Protein AF-0000000084986573 (afdb_homodimer)

Secondary structure (DSSP, 8-state):
-----HHHHHHHHHHHHHHHH-STT--HHHHHHHHTS-HHHHTTT-SSHHHHHHHHHHHHHHHHHHHHHHTT---S-HHHHHHHHHHH-HHHHHHHHHHHHHHHHH-HHHHHHHHHHHHHTTT-HHHHHHHHIIIIIHHHHHHHHHHHHHHHTTSB-S--HHHHHHHHHHHHHHHHHHHTT-GGGHHHHHHHHHHHHHHHHHHHBPPGGGTPPP-/-----HHHHHHHHHHHHHHHH-STT--HHHHHHHHTS-HHHHTTT-SSHHHHHHHHHHHHHHHHHHHHHHTT---S-HHHHHHHHHHH-HHHHHHHHHHHHHHHHH-HHHHHHHHHHHHHTTT-HHHHHHHHIIIIIHHHHHHHHHHHHHHHTTSB-S--HHHHHHHHHHHHHHHHHHHTT-GGGHHHHHHHHHHHHHHHHHHHBPPGGGTPPP-

Solvent-accessible surface area (backbone atoms only — not comparable to full-atom values): 22511 Å² total; per-residue (Å²): 127,83,79,69,59,58,64,56,46,46,50,54,48,35,44,55,44,22,40,63,52,21,61,87,66,45,50,69,62,57,38,20,54,73,66,70,51,53,55,74,62,48,47,75,75,34,92,42,68,66,51,47,50,52,49,51,51,53,49,49,54,51,49,49,52,49,48,41,55,73,68,63,54,75,72,78,55,46,68,58,31,28,50,54,46,34,70,58,13,55,60,50,56,50,50,48,54,51,51,52,49,47,44,49,62,61,35,66,65,50,32,34,50,50,43,23,26,58,41,26,31,85,71,32,69,65,39,26,50,47,42,43,38,66,74,41,51,52,49,40,51,50,39,17,52,32,46,41,39,24,29,74,72,30,26,25,49,86,71,60,32,56,60,50,23,42,65,61,44,16,42,56,53,47,48,51,62,69,33,61,90,40,65,89,46,46,66,61,50,49,52,53,50,50,52,49,51,53,51,50,44,69,72,36,43,22,60,56,94,70,60,16,35,54,119,126,84,78,70,59,57,64,55,46,46,51,55,48,38,44,54,43,22,40,62,52,20,62,87,66,45,50,68,60,55,40,20,54,73,66,70,52,54,54,74,61,47,47,74,75,35,92,42,69,67,53,48,49,51,49,51,53,54,50,49,55,50,51,50,51,50,48,39,55,72,67,62,54,75,72,77,54,46,66,59,32,27,50,53,46,34,71,57,11,55,60,50,55,49,50,49,53,50,50,51,50,46,42,50,61,62,35,67,66,50,32,33,50,51,42,23,27,58,40,26,31,84,71,32,69,66,39,26,48,48,41,43,37,65,74,41,52,52,50,41,52,51,39,18,52,31,48,40,39,22,28,74,70,31,27,26,48,86,72,62,31,56,61,52,24,42,66,60,45,16,42,55,53,47,48,51,64,70,35,61,89,39,63,88,46,47,66,61,51,47,52,53,50,49,52,48,52,52,52,49,44,69,73,37,43,23,59,54,93,70,60,15,35,52,119

InterPro domains:
  IPR001647 DNA-binding HTH domain, TetR-type [PF00440] (10-56)
  IPR001647 DNA-binding HTH domain, TetR-type [PR00455] (10-23)
  IPR001647 DNA-binding HTH domain, TetR-type [PR00455] (31-54)
  IPR001647 DNA-binding HTH domain, TetR-type [PS50977] (4-64)
  IPR009057 Homedomain-like superfamily [SSF46689] (3-68)
  IPR050109 HTH-type, TetR-like transcriptional regulator [PTHR30055] (3-200)

Foldseek 3Di:
DPPPCLLVLLLVLLLVCLLPQNLVRDALCNSCVSSVHDSVVVCVNPVGSVRSLVVLLVVLVVVVVVQCVVLPQDDDALLVNLVVDLAVFLVSVLSVLLSVLCCCQPPPSNLSLLSSLVVCLVPDVVSVVCNCCVLPVVQLVVQLSNVVSNCVQQQWPDDRSSVLSCQLCVLSVVLSVVCSVPSVCSVVSSVVNSVSSVVSCVHIGGDVVRVYRDD/DPPPCLLVLLLVQLLVCLLPQNLVRDALCNSCVSSVHDSVVVCVNPVGSVRSLVVLLVVLVVVVVVQCVVLPQDDDALLVNLVVDLAVFLVSVLSVLLSVLCCCQPPPSNLSLLSSLVVCLVPDVVSVVCNCCVLPVVQLVVQLSNVVSNCVQQQWPDDRSSVLSCQLCVLSVVLSVVCSVPSVCSVVSSVVNSVSSVVSCVHIGGDVVRVYGDD

Nearest PDB structures (foldseek):
  3ppb-assembly1_B  TM=6.765E-01  e=7.862E-07  Shewanella loihica PV-4
  4me9-assembly1_B  TM=6.758E-01  e=1.214E-05  Bacillus cereus ATCC 10987
  8sv6-assembly1_B  TM=5.767E-01  e=2.323E-05  Mycolicibacterium smegmatis
  2ibd-assembly1_B  TM=6.520E-01  e=1.178E-04  Rhodococcus jostii RHA1
  5e57-assembly1_C-3  TM=6.015E-01  e=3.756E-04  Mycolicibacterium smegmatis MC2 155

Structure (mmCIF, N/CA/C/O backbone):
data_AF-0000000084986573-model_v1
#
loop_
_entity.id
_entity.type
_entity.pdbx_description
1 polymer 'Transcriptional regulator, TetR family'
#
loop_
_atom_site.group_PDB
_atom_site.id
_atom_site.type_symbol
_atom_site.label_atom_id
_atom_site.label_alt_id
_atom_site.label_comp_id
_atom_site.label_asym_id
_atom_site.label_entity_id
_atom_site.label_seq_id
_atom_site.pdbx_PDB_ins_code
_atom_site.Cartn_x
_atom_site.Cartn_y
_atom_site.Cartn_z
_atom_site.occupancy
_atom_site.B_iso_or_equiv
_atom_site.auth_seq_id
_atom_site.auth_comp_id
_atom_site.auth_asym_id
_atom_site.auth_atom_id
_atom_site.pdbx_PDB_model_num
ATOM 1 N N . MET A 1 1 ? -37.812 24.797 -0.661 1 32.44 1 MET A N 1
ATOM 2 C CA . MET A 1 1 ? -36.344 24.859 -0.744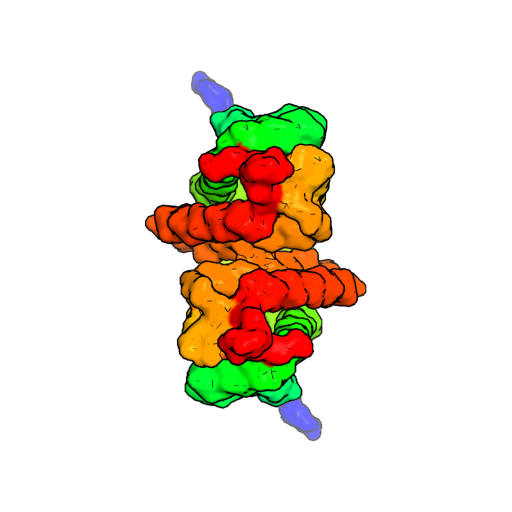 1 32.44 1 MET A CA 1
ATOM 3 C C . MET A 1 1 ? -35.719 23.547 -0.292 1 32.44 1 MET A C 1
ATOM 5 O O . MET A 1 1 ? -35.938 23.094 0.831 1 32.44 1 MET A O 1
ATOM 9 N N . GLU A 1 2 ? -35.562 22.547 -0.972 1 41.28 2 GLU A N 1
ATOM 10 C CA . GLU A 1 2 ? -35.312 21.156 -0.594 1 41.28 2 GLU A CA 1
ATOM 11 C C . GLU A 1 2 ? -34.219 21.062 0.474 1 41.28 2 GLU A C 1
ATOM 13 O O . GLU A 1 2 ? -33.156 21.641 0.325 1 41.28 2 GLU A O 1
ATOM 18 N N . ARG A 1 3 ? -34.438 21.094 1.77 1 47.75 3 ARG A N 1
ATOM 19 C CA . ARG A 1 3 ? -33.688 21.156 3.021 1 47.75 3 ARG A CA 1
ATOM 20 C C . ARG A 1 3 ? -32.375 20.438 2.904 1 47.75 3 ARG A C 1
ATOM 22 O O . ARG A 1 3 ? -32.344 19.234 2.66 1 47.75 3 ARG A O 1
ATOM 29 N N . ARG A 1 4 ? -31.344 21.078 2.334 1 55.53 4 ARG A N 1
ATOM 30 C CA . ARG A 1 4 ? -30 20.594 2.01 1 55.53 4 ARG A CA 1
ATOM 31 C C . ARG A 1 4 ? -29.406 19.812 3.174 1 55.53 4 ARG A C 1
ATOM 33 O O . ARG A 1 4 ? -29.391 20.297 4.309 1 55.53 4 ARG A O 1
ATOM 40 N N . ASN A 1 5 ? -29.359 18.359 3.139 1 84.06 5 ASN A N 1
ATOM 41 C CA . ASN A 1 5 ? -28.875 17.484 4.195 1 84.06 5 ASN A CA 1
ATOM 42 C C . ASN A 1 5 ? -27.5 17.938 4.703 1 84.06 5 ASN A C 1
ATOM 44 O O . ASN A 1 5 ? -26.469 17.625 4.105 1 84.06 5 ASN A O 1
ATOM 48 N N . THR A 1 6 ? -27.672 19.141 5.543 1 93.19 6 THR A N 1
ATOM 49 C CA . THR A 1 6 ? -26.5 19.766 6.117 1 93.19 6 THR A CA 1
ATOM 50 C C . THR A 1 6 ? -25.531 18.719 6.664 1 93.19 6 THR A C 1
ATOM 52 O O . THR A 1 6 ? -24.312 18.844 6.516 1 93.19 6 THR A O 1
ATOM 55 N N . LYS A 1 7 ? -26.125 17.781 7.148 1 95.31 7 LYS A N 1
ATOM 56 C CA . LYS A 1 7 ? -25.312 16.703 7.691 1 95.31 7 LYS A CA 1
ATOM 57 C C . LYS A 1 7 ? -24.484 16.047 6.598 1 95.31 7 LYS A C 1
ATOM 59 O O . LYS A 1 7 ? -23.281 15.812 6.773 1 95.31 7 LYS A O 1
ATOM 64 N N . GLU A 1 8 ? -25.109 15.805 5.5 1 95.19 8 GLU A N 1
ATOM 65 C CA . GLU A 1 8 ? -24.422 15.188 4.367 1 95.19 8 GLU A CA 1
ATOM 66 C C . GLU A 1 8 ? -23.375 16.125 3.779 1 95.19 8 GLU A C 1
ATOM 68 O O . GLU A 1 8 ? -22.281 15.68 3.402 1 95.19 8 GLU A O 1
ATOM 73 N N . ALA A 1 9 ? -23.703 17.312 3.719 1 96.44 9 ALA A N 1
ATOM 74 C CA . ALA A 1 9 ? -22.75 18.297 3.209 1 96.44 9 ALA A CA 1
ATOM 75 C C . ALA A 1 9 ? -21.5 18.359 4.086 1 96.44 9 ALA A C 1
ATOM 77 O O . ALA A 1 9 ? -20.375 18.438 3.58 1 96.44 9 ALA A O 1
ATOM 78 N N . ILE A 1 10 ? -21.719 18.297 5.367 1 97.25 10 ILE A N 1
ATOM 79 C CA . ILE A 1 10 ? -20.609 18.312 6.316 1 97.25 10 ILE A CA 1
ATOM 80 C C . ILE A 1 10 ? -19.719 17.094 6.074 1 97.25 10 ILE A C 1
ATOM 82 O O . ILE A 1 10 ? -18.5 17.219 6 1 97.25 10 ILE A O 1
ATOM 86 N N . LEU A 1 11 ? -20.328 15.992 5.902 1 96.81 11 LEU A N 1
ATOM 87 C CA . LEU A 1 11 ? -19.578 14.758 5.719 1 96.81 11 LEU A CA 1
ATOM 88 C C . LEU A 1 11 ? -18.766 14.797 4.43 1 96.81 11 LEU A C 1
ATOM 90 O O . LEU A 1 11 ? -17.578 14.469 4.434 1 96.81 11 LEU A O 1
ATOM 94 N N . LEU A 1 12 ? -19.359 15.227 3.367 1 96.5 12 LEU A N 1
ATOM 95 C CA . LEU A 1 12 ? -18.703 15.219 2.066 1 96.5 12 LEU A CA 1
ATOM 96 C C . LEU A 1 12 ? -17.578 16.234 2.021 1 96.5 12 LEU A C 1
ATOM 98 O O . LEU A 1 12 ? -16.5 15.961 1.502 1 96.5 12 LEU A O 1
ATOM 102 N N . GLU A 1 13 ? -17.797 17.375 2.611 1 97.06 13 GLU A N 1
ATOM 103 C CA . GLU A 1 13 ? -16.75 18.391 2.668 1 97.06 13 GLU A CA 1
ATOM 104 C C . GLU A 1 13 ? -15.609 17.953 3.592 1 97.06 13 GLU A C 1
ATOM 106 O O . GLU A 1 13 ? -14.438 18.219 3.309 1 97.06 13 GLU A O 1
ATOM 111 N N . ALA A 1 14 ? -16 17.391 4.668 1 96.75 14 ALA A N 1
ATOM 112 C CA . ALA A 1 14 ? -14.984 16.859 5.574 1 96.75 14 ALA A CA 1
ATOM 113 C C . ALA A 1 14 ? -14.125 15.812 4.883 1 96.75 14 ALA A C 1
ATOM 115 O O . ALA A 1 14 ? -12.898 15.836 5 1 96.75 14 ALA A O 1
ATOM 116 N N . LEU A 1 15 ? -14.773 14.906 4.199 1 96.31 15 LEU A N 1
ATOM 117 C CA . LEU A 1 15 ? -14.047 13.867 3.482 1 96.31 15 LEU A CA 1
ATOM 118 C C . LEU A 1 15 ? -13.07 14.469 2.479 1 96.31 15 LEU A C 1
ATOM 120 O O . LEU A 1 15 ? -11.922 14.031 2.375 1 96.31 15 LEU A O 1
ATOM 124 N N . ASP A 1 16 ? -13.523 15.453 1.782 1 95.38 16 ASP A N 1
ATOM 125 C CA . ASP A 1 16 ? -12.664 16.156 0.825 1 95.38 16 ASP A CA 1
ATOM 126 C C . ASP A 1 16 ? -11.438 16.734 1.514 1 95.38 16 ASP A C 1
ATOM 128 O O . ASP A 1 16 ? -10.305 16.531 1.071 1 95.38 16 ASP A O 1
ATOM 132 N N . LEU A 1 17 ? -11.672 17.391 2.598 1 93.19 17 LEU A N 1
ATOM 133 C CA . LEU A 1 17 ? -10.594 18.062 3.316 1 93.19 17 LEU A CA 1
ATOM 134 C C . LEU A 1 17 ? -9.664 17.031 3.963 1 93.19 17 LEU A C 1
ATOM 136 O O . LEU A 1 17 ? -8.438 17.172 3.9 1 93.19 17 LEU A O 1
ATOM 140 N N . PHE A 1 18 ? -10.273 16.016 4.551 1 91.31 18 PHE A N 1
ATOM 141 C CA . PHE A 1 18 ? -9.484 14.969 5.191 1 91.31 18 PHE A CA 1
ATOM 142 C C . PHE A 1 18 ? -8.609 14.25 4.172 1 91.31 18 PHE A C 1
ATOM 144 O O . PHE A 1 18 ? -7.473 13.883 4.473 1 91.31 18 PHE A O 1
ATOM 151 N N . SER A 1 19 ? -9.102 14.047 3.012 1 91 19 SER A N 1
ATOM 152 C CA . SER A 1 19 ? -8.375 13.289 1.993 1 91 19 SER A CA 1
ATOM 153 C C . SER A 1 19 ? -7.246 14.117 1.394 1 91 19 SER A C 1
ATOM 155 O O . SER A 1 19 ? -6.324 13.57 0.782 1 91 19 SER A O 1
ATOM 157 N N . GLU A 1 20 ? -7.266 15.422 1.627 1 84.94 20 GLU A N 1
ATOM 158 C CA . GLU A 1 20 ? -6.254 16.312 1.06 1 84.94 20 GLU A CA 1
ATOM 159 C C . GLU A 1 20 ? -5.242 16.734 2.115 1 84.94 20 GLU A C 1
ATOM 161 O O . GLU A 1 20 ? -4.035 16.703 1.872 1 84.94 20 GLU A O 1
ATOM 166 N N . ARG A 1 21 ? -5.828 17.031 3.311 1 82.19 21 ARG A N 1
ATOM 167 C CA . ARG A 1 21 ? -4.98 17.688 4.309 1 82.19 21 ARG A CA 1
ATOM 168 C C . ARG A 1 21 ? -4.734 16.766 5.496 1 82.19 21 ARG A C 1
ATOM 170 O O . ARG A 1 21 ? -3.93 17.078 6.375 1 82.19 21 ARG A O 1
ATOM 177 N N . GLY A 1 22 ? -5.477 15.711 5.445 1 81.69 22 GLY A N 1
ATOM 178 C CA . GLY A 1 22 ? -5.422 14.844 6.613 1 81.69 22 GLY A CA 1
ATOM 179 C C . GLY A 1 22 ? -6.398 15.25 7.699 1 81.69 22 GLY A C 1
ATOM 180 O O . GLY A 1 22 ? -6.902 16.375 7.707 1 81.69 22 GLY A O 1
ATOM 181 N N . PHE A 1 23 ? -6.656 14.344 8.586 1 83.06 23 PHE A N 1
ATOM 182 C CA . PHE A 1 23 ? -7.574 14.523 9.703 1 83.06 23 PHE A CA 1
ATOM 183 C C . PHE A 1 23 ? -7.066 15.609 10.648 1 83.06 23 PHE A C 1
ATOM 185 O O . PHE A 1 23 ? -7.805 16.531 11 1 83.06 23 PHE A O 1
ATOM 192 N N . ASP A 1 24 ? -5.809 15.555 10.984 1 75.56 24 ASP A N 1
ATOM 193 C CA . ASP A 1 24 ? -5.23 16.516 11.922 1 75.56 24 ASP A CA 1
ATOM 194 C C . ASP A 1 24 ? -5.012 17.859 11.258 1 75.56 24 ASP A C 1
ATOM 196 O O . ASP A 1 24 ? -5.047 18.906 11.93 1 75.56 24 ASP A O 1
ATOM 200 N N . GLY A 1 25 ? -4.828 17.812 9.992 1 79.5 25 GLY A N 1
ATOM 201 C CA . GLY A 1 25 ? -4.605 19.047 9.258 1 79.5 25 GLY A CA 1
ATOM 202 C C . GLY A 1 25 ? -5.887 19.797 8.961 1 79.5 25 GLY A C 1
ATOM 203 O O . GLY A 1 25 ? -5.855 20.859 8.336 1 79.5 25 GLY A O 1
ATOM 204 N N . THR A 1 26 ? -6.965 19.203 9.398 1 90.25 26 THR A N 1
ATOM 205 C CA . THR A 1 26 ? -8.273 19.797 9.156 1 90.25 26 THR A CA 1
ATOM 206 C C . THR A 1 26 ? -8.969 20.125 10.477 1 90.25 26 THR A C 1
ATOM 208 O O . THR A 1 26 ? -9 19.297 11.391 1 90.25 26 THR A O 1
ATOM 211 N N . SER A 1 27 ? -9.547 21.375 10.578 1 93.69 27 SER A N 1
ATOM 212 C CA . SER A 1 27 ? -10.258 21.766 11.789 1 93.69 27 SER A CA 1
ATOM 213 C C . SER A 1 27 ? -11.766 21.812 11.555 1 93.69 27 SER A C 1
ATOM 215 O O . SER A 1 27 ? -12.219 21.781 10.414 1 93.69 27 SER A O 1
ATOM 217 N N . ILE A 1 28 ? -12.422 21.844 12.672 1 96.44 28 ILE A N 1
ATOM 218 C CA . ILE A 1 28 ? -13.867 22.031 12.609 1 96.44 28 ILE A CA 1
ATOM 219 C C . ILE A 1 28 ? -14.172 23.344 11.891 1 96.44 28 ILE A C 1
ATOM 221 O O . ILE A 1 28 ? -15.117 23.422 11.102 1 96.44 28 ILE A O 1
ATOM 225 N N . ARG A 1 29 ? -13.375 24.312 12.117 1 97.12 29 ARG A N 1
ATOM 226 C CA . ARG A 1 29 ? -13.531 25.609 11.453 1 97.12 29 ARG A CA 1
ATOM 227 C C . ARG A 1 29 ? -13.383 25.469 9.945 1 97.12 29 ARG A C 1
ATOM 229 O O . ARG A 1 29 ? -14.164 26.047 9.188 1 97.12 29 ARG A O 1
ATOM 236 N N . ASP A 1 30 ? -12.43 24.719 9.508 1 96.62 30 ASP A N 1
ATOM 237 C CA . ASP A 1 30 ? -12.203 24.484 8.086 1 96.62 30 ASP A CA 1
ATOM 238 C C . ASP A 1 30 ? -13.43 23.844 7.438 1 96.62 30 ASP A C 1
ATOM 240 O O . ASP A 1 30 ? -13.852 24.25 6.355 1 96.62 30 ASP A O 1
ATOM 244 N N . ILE A 1 31 ? -14 22.859 8.109 1 97.69 31 ILE A N 1
ATOM 245 C CA . ILE A 1 31 ? -15.148 22.125 7.574 1 97.69 31 ILE A CA 1
ATOM 246 C C . ILE A 1 31 ? -16.359 23.031 7.52 1 97.69 31 ILE A C 1
ATOM 248 O O . ILE A 1 31 ? -17.062 23.094 6.504 1 97.69 31 ILE A O 1
ATOM 252 N N . ALA A 1 32 ? -16.578 23.75 8.594 1 98 32 ALA A N 1
ATOM 253 C CA . ALA A 1 32 ? -17.719 24.688 8.641 1 98 32 ALA A CA 1
ATOM 254 C C . ALA A 1 32 ? -17.625 25.719 7.523 1 98 32 ALA A C 1
ATOM 256 O O . ALA A 1 32 ? -18.625 25.984 6.84 1 98 32 ALA A O 1
ATOM 257 N N . ARG A 1 33 ? -16.469 26.219 7.305 1 98 33 ARG A N 1
ATOM 258 C CA . ARG A 1 33 ? -16.25 27.203 6.254 1 98 33 ARG A CA 1
ATOM 259 C C . ARG A 1 33 ? -16.516 26.609 4.879 1 98 33 ARG A C 1
ATOM 261 O O . ARG A 1 33 ? -17.141 27.266 4.027 1 98 33 ARG A O 1
ATOM 268 N N . ALA A 1 34 ? -16.141 25.469 4.641 1 96.88 34 ALA A N 1
ATOM 269 C CA . ALA A 1 34 ? -16.312 24.812 3.348 1 96.88 34 ALA A CA 1
ATOM 270 C C . ALA A 1 34 ? -17.797 24.578 3.053 1 96.88 34 ALA A C 1
ATOM 272 O O . ALA A 1 34 ? -18.234 24.672 1.899 1 96.88 34 ALA A O 1
ATOM 273 N N . VAL A 1 35 ? -18.516 24.266 4.082 1 96.81 35 VAL A N 1
ATOM 274 C CA . VAL A 1 35 ? -19.953 24 3.938 1 96.81 35 VAL A CA 1
ATOM 275 C C . VAL A 1 35 ? -20.703 25.328 3.842 1 96.81 35 VAL A C 1
ATOM 277 O O . VAL A 1 35 ? -21.781 25.391 3.262 1 96.81 35 VAL A O 1
ATOM 280 N N . GLY A 1 36 ? -20.141 26.391 4.445 1 97.31 36 GLY A N 1
ATOM 281 C CA . GLY A 1 36 ? -20.781 27.703 4.449 1 97.31 36 GLY A CA 1
ATOM 282 C C . GLY A 1 36 ? -21.672 27.922 5.656 1 97.31 36 GLY A C 1
ATOM 283 O O . GLY A 1 36 ? -22.734 28.531 5.543 1 97.31 36 GLY A O 1
ATOM 284 N N . ILE A 1 37 ? -21.281 27.375 6.812 1 97.12 37 ILE A N 1
ATOM 285 C CA . ILE A 1 37 ? -22.047 27.547 8.039 1 97.12 37 ILE A CA 1
ATOM 286 C C . ILE A 1 37 ? -21.125 27.969 9.18 1 97.12 37 ILE A C 1
ATOM 288 O O . ILE A 1 37 ? -19.906 27.969 9.023 1 97.12 37 ILE A O 1
ATOM 292 N N . ARG A 1 38 ? -21.766 28.328 10.336 1 96.5 38 ARG A N 1
ATOM 293 C CA . ARG A 1 38 ? -21 28.656 11.531 1 96.5 38 ARG A CA 1
ATOM 294 C C . ARG A 1 38 ? -20.562 27.391 12.258 1 96.5 38 ARG A C 1
ATOM 296 O O . ARG A 1 38 ? -21.219 26.344 12.18 1 96.5 38 ARG A O 1
ATOM 303 N N . GLU A 1 39 ? -19.484 27.453 12.914 1 96.69 39 GLU A N 1
ATOM 304 C CA . GLU A 1 39 ? -19 26.328 13.703 1 96.69 39 GLU A CA 1
ATOM 305 C C . GLU A 1 39 ? -20.062 25.828 14.656 1 96.69 39 GLU A C 1
ATOM 307 O O . GLU A 1 39 ? -20.234 24.609 14.82 1 96.69 39 GLU A O 1
ATOM 312 N N . SER A 1 40 ? -20.797 26.75 15.281 1 96.38 40 SER A N 1
ATOM 313 C CA . SER A 1 40 ? -21.828 26.375 16.25 1 96.38 40 SER A CA 1
ATOM 314 C C . SER A 1 40 ? -22.922 25.547 15.602 1 96.38 40 SER A C 1
ATOM 316 O O . SER A 1 40 ? -23.453 24.625 16.219 1 96.38 40 SER A O 1
ATOM 318 N N . ALA A 1 41 ? -23.219 25.844 14.422 1 96.19 41 ALA A N 1
ATOM 319 C CA . ALA A 1 41 ? -24.234 25.094 13.672 1 96.19 41 ALA A CA 1
ATOM 320 C C . ALA A 1 41 ? -23.75 23.672 13.375 1 96.19 41 ALA A C 1
ATOM 322 O O . ALA A 1 41 ? -24.531 22.719 13.383 1 96.19 41 ALA A O 1
ATOM 323 N N . LEU A 1 42 ? -22.453 23.531 13.047 1 97.31 42 LEU A N 1
ATOM 324 C CA . LEU A 1 42 ? -21.875 22.219 12.766 1 97.31 42 LEU A CA 1
ATOM 325 C C . LEU A 1 42 ? -22 21.312 13.977 1 97.31 42 LEU A C 1
ATOM 327 O O . LEU A 1 42 ? -22.281 20.109 13.828 1 97.31 42 LEU A O 1
ATOM 331 N N . TYR A 1 43 ? -21.922 21.859 15.148 1 96.75 43 TYR A N 1
ATOM 332 C CA . TYR A 1 43 ? -21.938 21.094 16.375 1 96.75 43 TYR A CA 1
ATOM 333 C C . TYR A 1 43 ? -23.344 20.578 16.688 1 96.75 43 TYR A C 1
ATOM 335 O O . TYR A 1 43 ? -23.516 19.703 17.531 1 96.75 43 TYR A O 1
ATOM 343 N N . LYS A 1 44 ? -24.297 21.156 16.062 1 96.25 44 LYS A N 1
ATOM 344 C CA . LYS A 1 44 ? -25.656 20.625 16.172 1 96.25 44 LYS A CA 1
ATOM 345 C C . LYS A 1 44 ? -25.766 19.25 15.508 1 96.25 44 LYS A C 1
ATOM 347 O O . LYS A 1 44 ? -26.641 18.453 15.852 1 96.25 44 LYS A O 1
ATOM 352 N N . HIS A 1 45 ? -24.859 18.984 14.625 1 96.69 45 HIS A N 1
ATOM 353 C CA . HIS A 1 45 ? -24.906 17.75 13.867 1 96.69 45 HIS A CA 1
ATOM 354 C C . HIS A 1 45 ? -23.844 16.766 14.344 1 96.69 45 HIS A C 1
ATOM 356 O O . HIS A 1 45 ? -24.062 15.555 14.336 1 96.69 45 HIS A O 1
ATOM 362 N N . PHE A 1 46 ? -22.641 17.328 14.68 1 97.31 46 PHE A N 1
ATOM 363 C CA . PHE A 1 46 ? -21.531 16.484 15.109 1 97.31 46 PHE A CA 1
ATOM 364 C C . PHE A 1 46 ? -20.812 17.109 16.297 1 97.31 46 PHE A C 1
ATOM 366 O O . PHE A 1 46 ? -20.5 18.312 16.297 1 97.31 46 PHE A O 1
ATOM 373 N N . VAL A 1 47 ? -20.453 16.297 17.25 1 95.44 47 VAL A N 1
ATOM 374 C CA . VAL A 1 47 ? -19.875 16.781 18.5 1 95.44 47 VAL A CA 1
ATOM 375 C C . VAL A 1 47 ? -18.391 17.078 18.297 1 95.44 47 VAL A C 1
ATOM 377 O O . VAL A 1 47 ? -17.734 17.625 19.188 1 95.44 47 VAL A O 1
ATOM 380 N N . GLY A 1 48 ? -17.844 16.656 17.062 1 93.81 48 GLY A N 1
ATOM 381 C CA . GLY A 1 48 ? -16.438 16.875 16.781 1 93.81 48 GLY A CA 1
ATOM 382 C C . GLY A 1 48 ? -15.945 16.109 15.555 1 93.81 48 GLY A C 1
ATOM 383 O O . GLY A 1 48 ? -16.719 15.414 14.898 1 93.81 48 GLY A O 1
ATOM 384 N N . LYS A 1 49 ? -14.719 16.219 15.367 1 92.81 49 LYS A N 1
ATOM 385 C CA . LYS A 1 49 ? -14.102 15.617 14.18 1 92.81 49 LYS A CA 1
ATOM 386 C C . LYS A 1 49 ? -14.188 14.094 14.227 1 92.81 49 LYS A C 1
ATOM 388 O O . LYS A 1 49 ? -14.391 13.445 13.203 1 92.81 49 LYS A O 1
ATOM 393 N N . GLN A 1 50 ? -14.062 13.617 15.43 1 91.38 50 GLN A N 1
ATOM 394 C CA . GLN A 1 50 ? -14.102 12.164 15.57 1 91.38 50 GLN A CA 1
ATOM 395 C C . GLN A 1 50 ? -15.469 11.609 15.18 1 91.38 50 GLN A C 1
ATOM 397 O O . GLN A 1 50 ? -15.562 10.555 14.555 1 91.38 50 GLN A O 1
ATOM 402 N N . ALA A 1 51 ? -16.438 12.305 15.555 1 95.12 51 ALA A N 1
ATOM 403 C CA . ALA A 1 51 ? -17.781 11.891 15.188 1 95.12 51 ALA A CA 1
ATOM 404 C C . ALA A 1 51 ? -17.984 11.93 13.672 1 95.12 51 ALA A C 1
ATOM 406 O O . ALA A 1 51 ? -18.672 11.078 13.109 1 95.12 51 ALA A O 1
ATOM 407 N N . ILE A 1 52 ? -17.406 12.891 13.078 1 96.19 52 ILE A N 1
ATOM 408 C CA . ILE A 1 52 ? -17.469 13 11.625 1 96.19 52 ILE A CA 1
ATOM 409 C C . ILE A 1 52 ? -16.734 11.812 10.992 1 96.19 52 ILE A C 1
ATOM 411 O O . ILE A 1 52 ? -17.266 11.18 10.07 1 96.19 52 ILE A O 1
ATOM 415 N N . PHE A 1 53 ? -15.633 11.508 11.484 1 92.88 53 PHE A N 1
ATOM 416 C CA . PHE A 1 53 ? -14.852 10.375 11 1 92.88 53 PHE A CA 1
ATOM 417 C C . PHE A 1 53 ? -15.656 9.086 11.102 1 92.88 53 PHE A C 1
ATOM 419 O O . PHE A 1 53 ? -15.719 8.312 10.141 1 92.88 53 PHE A O 1
ATOM 426 N N . ASP A 1 54 ? -16.234 8.93 12.227 1 93.19 54 ASP A N 1
ATOM 427 C CA . ASP A 1 54 ? -17.016 7.719 12.453 1 93.19 54 ASP A CA 1
ATOM 428 C C . ASP A 1 54 ? -18.188 7.625 11.461 1 93.19 54 ASP A C 1
ATOM 430 O O . ASP A 1 54 ? -18.484 6.543 10.953 1 93.19 54 ASP A O 1
ATOM 434 N N . ALA A 1 55 ? -18.734 8.711 11.258 1 95.88 55 ALA A N 1
ATOM 435 C CA . ALA A 1 55 ? -19.844 8.742 10.312 1 95.88 55 ALA A CA 1
ATOM 436 C C . ALA A 1 55 ? -19.359 8.445 8.898 1 95.88 55 ALA A C 1
ATOM 438 O O . ALA A 1 55 ? -20.047 7.773 8.125 1 95.88 55 ALA A O 1
ATOM 439 N N . LEU A 1 56 ? -18.219 8.953 8.516 1 96 56 LEU A N 1
ATOM 440 C CA . LEU A 1 56 ? -17.641 8.656 7.215 1 96 56 LEU A CA 1
ATOM 441 C C . LEU A 1 56 ? -17.359 7.16 7.066 1 96 56 LEU A C 1
ATOM 443 O O . LEU A 1 56 ? -17.609 6.582 6.004 1 96 56 LEU A O 1
ATOM 447 N N . PHE A 1 57 ? -16.906 6.555 8.102 1 93.94 57 PHE A N 1
ATOM 448 C CA . PHE A 1 57 ? -16.625 5.125 8.102 1 93.94 57 PHE A CA 1
ATOM 449 C C . PHE A 1 57 ? -17.906 4.324 7.891 1 93.94 57 PHE A C 1
ATOM 451 O O . PHE A 1 57 ? -17.938 3.385 7.094 1 93.94 57 PHE A O 1
ATOM 458 N N . GLU A 1 58 ? -18.922 4.73 8.594 1 94.62 58 GLU A N 1
ATOM 459 C CA . GLU A 1 58 ? -20.203 4.062 8.422 1 94.62 58 GLU A CA 1
ATOM 460 C C . GLU A 1 58 ? -20.734 4.25 7 1 94.62 58 GLU A C 1
ATOM 462 O O . GLU A 1 58 ? -21.344 3.338 6.434 1 94.62 58 GLU A O 1
ATOM 467 N N . GLY A 1 59 ? -20.531 5.418 6.484 1 95 59 GLY A N 1
ATOM 468 C CA . GLY A 1 59 ? -20.891 5.668 5.098 1 95 59 GLY A CA 1
ATOM 469 C C . GLY A 1 59 ? -20.156 4.77 4.121 1 95 59 GLY A C 1
ATOM 470 O O . GLY A 1 59 ? -20.75 4.277 3.158 1 95 59 GLY A O 1
ATOM 471 N N . MET A 1 60 ? -18.891 4.535 4.363 1 94.75 60 MET A N 1
ATOM 472 C CA . MET A 1 60 ? -18.094 3.656 3.506 1 94.75 60 MET A CA 1
ATOM 473 C C . MET A 1 60 ? -18.609 2.223 3.57 1 94.75 60 MET A C 1
ATOM 475 O O . MET A 1 60 ? -18.703 1.545 2.545 1 94.75 60 MET A O 1
ATOM 479 N N . LYS A 1 61 ? -18.922 1.777 4.738 1 93.06 61 LYS A N 1
ATOM 480 C CA . LYS A 1 61 ? -19.469 0.436 4.898 1 93.06 61 LYS A CA 1
ATOM 481 C C . LYS A 1 61 ? -20.75 0.267 4.078 1 93.06 61 LYS A C 1
ATOM 483 O O . LYS A 1 61 ? -20.922 -0.746 3.4 1 93.06 61 LYS A O 1
ATOM 488 N N . ARG A 1 62 ? -21.594 1.245 4.168 1 93.88 62 ARG A N 1
ATOM 489 C CA . ARG A 1 62 ? -22.844 1.204 3.424 1 93.88 62 ARG A CA 1
ATOM 490 C C . ARG A 1 62 ? -22.594 1.192 1.921 1 93.88 62 ARG A C 1
ATOM 492 O O . ARG A 1 62 ? -23.203 0.409 1.189 1 93.88 62 ARG A O 1
ATOM 499 N N . ARG A 1 63 ? -21.75 2.01 1.527 1 93 63 ARG A N 1
ATOM 500 C CA . ARG A 1 63 ? -21.438 2.102 0.106 1 93 63 ARG A CA 1
ATOM 501 C C . ARG A 1 63 ? -20.797 0.806 -0.399 1 93 63 ARG A C 1
ATOM 503 O O . ARG A 1 63 ? -21.062 0.38 -1.525 1 93 63 ARG A O 1
ATOM 510 N N . TYR A 1 64 ? -19.969 0.245 0.378 1 91 64 TYR A N 1
ATOM 511 C CA . TYR A 1 64 ? -19.359 -1.035 0.033 1 91 64 TYR A CA 1
ATOM 512 C C . TYR A 1 64 ? -20.422 -2.117 -0.127 1 91 64 TYR A C 1
ATOM 514 O O . TYR A 1 64 ? -20.391 -2.885 -1.092 1 91 64 TYR A O 1
ATOM 522 N N . GLU A 1 65 ? -21.344 -2.143 0.783 1 90.25 65 GLU A N 1
ATOM 523 C CA . GLU A 1 65 ? -22.438 -3.104 0.716 1 90.25 65 GLU A CA 1
ATOM 524 C C . GLU A 1 65 ? -23.297 -2.875 -0.524 1 90.25 65 GLU A C 1
ATOM 526 O O . GLU A 1 65 ? -23.703 -3.83 -1.192 1 90.25 65 GLU A O 1
ATOM 531 N N . GLU A 1 66 ? -23.531 -1.68 -0.794 1 92.12 66 GLU A N 1
ATOM 532 C CA . GLU A 1 66 ? -24.312 -1.34 -1.976 1 92.12 66 GLU A CA 1
ATOM 533 C C . GLU A 1 66 ? -23.609 -1.767 -3.256 1 92.12 66 GLU A C 1
ATOM 535 O O . GLU A 1 66 ? -24.25 -2.256 -4.191 1 92.12 66 GLU A O 1
ATOM 540 N N . ALA A 1 67 ? -22.344 -1.573 -3.252 1 89.12 67 ALA A N 1
ATOM 541 C CA . ALA A 1 67 ? -21.547 -1.963 -4.418 1 89.12 67 ALA A CA 1
ATOM 542 C C . ALA A 1 67 ? -21.562 -3.477 -4.609 1 89.12 67 ALA A C 1
ATOM 544 O O . ALA A 1 67 ? -21.766 -3.965 -5.727 1 89.12 67 ALA A O 1
ATOM 545 N N . THR A 1 68 ? -21.406 -4.164 -3.537 1 85.94 68 THR A N 1
ATOM 546 C CA . THR A 1 68 ? -21.406 -5.621 -3.613 1 85.94 68 THR A CA 1
ATOM 547 C C . THR A 1 68 ? -22.766 -6.129 -4.082 1 85.94 68 THR A C 1
ATOM 549 O O . THR A 1 68 ? -22.859 -7.113 -4.82 1 85.94 68 THR A O 1
ATOM 552 N N . ASP A 1 69 ? -23.781 -5.441 -3.664 1 87.25 69 ASP A N 1
ATOM 553 C CA . ASP A 1 69 ? -25.125 -5.773 -4.125 1 87.25 69 ASP A CA 1
ATOM 554 C C . ASP A 1 69 ? -25.297 -5.48 -5.613 1 87.25 69 ASP A C 1
ATOM 556 O O . ASP A 1 69 ? -25.844 -6.297 -6.355 1 87.25 69 ASP A O 1
ATOM 560 N N . HIS A 1 70 ? -24.812 -4.41 -5.938 1 85.25 70 HIS A N 1
ATOM 561 C CA . HIS A 1 70 ? -24.938 -3.971 -7.324 1 85.25 70 HIS A CA 1
ATOM 562 C C . HIS A 1 70 ? -24.203 -4.93 -8.266 1 85.25 70 HIS A C 1
ATOM 564 O O . HIS A 1 70 ? -24.688 -5.207 -9.367 1 85.25 70 HIS A O 1
ATOM 570 N N . PHE A 1 71 ? -23.125 -5.469 -7.777 1 80.06 71 PHE A N 1
ATOM 571 C CA . PHE A 1 71 ? -22.328 -6.363 -8.609 1 80.06 71 PHE A CA 1
ATOM 572 C C . PHE A 1 71 ? -22.781 -7.809 -8.445 1 80.06 71 PHE A C 1
ATOM 574 O O . PHE A 1 71 ? -22.188 -8.719 -9.023 1 80.06 71 PHE A O 1
ATOM 581 N N . HIS A 1 72 ? -23.766 -8.008 -7.625 1 77.88 72 HIS A N 1
ATOM 582 C CA . HIS A 1 72 ? -24.391 -9.312 -7.395 1 77.88 72 HIS A CA 1
ATOM 583 C C . HIS A 1 72 ? -23.375 -10.312 -6.84 1 77.88 72 HIS A C 1
ATOM 585 O O . HIS A 1 72 ? -23.344 -11.469 -7.262 1 77.88 72 HIS A O 1
ATOM 591 N N . LEU A 1 73 ? -22.578 -9.805 -5.906 1 77.06 73 LEU A N 1
ATOM 592 C CA . LEU A 1 73 ? -21.656 -10.711 -5.227 1 77.06 73 LEU A CA 1
ATOM 593 C C . LEU A 1 73 ? -22.422 -11.648 -4.293 1 77.06 73 LEU A C 1
ATOM 595 O O . LEU A 1 73 ? -23.312 -11.219 -3.562 1 77.06 73 LEU A O 1
ATOM 599 N N . PRO A 1 74 ? -22.062 -12.891 -4.461 1 75.94 74 PRO A N 1
ATOM 600 C CA . PRO A 1 74 ? -22.75 -13.836 -3.57 1 75.94 74 PRO A CA 1
ATOM 601 C C . PRO A 1 74 ? -22.594 -13.477 -2.096 1 75.94 74 PRO A C 1
ATOM 603 O O . PRO A 1 74 ? -21.547 -12.961 -1.691 1 75.94 74 PRO A O 1
ATOM 606 N N . LYS A 1 75 ? -23.719 -13.703 -1.433 1 79.19 75 LYS A N 1
ATOM 607 C CA . LYS A 1 75 ? -23.75 -13.469 0.009 1 79.19 75 LYS A CA 1
ATOM 608 C C . LYS A 1 75 ? -24.234 -14.711 0.755 1 79.19 75 LYS A C 1
ATOM 610 O O . LYS A 1 75 ? -24.906 -15.57 0.176 1 79.19 75 LYS A O 1
ATOM 615 N N . GLY A 1 76 ? -23.797 -14.742 1.964 1 82.31 76 GLY A N 1
ATOM 616 C CA . GLY A 1 76 ? -24.234 -15.859 2.783 1 82.31 76 GLY A CA 1
ATOM 617 C C . GLY A 1 76 ? -23.078 -16.656 3.375 1 82.31 76 GLY A C 1
ATOM 618 O O . GLY A 1 76 ? -22 -16.109 3.621 1 82.31 76 GLY A O 1
ATOM 619 N N . LYS A 1 77 ? -23.422 -17.969 3.617 1 87.94 77 LYS A N 1
ATOM 620 C CA . LYS A 1 77 ? -22.406 -18.859 4.18 1 87.94 77 LYS A CA 1
ATOM 621 C C . LYS A 1 77 ? -21.344 -19.219 3.135 1 87.94 77 LYS A C 1
ATOM 623 O O . LYS A 1 77 ? -21.656 -19.312 1.942 1 87.94 77 LYS A O 1
ATOM 628 N N . PHE A 1 78 ? -20.156 -19.391 3.58 1 86.81 78 PHE A N 1
ATOM 629 C CA . PHE A 1 78 ? -19.031 -19.656 2.691 1 86.81 78 PHE A CA 1
ATOM 630 C C . PHE A 1 78 ? -19.359 -20.828 1.763 1 86.81 78 PHE A C 1
ATOM 632 O O . PHE A 1 78 ? -18.969 -20.812 0.589 1 86.81 78 PHE A O 1
ATOM 639 N N . ARG A 1 79 ? -20 -21.766 2.334 1 89.31 79 ARG A N 1
ATOM 640 C CA . ARG A 1 79 ? -20.312 -22.953 1.542 1 89.31 79 ARG A CA 1
ATOM 641 C C . ARG A 1 79 ? -21.156 -22.578 0.321 1 89.31 79 ARG A C 1
ATOM 643 O O . ARG A 1 79 ? -20.859 -23.031 -0.792 1 89.31 79 ARG A O 1
ATOM 650 N N . GLU A 1 80 ? -22.109 -21.797 0.462 1 89.88 80 GLU A N 1
ATOM 651 C CA . GLU A 1 80 ? -23 -21.375 -0.621 1 89.88 80 GLU A CA 1
ATOM 652 C C . GLU A 1 80 ? -22.281 -20.438 -1.594 1 89.88 80 GLU A C 1
ATOM 654 O O . GLU A 1 80 ? -22.453 -20.562 -2.811 1 89.88 80 GLU A O 1
ATOM 659 N N . VAL A 1 81 ? -21.562 -19.547 -1.093 1 86.62 81 VAL A N 1
ATOM 660 C CA . VAL A 1 81 ? -20.844 -18.594 -1.911 1 86.62 81 VAL A CA 1
ATOM 661 C C . VAL A 1 81 ? -19.812 -19.312 -2.781 1 86.62 81 VAL A C 1
ATOM 663 O O . VAL A 1 81 ? -19.719 -19.047 -3.982 1 86.62 81 VAL A O 1
ATOM 666 N N . ALA A 1 82 ? -19.141 -20.203 -2.182 1 88.06 82 ALA A N 1
ATOM 667 C CA . ALA A 1 82 ? -18.156 -21 -2.906 1 88.06 82 ALA A CA 1
ATOM 668 C C . ALA A 1 82 ? -18.797 -21.781 -4.043 1 88.06 82 ALA A C 1
ATOM 670 O O . ALA A 1 82 ? -18.234 -21.875 -5.137 1 88.06 82 ALA A O 1
ATOM 671 N N . LEU A 1 83 ? -19.938 -22.312 -3.758 1 86.44 83 LEU A N 1
ATOM 672 C CA . LEU A 1 83 ? -20.656 -23.078 -4.773 1 86.44 83 LEU A CA 1
ATOM 673 C C . LEU A 1 83 ? -21.047 -22.172 -5.941 1 86.44 83 LEU A C 1
ATOM 675 O O . LEU A 1 83 ? -20.922 -22.578 -7.105 1 86.44 83 LEU A O 1
ATOM 679 N N . GLN A 1 84 ? -21.438 -21.031 -5.621 1 84.62 84 GLN A N 1
ATOM 680 C CA . GLN A 1 84 ? -21.844 -20.078 -6.66 1 84.62 84 GLN A CA 1
ATOM 681 C C . GLN A 1 84 ? -20.656 -19.672 -7.516 1 84.62 84 GLN A C 1
ATOM 683 O O . GLN A 1 84 ? -20.734 -19.656 -8.75 1 84.62 84 GLN A O 1
ATOM 688 N N . TYR A 1 85 ? -19.594 -19.375 -6.914 1 82.94 85 TYR A N 1
ATOM 689 C CA . TYR A 1 85 ? -18.391 -19.016 -7.652 1 82.94 85 TYR A CA 1
ATOM 690 C C . TYR A 1 85 ? -17.859 -20.203 -8.438 1 82.94 85 TYR A C 1
ATOM 692 O O . TYR A 1 85 ? -17.469 -20.062 -9.602 1 82.94 85 TYR A O 1
ATOM 700 N N . GLY A 1 86 ? -17.844 -21.281 -7.793 1 82.19 86 GLY A N 1
ATOM 701 C CA . GLY A 1 86 ? -17.344 -22.5 -8.422 1 82.19 86 GLY A CA 1
ATOM 702 C C . GLY A 1 86 ? -18.125 -22.875 -9.672 1 82.19 86 GLY A C 1
ATOM 703 O O . GLY A 1 86 ? -17.531 -23.297 -10.672 1 82.19 86 GLY A O 1
ATOM 704 N N . GLU A 1 87 ? -19.375 -22.688 -9.625 1 82.25 87 GLU A N 1
ATOM 705 C CA . GLU A 1 87 ? -20.234 -23.062 -10.734 1 82.25 87 GLU A CA 1
ATOM 706 C C . GLU A 1 87 ? -20.141 -22.047 -11.875 1 82.25 87 GLU A C 1
ATOM 708 O O . GLU A 1 87 ? -20.281 -22.406 -13.047 1 82.25 87 GLU A O 1
ATOM 713 N N . GLN A 1 88 ? -19.938 -20.891 -11.477 1 80.69 88 GLN A N 1
ATOM 714 C CA . GLN A 1 88 ? -19.922 -19.828 -12.477 1 80.69 88 GLN A CA 1
ATOM 715 C C . GLN A 1 88 ? -18.531 -19.688 -13.109 1 80.69 88 GLN A C 1
ATOM 717 O O . GLN A 1 88 ? -18.391 -19.141 -14.203 1 80.69 88 GLN A O 1
ATOM 722 N N . GLY A 1 89 ? -17.547 -20.219 -12.422 1 77.62 89 GLY A N 1
ATOM 723 C CA . GLY A 1 89 ? -16.219 -20.312 -13.016 1 77.62 89 GLY A CA 1
ATOM 724 C C . GLY A 1 89 ? -15.406 -19.047 -12.859 1 77.62 89 GLY A C 1
ATOM 725 O O . GLY A 1 89 ? -15.812 -18.125 -12.148 1 77.62 89 GLY A O 1
ATOM 726 N N . VAL A 1 90 ? -14.32 -18.969 -13.57 1 80.12 90 VAL A N 1
ATOM 727 C CA . VAL A 1 90 ? -13.305 -17.922 -13.453 1 80.12 90 VAL A CA 1
ATOM 728 C C . VAL A 1 90 ? -13.867 -16.594 -13.961 1 80.12 90 VAL A C 1
ATOM 730 O O . VAL A 1 90 ? -13.469 -15.523 -13.5 1 80.12 90 VAL A O 1
ATOM 733 N N . GLY A 1 91 ? -14.836 -16.688 -14.812 1 82.56 91 GLY A N 1
ATOM 734 C CA . GLY A 1 91 ? -15.461 -15.5 -15.359 1 82.56 91 GLY A CA 1
ATOM 735 C C . GLY A 1 91 ? -16.109 -14.625 -14.305 1 82.56 91 GLY A C 1
ATOM 736 O O . GLY A 1 91 ? -16 -13.398 -14.344 1 82.56 91 GLY A O 1
ATOM 737 N N . MET A 1 92 ? -16.75 -15.18 -13.43 1 80.19 92 MET A N 1
ATOM 738 C CA . MET A 1 92 ? -17.406 -14.438 -12.359 1 80.19 92 MET A CA 1
ATOM 739 C C . MET A 1 92 ? -16.375 -13.789 -11.438 1 80.19 92 MET A C 1
ATOM 741 O O . MET A 1 92 ? -16.547 -12.641 -11.023 1 80.19 92 MET A O 1
ATOM 745 N N . VAL A 1 93 ? -15.359 -14.508 -11.117 1 80.81 93 VAL A N 1
ATOM 746 C CA . VAL A 1 93 ? -14.305 -13.984 -10.258 1 80.81 93 VAL A CA 1
ATOM 747 C C . VAL A 1 93 ? -13.641 -12.781 -10.922 1 80.81 93 VAL A C 1
ATOM 749 O O . VAL A 1 93 ? -13.375 -11.773 -10.273 1 80.81 93 VAL A O 1
ATOM 752 N N . LYS A 1 94 ? -13.43 -12.906 -12.188 1 86.88 94 LYS A N 1
ATOM 753 C CA . LYS A 1 94 ? -12.844 -11.805 -12.953 1 86.88 94 LYS A CA 1
ATOM 754 C C . LYS A 1 94 ? -13.75 -10.578 -12.93 1 86.88 94 LYS A C 1
ATOM 756 O O . LYS A 1 94 ? -13.289 -9.461 -12.688 1 86.88 94 LYS A O 1
ATOM 761 N N . HIS A 1 95 ? -14.984 -10.828 -13.133 1 85.88 95 HIS A N 1
ATOM 762 C CA . HIS A 1 95 ? -15.945 -9.734 -13.164 1 85.88 95 HIS A CA 1
ATOM 763 C C . HIS A 1 95 ? -16.031 -9.031 -11.812 1 85.88 95 HIS A C 1
ATOM 765 O O . HIS A 1 95 ? -16 -7.801 -11.742 1 85.88 95 HIS A O 1
ATOM 771 N N . MET A 1 96 ? -16.078 -9.766 -10.875 1 84.31 96 MET A N 1
ATOM 772 C CA . MET A 1 96 ? -16.172 -9.211 -9.523 1 84.31 96 MET A CA 1
ATOM 773 C C . MET A 1 96 ? -14.898 -8.453 -9.156 1 84.31 96 MET A C 1
ATOM 775 O O . MET A 1 96 ? -14.961 -7.348 -8.625 1 84.31 96 MET A O 1
ATOM 779 N N . GLY A 1 97 ? -13.766 -9.148 -9.367 1 88.88 97 GLY A N 1
ATOM 780 C CA . GLY A 1 97 ? -12.5 -8.5 -9.078 1 88.88 97 GLY A CA 1
ATOM 781 C C . GLY A 1 97 ? -12.336 -7.168 -9.789 1 88.88 97 GLY A C 1
ATOM 782 O O . GLY A 1 97 ? -11.938 -6.176 -9.172 1 88.88 97 GLY A O 1
ATOM 783 N N . LYS A 1 98 ? -12.711 -7.168 -10.984 1 91.75 98 LYS A N 1
ATOM 784 C CA . LYS A 1 98 ? -12.578 -5.953 -11.781 1 91.75 98 LYS A CA 1
ATOM 785 C C . LYS A 1 98 ? -13.562 -4.883 -11.312 1 91.75 98 LYS A C 1
ATOM 787 O O . LYS A 1 98 ? -13.211 -3.701 -11.242 1 91.75 98 LYS A O 1
ATOM 792 N N . SER A 1 99 ? -14.773 -5.285 -11.023 1 90.88 99 SER A N 1
ATOM 793 C CA . SER A 1 99 ? -15.789 -4.336 -10.586 1 90.88 99 SER A CA 1
ATOM 794 C C . SER A 1 99 ? -15.414 -3.699 -9.25 1 90.88 99 SER A C 1
ATOM 796 O O . SER A 1 99 ? -15.539 -2.484 -9.078 1 90.88 99 SER A O 1
ATOM 798 N N . MET A 1 100 ? -14.977 -4.516 -8.398 1 91.62 100 MET A N 1
ATOM 799 C CA . MET A 1 100 ? -14.57 -4.012 -7.09 1 91.62 100 MET A CA 1
ATOM 800 C C . MET A 1 100 ? -13.352 -3.105 -7.215 1 91.62 100 MET A C 1
ATOM 802 O O . MET A 1 100 ? -13.266 -2.076 -6.543 1 91.62 100 MET A O 1
ATOM 806 N N . PHE A 1 101 ? -12.453 -3.475 -8.047 1 94.94 101 PHE A N 1
ATOM 807 C CA . PHE A 1 101 ? 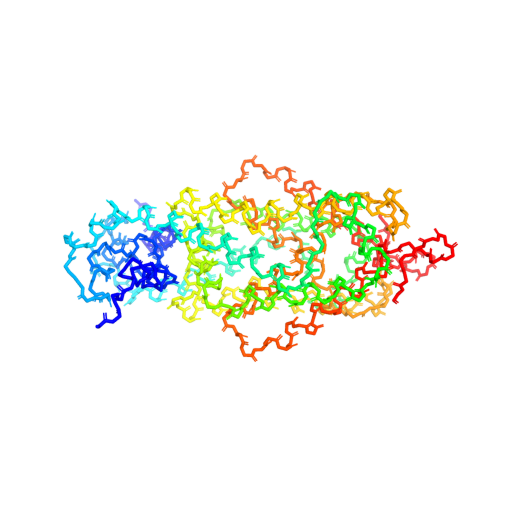-11.266 -2.67 -8.305 1 94.94 101 PHE A CA 1
ATOM 808 C C . PHE A 1 101 ? -11.648 -1.282 -8.805 1 94.94 101 PHE A C 1
ATOM 810 O O . PHE A 1 101 ? -11.164 -0.273 -8.289 1 94.94 101 PHE A O 1
ATOM 817 N N . LEU A 1 102 ? -12.562 -1.277 -9.742 1 91.94 102 LEU A N 1
ATOM 818 C CA . LEU A 1 102 ? -13 -0.015 -10.328 1 91.94 102 LEU A CA 1
ATOM 819 C C . LEU A 1 102 ? -13.75 0.829 -9.297 1 91.94 102 LEU A C 1
ATOM 821 O O . LEU A 1 102 ? -13.594 2.051 -9.266 1 91.94 102 LEU A O 1
ATOM 825 N N . PHE A 1 103 ? -14.547 0.195 -8.516 1 92.81 103 PHE A N 1
ATOM 826 C CA . PHE A 1 103 ? -15.281 0.897 -7.465 1 92.81 103 PHE A CA 1
ATOM 827 C C . PHE A 1 103 ? -14.312 1.582 -6.5 1 92.81 103 PHE A C 1
ATOM 829 O O . PHE A 1 103 ? -14.453 2.773 -6.223 1 92.81 103 PHE A O 1
ATOM 836 N N . LEU A 1 104 ? -13.281 0.852 -6.055 1 92.69 104 LEU A N 1
ATOM 837 C CA . LEU A 1 104 ? -12.328 1.395 -5.09 1 92.69 104 LEU A CA 1
ATOM 838 C C . LEU A 1 104 ? -11.461 2.473 -5.73 1 92.69 104 LEU A C 1
ATOM 840 O O . LEU A 1 104 ? -11.062 3.428 -5.062 1 92.69 104 LEU A O 1
ATOM 844 N N . LEU A 1 105 ? -11.234 2.363 -7.035 1 93.12 105 LEU A N 1
ATOM 845 C CA . LEU A 1 105 ? -10.328 3.273 -7.734 1 93.12 105 LEU A CA 1
ATOM 846 C C . LEU A 1 105 ? -11.062 4.539 -8.164 1 93.12 105 LEU A C 1
ATOM 848 O O . LEU A 1 105 ? -10.516 5.641 -8.07 1 93.12 105 LEU A O 1
ATOM 852 N N . GLN A 1 106 ? -12.367 4.422 -8.5 1 91.75 106 GLN A N 1
ATOM 853 C CA . GLN A 1 106 ? -13.008 5.516 -9.227 1 91.75 106 GLN A CA 1
ATOM 854 C C . GLN A 1 106 ? -14.117 6.152 -8.398 1 91.75 106 GLN A C 1
ATOM 856 O O . GLN A 1 106 ? -14.492 7.305 -8.633 1 91.75 106 GLN A O 1
ATOM 861 N N . ASP A 1 107 ? -14.742 5.383 -7.574 1 93.5 107 ASP A N 1
ATOM 862 C CA . ASP A 1 107 ? -15.781 5.992 -6.758 1 93.5 107 ASP A CA 1
ATOM 863 C C . ASP A 1 107 ? -15.219 7.125 -5.902 1 93.5 107 ASP A C 1
ATOM 865 O O . ASP A 1 107 ? -14.25 6.934 -5.172 1 93.5 107 ASP A O 1
ATOM 869 N N . ASP A 1 108 ? -15.836 8.211 -5.953 1 93.56 108 ASP A N 1
ATOM 870 C CA . ASP A 1 108 ? -15.32 9.422 -5.324 1 93.56 108 ASP A CA 1
ATOM 871 C C . ASP A 1 108 ? -15.203 9.25 -3.812 1 93.56 108 ASP A C 1
ATOM 873 O O . ASP A 1 108 ? -14.188 9.609 -3.219 1 93.56 108 ASP A O 1
ATOM 877 N N . TYR A 1 109 ? -16.188 8.742 -3.217 1 95.12 109 TYR A N 1
ATOM 878 C CA . TYR A 1 109 ? -16.203 8.547 -1.771 1 95.12 109 TYR A CA 1
ATOM 879 C C . TYR A 1 109 ? -15.18 7.492 -1.356 1 95.12 109 TYR A C 1
ATOM 881 O O . TYR A 1 109 ? -14.375 7.723 -0.447 1 95.12 109 TYR A O 1
ATOM 889 N N . ALA A 1 110 ? -15.172 6.367 -2.084 1 94.5 110 ALA A N 1
ATOM 890 C CA . ALA A 1 110 ? -14.305 5.254 -1.719 1 94.5 110 ALA A CA 1
ATOM 891 C C . ALA A 1 110 ? -12.836 5.633 -1.867 1 94.5 110 ALA A C 1
ATOM 893 O O . ALA A 1 110 ? -12.016 5.328 -0.997 1 94.5 110 ALA A O 1
ATOM 894 N N . SER A 1 111 ? -12.547 6.285 -2.934 1 94.38 111 SER A N 1
ATOM 895 C CA . SER A 1 111 ? -11.164 6.676 -3.182 1 94.38 111 SER A CA 1
ATOM 896 C C . SER A 1 111 ? -10.688 7.703 -2.16 1 94.38 111 SER A C 1
ATOM 898 O O . SER A 1 111 ? -9.586 7.59 -1.627 1 94.38 111 SER A O 1
ATOM 900 N N . LYS A 1 112 ? -11.516 8.688 -1.794 1 94.12 112 LYS A N 1
ATOM 901 C CA . LYS A 1 112 ? -11.148 9.711 -0.816 1 94.12 112 LYS A CA 1
ATOM 902 C C . LYS A 1 112 ? -11.039 9.117 0.585 1 94.12 112 LYS A C 1
ATOM 904 O O . LYS A 1 112 ? -10.172 9.508 1.366 1 94.12 112 LYS A O 1
ATOM 909 N N . PHE A 1 113 ? -11.938 8.242 0.807 1 94.88 113 PHE A N 1
ATOM 910 C CA . PHE A 1 113 ? -11.898 7.57 2.102 1 94.88 113 PHE A CA 1
ATOM 911 C C . PHE A 1 113 ? -10.602 6.781 2.264 1 94.88 113 PHE A C 1
ATOM 913 O O . PHE A 1 113 ? -9.938 6.879 3.297 1 94.88 113 PHE A O 1
ATOM 920 N N . ARG A 1 114 ? -10.242 6 1.257 1 93.69 114 ARG A N 1
ATOM 921 C CA . ARG A 1 114 ? -9 5.242 1.278 1 93.69 114 ARG A CA 1
ATOM 922 C C . ARG A 1 114 ? -7.793 6.168 1.43 1 93.69 114 ARG A C 1
ATOM 924 O O . ARG A 1 114 ? -6.891 5.891 2.223 1 93.69 114 ARG A O 1
ATOM 931 N N . ARG A 1 115 ? -7.781 7.219 0.699 1 91.81 115 ARG A N 1
ATOM 932 C CA . ARG A 1 115 ? -6.691 8.188 0.777 1 91.81 115 ARG A CA 1
ATOM 933 C C . ARG A 1 115 ? -6.586 8.781 2.178 1 91.81 115 ARG A C 1
ATOM 935 O O . ARG A 1 115 ? -5.488 8.891 2.73 1 91.81 115 ARG A O 1
ATOM 942 N N . MET A 1 116 ? -7.703 9.156 2.699 1 91.62 116 MET A N 1
ATOM 943 C CA . MET A 1 116 ? -7.73 9.711 4.051 1 91.62 116 MET A CA 1
ATOM 944 C C . MET A 1 116 ? -7.117 8.734 5.051 1 91.62 116 MET A C 1
ATOM 946 O O . MET A 1 116 ? -6.281 9.125 5.867 1 91.62 116 MET A O 1
ATOM 950 N N . LEU A 1 117 ? -7.504 7.504 4.91 1 93.38 117 LEU A N 1
ATOM 951 C CA . LEU A 1 117 ? -7 6.508 5.848 1 93.38 117 LEU A CA 1
ATOM 952 C C . LEU A 1 117 ? -5.508 6.266 5.637 1 93.38 117 LEU A C 1
ATOM 954 O O . LEU A 1 117 ? -4.766 6.062 6.598 1 93.38 117 LEU A O 1
ATOM 958 N N . THR A 1 118 ? -5.066 6.258 4.371 1 92 118 THR A N 1
ATOM 959 C CA . THR A 1 118 ? -3.652 6.082 4.055 1 92 118 THR A CA 1
ATOM 960 C C . THR A 1 118 ? -2.812 7.176 4.703 1 92 118 THR A C 1
ATOM 962 O O . THR A 1 118 ? -1.763 6.898 5.289 1 92 118 THR A O 1
ATOM 965 N N . ILE A 1 119 ? -3.299 8.328 4.672 1 87.19 119 ILE A N 1
ATOM 966 C CA . ILE A 1 119 ? -2.588 9.484 5.215 1 87.19 119 ILE A CA 1
ATOM 967 C C . ILE A 1 119 ? -2.59 9.422 6.742 1 87.19 119 ILE A C 1
ATOM 969 O O . ILE A 1 119 ? -1.564 9.664 7.379 1 87.19 119 ILE A O 1
ATOM 973 N N . GLU A 1 120 ? -3.643 9.023 7.324 1 87.19 120 GLU A N 1
ATOM 974 C CA . GLU A 1 120 ? -3.846 9.203 8.758 1 87.19 120 GLU A CA 1
ATOM 975 C C . GLU A 1 120 ? -3.371 7.98 9.539 1 87.19 120 GLU A C 1
ATOM 977 O O . GLU A 1 120 ? -3.242 8.039 10.766 1 87.19 120 GLU A O 1
ATOM 982 N N . GLN A 1 121 ? -3.113 6.941 8.836 1 88.25 121 GLN A N 1
ATOM 983 C CA . GLN A 1 121 ? -2.932 5.652 9.5 1 88.25 121 GLN A CA 1
ATOM 984 C C . GLN A 1 121 ? -1.772 5.703 10.492 1 88.25 121 GLN A C 1
ATOM 986 O O . GLN A 1 121 ? -1.74 4.934 11.453 1 88.25 121 GLN A O 1
ATOM 991 N N . PHE A 1 122 ? -0.866 6.637 10.406 1 83.62 122 PHE A N 1
ATOM 992 C CA . PHE A 1 122 ? 0.319 6.648 11.258 1 83.62 122 PHE A CA 1
ATOM 993 C C . PHE A 1 122 ? 0.167 7.66 12.391 1 83.62 122 PHE A C 1
ATOM 995 O O . PHE A 1 122 ? 0.99 7.703 13.305 1 83.62 122 PHE A O 1
ATOM 1002 N N . LYS A 1 123 ? -0.838 8.453 12.352 1 80.19 123 LYS A N 1
ATOM 1003 C CA . LYS A 1 123 ? -1.014 9.516 13.336 1 80.19 123 LYS A CA 1
ATOM 1004 C C . LYS A 1 123 ? -2.213 9.242 14.234 1 80.19 123 LYS A C 1
ATOM 1006 O O . LYS A 1 123 ? -2.301 9.773 15.344 1 80.19 123 LYS A O 1
ATOM 1011 N N . ASN A 1 124 ? -3.119 8.516 13.672 1 83.38 124 ASN A N 1
ATOM 1012 C CA . ASN A 1 124 ? -4.367 8.195 14.359 1 83.38 124 ASN A CA 1
ATOM 1013 C C . ASN A 1 124 ? -4.562 6.688 14.484 1 83.38 124 ASN A C 1
ATOM 1015 O O . ASN A 1 124 ? -4.73 5.988 13.484 1 83.38 124 ASN A O 1
ATOM 1019 N N . THR A 1 125 ? -4.539 6.289 15.711 1 86.06 125 THR A N 1
ATOM 1020 C CA . THR A 1 125 ? -4.613 4.855 15.969 1 86.06 125 THR A CA 1
ATOM 1021 C C . THR A 1 125 ? -5.895 4.266 15.383 1 86.06 125 THR A C 1
ATOM 1023 O O . THR A 1 125 ? -5.867 3.195 14.773 1 86.06 125 THR A O 1
ATOM 1026 N N . ARG A 1 126 ? -6.93 4.961 15.555 1 87.19 126 ARG A N 1
ATOM 1027 C CA . ARG A 1 126 ? -8.203 4.465 15.047 1 87.19 126 ARG A CA 1
ATOM 1028 C C . ARG A 1 126 ? -8.188 4.383 13.523 1 87.19 126 ARG A C 1
ATOM 1030 O O . ARG A 1 126 ? -8.609 3.379 12.945 1 87.19 126 ARG A O 1
ATOM 1037 N N . ALA A 1 127 ? -7.73 5.43 12.844 1 88 127 ALA A N 1
ATOM 1038 C CA . ALA A 1 127 ? -7.617 5.422 11.391 1 88 127 ALA A CA 1
ATOM 1039 C C . ALA A 1 127 ? -6.727 4.281 10.914 1 88 127 ALA A C 1
ATOM 1041 O O . ALA A 1 127 ? -7.035 3.617 9.922 1 88 127 ALA A O 1
ATOM 1042 N N . GLY A 1 128 ? -5.664 4.09 11.656 1 90.69 128 GLY A N 1
ATOM 1043 C CA . GLY A 1 128 ? -4.77 2.988 11.336 1 90.69 128 GLY A CA 1
ATOM 1044 C C . GLY A 1 128 ? -5.43 1.628 11.461 1 90.69 128 GLY A C 1
ATOM 1045 O O . GLY A 1 128 ? -5.246 0.763 10.602 1 90.69 128 GLY A O 1
ATOM 1046 N N . ASP A 1 129 ? -6.188 1.485 12.508 1 92.38 129 ASP A N 1
ATOM 1047 C CA . ASP A 1 129 ? -6.898 0.228 12.727 1 92.38 129 ASP A CA 1
ATOM 1048 C C . ASP A 1 129 ? -7.934 -0.017 11.633 1 92.38 129 ASP A C 1
ATOM 1050 O O . ASP A 1 129 ? -8.078 -1.142 11.148 1 92.38 129 ASP A O 1
ATOM 1054 N N . VAL A 1 130 ? -8.609 1.032 11.289 1 91.75 130 VAL A N 1
ATOM 1055 C CA . VAL A 1 130 ? -9.617 0.916 10.242 1 91.75 130 VAL A CA 1
ATOM 1056 C C . VAL A 1 130 ? -8.953 0.612 8.906 1 91.75 130 VAL A C 1
ATOM 1058 O O . VAL A 1 130 ? -9.414 -0.247 8.156 1 91.75 130 VAL A O 1
ATOM 1061 N N . TYR A 1 131 ? -7.891 1.274 8.602 1 94.06 131 TYR A N 1
ATOM 1062 C CA . TYR A 1 131 ? -7.152 1.005 7.375 1 94.06 131 TYR A CA 1
ATOM 1063 C C . TYR A 1 131 ? -6.746 -0.462 7.293 1 94.06 131 TYR A C 1
ATOM 1065 O O . TYR A 1 131 ? -7.035 -1.14 6.305 1 94.06 131 TYR A O 1
ATOM 1073 N N . HIS A 1 132 ? -6.18 -0.974 8.328 1 94.88 132 HIS A N 1
ATOM 1074 C CA . HIS A 1 132 ? -5.684 -2.344 8.383 1 94.88 132 HIS A CA 1
ATOM 1075 C C . HIS A 1 132 ? -6.824 -3.35 8.305 1 94.88 132 HIS A C 1
ATOM 1077 O O . HIS A 1 132 ? -6.742 -4.336 7.566 1 94.88 132 HIS A O 1
ATOM 1083 N N . SER A 1 133 ? -7.801 -3.084 9.078 1 93 133 SER A N 1
ATOM 1084 C CA . SER A 1 133 ? -8.898 -4.043 9.109 1 93 133 SER A CA 1
ATOM 1085 C C . SER A 1 133 ? -9.68 -4.039 7.801 1 93 133 SER A C 1
ATOM 1087 O O . SER A 1 133 ? -9.875 -5.09 7.184 1 93 133 SER A O 1
ATOM 1089 N N . PHE A 1 134 ? -9.977 -2.879 7.355 1 92.44 134 PHE A N 1
ATOM 1090 C CA . PHE A 1 134 ? -10.883 -2.766 6.223 1 92.44 134 PHE A CA 1
ATOM 1091 C C . PHE A 1 134 ? -10.172 -3.137 4.922 1 92.44 134 PHE A C 1
ATOM 1093 O O . PHE A 1 134 ? -10.734 -3.85 4.086 1 92.44 134 PHE A O 1
ATOM 1100 N N . PHE A 1 135 ? -9 -2.758 4.723 1 94.81 135 PHE A N 1
ATOM 1101 C CA . PHE A 1 135 ? -8.383 -2.906 3.412 1 94.81 135 PHE A CA 1
ATOM 1102 C C . PHE A 1 135 ? -7.438 -4.105 3.395 1 94.81 135 PHE A C 1
ATOM 1104 O O . PHE A 1 135 ? -6.988 -4.531 2.328 1 94.81 135 PHE A O 1
ATOM 1111 N N . ILE A 1 136 ? -7.195 -4.699 4.578 1 96.5 136 ILE A N 1
ATOM 1112 C CA . ILE A 1 136 ? -6.227 -5.789 4.543 1 96.5 136 ILE A CA 1
ATOM 1113 C C . ILE A 1 136 ? -6.785 -7.004 5.277 1 96.5 136 ILE A C 1
ATOM 1115 O O . ILE A 1 136 ? -7.23 -7.969 4.648 1 96.5 136 ILE A O 1
ATOM 1119 N N . ASP A 1 137 ? -6.973 -6.906 6.574 1 96.06 137 ASP A N 1
ATOM 1120 C CA . ASP A 1 137 ? -7.262 -8.078 7.391 1 96.06 137 ASP A CA 1
ATOM 1121 C C . ASP A 1 137 ? -8.633 -8.664 7.047 1 96.06 137 ASP A C 1
ATOM 1123 O O . ASP A 1 137 ? -8.781 -9.883 6.938 1 96.06 137 ASP A O 1
ATOM 1127 N N . ASN A 1 138 ? -9.641 -7.844 6.969 1 93.62 138 ASN A N 1
ATOM 1128 C CA . ASN A 1 138 ? -10.977 -8.344 6.68 1 93.62 138 ASN A CA 1
ATOM 1129 C C . ASN A 1 138 ? -11.055 -8.977 5.293 1 93.62 138 ASN A C 1
ATOM 1131 O O . ASN A 1 138 ? -11.75 -9.969 5.094 1 93.62 138 ASN A O 1
ATOM 1135 N N . VAL A 1 139 ? -10.375 -8.438 4.344 1 93.44 139 VAL A N 1
ATOM 1136 C CA . VAL A 1 139 ? -10.359 -8.984 2.992 1 93.44 139 VAL A CA 1
ATOM 1137 C C . VAL A 1 139 ? -9.672 -10.344 2.998 1 93.44 139 VAL A C 1
ATOM 1139 O O . VAL A 1 139 ? -10.219 -11.328 2.488 1 93.44 139 VAL A O 1
ATOM 1142 N N . LEU A 1 140 ? -8.508 -10.469 3.623 1 96.62 140 LEU A N 1
ATOM 1143 C CA . LEU A 1 140 ? -7.75 -11.719 3.66 1 96.62 140 LEU A CA 1
ATOM 1144 C C . LEU A 1 140 ? -8.508 -12.789 4.43 1 96.62 140 LEU A C 1
ATOM 1146 O O . LEU A 1 140 ? -8.531 -13.953 4.023 1 96.62 140 LEU A O 1
ATOM 1150 N N . THR A 1 141 ? -9.148 -12.359 5.52 1 95.19 141 THR A N 1
ATOM 1151 C CA . THR A 1 141 ? -9.922 -13.305 6.312 1 95.19 141 THR A CA 1
ATOM 1152 C C . THR A 1 141 ? -11.094 -13.852 5.508 1 95.19 141 THR A C 1
ATOM 1154 O O . THR A 1 141 ? -11.336 -15.062 5.492 1 95.19 141 THR A O 1
ATOM 1157 N N . PHE A 1 142 ? -11.797 -13.016 4.867 1 91.31 142 PHE A N 1
ATOM 1158 C CA . PHE A 1 142 ? -12.922 -13.43 4.039 1 91.31 142 PHE A CA 1
ATOM 1159 C C . PHE A 1 142 ? -12.469 -14.375 2.934 1 91.31 142 PHE A C 1
ATOM 1161 O O . PHE A 1 142 ? -13.055 -15.445 2.748 1 91.31 142 PHE A O 1
ATOM 1168 N N . GLU A 1 143 ? -11.453 -14.008 2.199 1 93.25 143 GLU A N 1
ATOM 1169 C CA . GLU A 1 143 ? -10.984 -14.812 1.079 1 93.25 143 GLU A CA 1
ATOM 1170 C C . GLU A 1 143 ? -10.391 -16.125 1.562 1 93.25 143 GLU A C 1
ATOM 1172 O O . GLU A 1 143 ? -10.5 -17.156 0.878 1 93.25 143 GLU A O 1
ATOM 1177 N N . THR A 1 144 ? -9.734 -16.078 2.73 1 96.44 144 THR A N 1
ATOM 1178 C CA . THR A 1 144 ? -9.242 -17.328 3.318 1 96.44 144 THR A CA 1
ATOM 1179 C C . THR A 1 144 ? -10.383 -18.312 3.533 1 96.44 144 THR A C 1
ATOM 1181 O O . THR A 1 144 ? -10.273 -19.484 3.172 1 96.44 144 THR A O 1
ATOM 1184 N N . GLY A 1 145 ? -11.461 -17.859 4.172 1 94.31 145 GLY A N 1
ATOM 1185 C CA . GLY A 1 145 ? -12.633 -18.703 4.367 1 94.31 145 GLY A CA 1
ATOM 1186 C C . GLY A 1 145 ? -13.234 -19.188 3.066 1 94.31 145 GLY A C 1
ATOM 1187 O O . GLY A 1 145 ? -13.562 -20.375 2.938 1 94.31 145 GLY A O 1
ATOM 1188 N N . LEU A 1 146 ? -13.336 -18.297 2.111 1 91.62 146 LEU A N 1
ATOM 1189 C CA . LEU A 1 146 ? -13.914 -18.641 0.816 1 91.62 146 LEU A CA 1
ATOM 1190 C C . LEU A 1 146 ? -13.055 -19.672 0.089 1 91.62 146 LEU A C 1
ATOM 1192 O O . LEU A 1 146 ? -13.562 -20.688 -0.377 1 91.62 146 LEU A O 1
ATOM 1196 N N . PHE A 1 147 ? -11.773 -19.469 -0.02 1 94 147 PHE A N 1
ATOM 1197 C CA . PHE A 1 147 ? -10.883 -20.359 -0.754 1 94 147 PHE A CA 1
ATOM 1198 C C . PHE A 1 147 ? -10.75 -21.703 -0.047 1 94 147 PHE A C 1
ATOM 1200 O O . PHE A 1 147 ? -10.617 -22.734 -0.698 1 94 147 PHE A O 1
ATOM 1207 N N . GLY A 1 148 ? -10.758 -21.609 1.327 1 95.25 148 GLY A N 1
ATOM 1208 C CA . GLY A 1 148 ? -10.82 -22.859 2.059 1 95.25 148 GLY A CA 1
ATOM 1209 C C . GLY A 1 148 ? -12.016 -23.719 1.67 1 95.25 148 GLY A C 1
ATOM 1210 O O . GLY A 1 148 ? -11.875 -24.922 1.464 1 95.25 148 GLY A O 1
ATOM 1211 N N . GLU A 1 149 ? -13.148 -23.125 1.615 1 94.19 149 GLU A N 1
ATOM 1212 C CA . GLU A 1 149 ? -14.359 -23.844 1.218 1 94.19 149 GLU A CA 1
ATOM 1213 C C . GLU A 1 149 ? -14.266 -24.312 -0.23 1 94.19 149 GLU A C 1
ATOM 1215 O O . GLU A 1 149 ? -14.734 -25.406 -0.561 1 94.19 149 GLU A O 1
ATOM 1220 N N . MET A 1 150 ? -13.727 -23.531 -1.107 1 92 150 MET A N 1
ATOM 1221 C CA . MET A 1 150 ? -13.555 -23.906 -2.508 1 92 150 MET A CA 1
ATOM 1222 C C . MET A 1 150 ? -12.641 -25.109 -2.641 1 92 150 MET A C 1
ATOM 1224 O O . MET A 1 150 ? -12.844 -25.953 -3.516 1 92 150 MET A O 1
ATOM 1228 N N . MET A 1 151 ? -11.617 -25.203 -1.789 1 94.25 151 MET A N 1
ATOM 1229 C CA . MET A 1 151 ? -10.734 -26.375 -1.748 1 94.25 151 MET A CA 1
ATOM 1230 C C . MET A 1 151 ? -11.484 -27.594 -1.242 1 94.25 151 MET A C 1
ATOM 1232 O O . MET A 1 151 ? -11.383 -28.688 -1.825 1 94.25 151 MET A O 1
ATOM 1236 N N . ARG A 1 152 ? -12.242 -27.406 -0.23 1 94.44 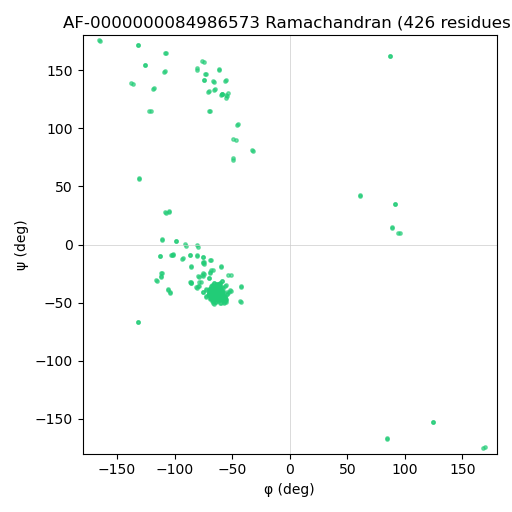152 ARG A N 1
ATOM 1237 C CA . ARG A 1 152 ? -13.016 -28.5 0.352 1 94.44 152 ARG A CA 1
ATOM 1238 C C . ARG A 1 152 ? -14 -29.062 -0.662 1 94.44 152 ARG A C 1
ATOM 1240 O O . ARG A 1 152 ? -14.227 -30.281 -0.7 1 94.44 152 ARG A O 1
ATOM 1247 N N . GLN A 1 153 ? -14.562 -28.203 -1.499 1 93.19 153 GLN A N 1
ATOM 1248 C CA . GLN A 1 153 ? -15.57 -28.609 -2.467 1 93.19 153 GLN A CA 1
ATOM 1249 C C . GLN A 1 153 ? -14.93 -29.094 -3.762 1 93.19 153 GLN A C 1
ATOM 1251 O O . GLN A 1 153 ? -15.625 -29.516 -4.691 1 93.19 153 GLN A O 1
ATOM 1256 N N . GLY A 1 154 ? -13.656 -28.922 -3.908 1 92.5 154 GLY A N 1
ATOM 1257 C CA . GLY A 1 154 ? -12.93 -29.484 -5.027 1 92.5 154 GLY A CA 1
ATOM 1258 C C . GLY A 1 154 ? -12.781 -28.531 -6.199 1 92.5 154 GLY A C 1
ATOM 1259 O O . GLY A 1 154 ? -12.312 -28.922 -7.27 1 92.5 154 GLY A O 1
ATOM 1260 N N . PHE A 1 155 ? -13.133 -27.266 -6.02 1 90.25 155 PHE A N 1
ATOM 1261 C CA . PHE A 1 155 ? -13 -26.281 -7.086 1 90.25 155 PHE A CA 1
ATOM 1262 C C . PHE A 1 155 ? -11.555 -25.812 -7.207 1 90.25 155 PHE A C 1
ATOM 1264 O O . PHE A 1 155 ? -11.086 -25.484 -8.305 1 90.25 155 PHE A O 1
ATOM 1271 N N . PHE A 1 156 ? -10.867 -25.703 -6.066 1 92.69 156 PHE A N 1
ATOM 1272 C CA . PHE A 1 156 ? -9.453 -25.328 -6.012 1 92.69 156 PHE A CA 1
ATOM 1273 C C . PHE A 1 156 ? -8.602 -26.531 -5.617 1 92.69 156 PHE A C 1
ATOM 1275 O O . PHE A 1 156 ? -9.039 -27.391 -4.852 1 92.69 156 PHE A O 1
ATOM 1282 N N . LYS A 1 157 ? -7.395 -26.562 -6.129 1 94.38 157 LYS A N 1
ATOM 1283 C CA . LYS A 1 157 ? -6.402 -27.5 -5.609 1 94.38 157 LYS A CA 1
ATOM 1284 C C . LYS A 1 157 ? -6.117 -27.234 -4.133 1 94.38 157 LYS A C 1
ATOM 1286 O O . LYS A 1 157 ? -6.156 -26.078 -3.684 1 94.38 157 LYS A O 1
ATOM 1291 N N . GLN A 1 158 ? -5.77 -28.281 -3.418 1 95.5 158 GLN A N 1
ATOM 1292 C CA . GLN A 1 158 ? -5.438 -28.125 -2.006 1 95.5 158 GLN A CA 1
ATOM 1293 C C . GLN A 1 158 ? -4.184 -27.281 -1.822 1 95.5 158 GLN A C 1
ATOM 1295 O O . GLN A 1 158 ? -3.197 -27.453 -2.539 1 95.5 158 GLN A O 1
ATOM 1300 N N . ALA A 1 159 ? -4.246 -26.375 -0.938 1 96.25 159 ALA A N 1
ATOM 1301 C CA . ALA A 1 159 ? -3.17 -25.453 -0.599 1 96.25 159 ALA A CA 1
ATOM 1302 C C . ALA A 1 159 ? -3.451 -24.75 0.727 1 96.25 159 ALA A C 1
ATOM 1304 O O . ALA A 1 159 ? -4.441 -25.047 1.398 1 96.25 159 ALA A O 1
ATOM 1305 N N . ASP A 1 160 ? -2.523 -23.953 1.179 1 97.06 160 ASP A N 1
ATOM 1306 C CA . ASP A 1 160 ? -2.775 -23.078 2.328 1 97.06 160 ASP A CA 1
ATOM 1307 C C . ASP A 1 160 ? -3.754 -21.969 1.97 1 97.06 160 ASP A C 1
ATOM 1309 O O . ASP A 1 160 ? -3.428 -21.078 1.176 1 97.06 160 ASP A O 1
ATOM 1313 N N . PRO A 1 161 ? -4.934 -21.953 2.57 1 97.44 161 PRO A N 1
ATOM 1314 C CA . PRO A 1 161 ? -5.957 -20.984 2.158 1 97.44 161 PRO A CA 1
ATOM 1315 C C . PRO A 1 161 ? -5.531 -19.547 2.404 1 97.44 161 PRO A C 1
ATOM 1317 O O . PRO A 1 161 ? -5.871 -18.656 1.617 1 97.44 161 PRO A O 1
ATOM 1320 N N . TYR A 1 162 ? -4.84 -19.266 3.467 1 98.12 162 TYR A N 1
ATOM 1321 C CA . TYR A 1 162 ? -4.406 -17.906 3.746 1 98.12 162 TYR A CA 1
ATOM 1322 C C . TYR A 1 162 ? -3.375 -17.438 2.729 1 98.12 162 TYR A C 1
ATOM 1324 O O . TYR A 1 162 ? -3.432 -16.297 2.25 1 98.12 162 TYR A O 1
ATOM 1332 N N . LEU A 1 163 ? -2.438 -18.266 2.467 1 98.06 163 LEU A N 1
ATOM 1333 C CA . LEU A 1 163 ? -1.433 -17.922 1.469 1 98.06 163 LEU A CA 1
ATOM 1334 C C . LEU A 1 163 ? -2.076 -17.688 0.107 1 98.06 163 LEU A C 1
ATOM 1336 O O . LEU A 1 163 ? -1.683 -16.781 -0.624 1 98.06 163 LEU A O 1
ATOM 1340 N N . THR A 1 164 ? -3.045 -18.547 -0.213 1 97.31 164 THR A N 1
ATOM 1341 C CA . THR A 1 164 ? -3.783 -18.391 -1.461 1 97.31 164 THR A CA 1
ATOM 1342 C C . THR A 1 164 ? -4.488 -17.031 -1.502 1 97.31 164 THR A C 1
ATOM 1344 O O . THR A 1 164 ? -4.43 -16.328 -2.512 1 97.31 164 THR A O 1
ATOM 1347 N N . ALA A 1 165 ? -5.113 -16.656 -0.414 1 97.12 165 ALA A N 1
ATOM 1348 C CA . ALA A 1 165 ? -5.773 -15.359 -0.316 1 97.12 165 ALA A CA 1
ATOM 1349 C C . ALA A 1 165 ? -4.77 -14.219 -0.474 1 97.12 165 ALA A C 1
ATOM 1351 O O . ALA A 1 165 ? -5.023 -13.25 -1.198 1 97.12 165 ALA A O 1
ATOM 1352 N N . LEU A 1 166 ? -3.639 -14.344 0.164 1 98.5 166 LEU A N 1
ATOM 1353 C CA . LEU A 1 166 ? -2.58 -13.336 0.115 1 98.5 166 LEU A CA 1
ATOM 1354 C C . LEU A 1 166 ? -2.098 -13.125 -1.315 1 98.5 166 LEU A C 1
ATOM 1356 O O . LEU A 1 166 ? -1.99 -11.984 -1.776 1 98.5 166 LEU A O 1
ATOM 1360 N N . GLU A 1 167 ? -1.857 -14.172 -2.006 1 97.94 167 GLU A N 1
ATOM 1361 C CA . GLU A 1 167 ? -1.303 -14.109 -3.355 1 97.94 167 GLU A CA 1
ATOM 1362 C C . GLU A 1 167 ? -2.359 -13.672 -4.367 1 97.94 167 GLU A C 1
ATOM 1364 O O . GLU A 1 167 ? -2.025 -13.188 -5.449 1 97.94 167 GLU A O 1
ATOM 1369 N N . PHE A 1 168 ? -3.645 -13.93 -4.004 1 96.62 168 PHE A N 1
ATOM 1370 C CA . PHE A 1 168 ? -4.738 -13.445 -4.836 1 96.62 168 PHE A CA 1
ATOM 1371 C C . PHE A 1 168 ? -4.898 -11.938 -4.691 1 96.62 168 PHE A C 1
ATOM 1373 O O . PHE A 1 168 ? -4.973 -11.219 -5.691 1 96.62 168 PHE A O 1
ATOM 1380 N N . TYR A 1 169 ? -4.859 -11.438 -3.521 1 97.38 169 TYR A N 1
ATOM 1381 C CA . TYR A 1 169 ? -5.254 -10.07 -3.193 1 97.38 169 TYR A CA 1
ATOM 1382 C C . TYR A 1 169 ? -4.094 -9.102 -3.395 1 97.38 169 TYR A C 1
ATOM 1384 O O . TYR A 1 169 ? -4.297 -7.949 -3.77 1 97.38 169 TYR A O 1
ATOM 1392 N N . ALA A 1 170 ? -2.863 -9.562 -3.168 1 98.69 170 ALA A N 1
ATOM 1393 C CA . ALA A 1 170 ? -1.708 -8.672 -3.104 1 98.69 170 ALA A CA 1
ATOM 1394 C C . ALA A 1 170 ? -1.531 -7.906 -4.41 1 98.69 170 ALA A C 1
ATOM 1396 O O . ALA A 1 170 ? -1.34 -6.688 -4.406 1 98.69 170 ALA A O 1
ATOM 1397 N N . PRO A 1 171 ? -1.642 -8.562 -5.535 1 98.38 171 PRO A N 1
ATOM 1398 C CA . PRO A 1 171 ? -1.535 -7.797 -6.781 1 98.38 171 PRO A CA 1
ATOM 1399 C C . PRO A 1 171 ? -2.672 -6.789 -6.953 1 98.38 171 PRO A C 1
ATOM 1401 O O . PRO A 1 171 ? -2.465 -5.711 -7.516 1 98.38 171 PRO A O 1
ATOM 1404 N N . PHE A 1 172 ? -3.885 -7.18 -6.504 1 97.5 172 PHE A N 1
ATOM 1405 C CA . PHE A 1 172 ? -5.004 -6.246 -6.504 1 97.5 172 PHE A CA 1
ATOM 1406 C C . PHE A 1 172 ? -4.664 -4.988 -5.719 1 97.5 172 PHE A C 1
ATOM 1408 O O . PHE A 1 172 ? -4.812 -3.873 -6.223 1 97.5 172 PHE A O 1
ATOM 1415 N N . PHE A 1 173 ? -4.145 -5.156 -4.59 1 97.88 173 PHE A N 1
ATOM 1416 C CA . PHE A 1 173 ? -3.787 -4.066 -3.689 1 97.88 173 PHE A CA 1
ATOM 1417 C C . PHE A 1 173 ? -2.674 -3.215 -4.281 1 97.88 173 PHE A C 1
ATOM 1419 O O . PHE A 1 173 ? -2.75 -1.983 -4.262 1 97.88 173 PHE A O 1
ATOM 1426 N N . LEU A 1 174 ? -1.618 -3.842 -4.781 1 98.31 174 LEU A N 1
ATOM 1427 C CA . LEU A 1 174 ? -0.481 -3.127 -5.348 1 98.31 174 LEU A CA 1
ATOM 1428 C C . LEU A 1 174 ? -0.911 -2.291 -6.551 1 98.31 174 LEU A C 1
ATOM 1430 O O . LEU A 1 174 ? -0.48 -1.146 -6.699 1 98.31 174 LEU A O 1
ATOM 1434 N N . LEU A 1 175 ? -1.77 -2.844 -7.387 1 97.69 175 LEU A N 1
ATOM 1435 C CA . LEU A 1 175 ? -2.236 -2.117 -8.562 1 97.69 175 LEU A CA 1
ATOM 1436 C C . LEU A 1 175 ? -3.107 -0.932 -8.156 1 97.69 175 LEU A C 1
ATOM 1438 O O . LEU A 1 175 ? -3.045 0.13 -8.781 1 97.69 175 LEU A O 1
ATOM 1442 N N . LEU A 1 176 ? -3.926 -1.159 -7.129 1 96.25 176 LEU A N 1
ATOM 1443 C CA . LEU A 1 176 ? -4.723 -0.049 -6.625 1 96.25 176 LEU A CA 1
ATOM 1444 C C . LEU A 1 176 ? -3.83 1.086 -6.137 1 96.25 176 LEU A C 1
ATOM 1446 O O . LEU A 1 176 ? -4.082 2.254 -6.438 1 96.25 176 LEU A O 1
ATOM 1450 N N . THR A 1 177 ? -2.77 0.767 -5.441 1 96 177 THR A N 1
ATOM 1451 C CA . THR A 1 177 ? -1.815 1.75 -4.938 1 96 177 THR A CA 1
ATOM 1452 C C . THR A 1 177 ? -1.081 2.428 -6.09 1 96 177 THR A C 1
ATOM 1454 O O . THR A 1 177 ? -0.944 3.654 -6.113 1 96 177 THR A O 1
ATOM 1457 N N . ARG A 1 178 ? -0.691 1.666 -7.074 1 95.69 178 ARG A N 1
ATOM 1458 C CA . ARG A 1 178 ? 0.091 2.164 -8.203 1 95.69 178 ARG A CA 1
ATOM 1459 C C . ARG A 1 178 ? -0.716 3.154 -9.031 1 95.69 178 ARG A C 1
ATOM 1461 O O . ARG A 1 178 ? -0.177 4.152 -9.516 1 95.69 178 ARG A O 1
ATOM 1468 N N . TYR A 1 179 ? -1.988 2.93 -9.094 1 94.75 179 TYR A N 1
ATOM 1469 C CA . TYR A 1 179 ? -2.764 3.689 -10.07 1 94.75 179 TYR A CA 1
ATOM 1470 C C . TYR A 1 179 ? -3.693 4.676 -9.375 1 94.75 179 TYR A C 1
ATOM 1472 O O . TYR A 1 179 ? -4.504 5.34 -10.031 1 94.75 179 TYR A O 1
ATOM 1480 N N . ASP A 1 180 ? -3.594 4.758 -8.094 1 92.38 180 ASP A N 1
ATOM 1481 C CA . ASP A 1 180 ? -4.457 5.629 -7.297 1 92.38 180 ASP A CA 1
ATOM 1482 C C . ASP A 1 180 ? -4.359 7.078 -7.777 1 92.38 180 ASP A C 1
ATOM 1484 O O . ASP A 1 180 ? -5.363 7.789 -7.816 1 92.38 180 ASP A O 1
ATOM 1488 N N . ARG A 1 181 ? -3.191 7.539 -8.211 1 90 181 ARG A N 1
ATOM 1489 C CA . ARG A 1 181 ? -2.977 8.914 -8.656 1 90 181 ARG A CA 1
ATOM 1490 C C . ARG A 1 181 ? -3.037 9.008 -10.18 1 90 181 ARG A C 1
ATOM 1492 O O . ARG A 1 181 ? -2.705 10.047 -10.75 1 90 181 ARG A O 1
ATOM 1499 N N . GLN A 1 182 ? -3.316 7.891 -10.812 1 90.75 182 GLN A N 1
ATOM 1500 C CA . GLN A 1 182 ? -3.34 7.824 -12.273 1 90.75 182 GLN A CA 1
ATOM 1501 C C . GLN A 1 182 ? -4.613 7.145 -12.773 1 90.75 182 GLN A C 1
ATOM 1503 O O . GLN A 1 182 ? -4.551 6.207 -13.57 1 90.75 182 GLN A O 1
ATOM 1508 N N . THR A 1 183 ? -5.723 7.703 -12.383 1 87.31 183 THR A N 1
ATOM 1509 C CA . THR A 1 183 ? -7.008 7.055 -12.633 1 87.31 183 THR A CA 1
ATOM 1510 C C . THR A 1 183 ? -7.336 7.059 -14.125 1 87.31 183 THR A C 1
ATOM 1512 O O . THR A 1 183 ? -8.188 6.293 -14.578 1 87.31 183 THR A O 1
ATOM 1515 N N . ASP A 1 184 ? -6.602 7.844 -14.867 1 90.69 184 ASP A N 1
ATOM 1516 C CA . ASP A 1 184 ? -6.785 7.895 -16.312 1 90.69 184 ASP A CA 1
ATOM 1517 C C . ASP A 1 184 ? -6.191 6.664 -16.984 1 90.69 184 ASP A C 1
ATOM 1519 O O . ASP A 1 184 ? -6.469 6.391 -18.156 1 90.69 184 ASP A O 1
ATOM 1523 N N . ARG A 1 185 ? -5.461 5.914 -16.25 1 93.44 185 ARG A N 1
ATOM 1524 C CA . ARG A 1 185 ? -4.844 4.711 -16.797 1 93.44 185 ARG A CA 1
ATOM 1525 C C . ARG A 1 185 ? -5.516 3.455 -16.25 1 93.44 185 ARG A C 1
ATOM 1527 O O . ARG A 1 185 ? -4.875 2.41 -16.125 1 93.44 185 ARG A O 1
ATOM 1534 N N . GLU A 1 186 ? -6.766 3.607 -15.922 1 93.5 186 GLU A N 1
ATOM 1535 C CA . GLU A 1 186 ? -7.512 2.51 -15.312 1 93.5 186 GLU A CA 1
ATOM 1536 C C . GLU A 1 186 ? -7.535 1.285 -16.219 1 93.5 186 GLU A C 1
ATOM 1538 O O . GLU A 1 186 ? -7.539 0.149 -15.742 1 93.5 186 GLU A O 1
ATOM 1543 N N . GLN A 1 187 ? -7.516 1.462 -17.531 1 94.88 187 GLN A N 1
ATOM 1544 C CA . GLN A 1 187 ? -7.574 0.333 -18.453 1 94.88 187 GLN A CA 1
ATOM 1545 C C . GLN A 1 187 ? -6.301 -0.508 -18.375 1 94.88 187 GLN A C 1
ATOM 1547 O O . GLN A 1 187 ? -6.355 -1.735 -18.484 1 94.88 187 GLN A O 1
ATOM 1552 N N . GLU A 1 188 ? -5.195 0.167 -18.234 1 96.25 188 GLU A N 1
ATOM 1553 C CA . GLU A 1 188 ? -3.939 -0.553 -18.031 1 96.25 188 GLU A CA 1
ATOM 1554 C C . GLU A 1 188 ? -3.984 -1.384 -16.75 1 96.25 188 GLU A C 1
ATOM 1556 O O . GLU A 1 188 ? -3.586 -2.551 -16.75 1 96.25 188 GLU A O 1
ATOM 1561 N N . ALA A 1 189 ? -4.484 -0.796 -15.711 1 96.44 189 ALA A N 1
ATOM 1562 C CA . ALA A 1 189 ? -4.609 -1.483 -14.43 1 96.44 189 ALA A CA 1
ATOM 1563 C C . ALA A 1 189 ? -5.52 -2.701 -14.547 1 96.44 189 ALA A C 1
ATOM 1565 O O . ALA A 1 189 ? -5.188 -3.783 -14.055 1 96.44 189 ALA A O 1
ATOM 1566 N N . LEU A 1 190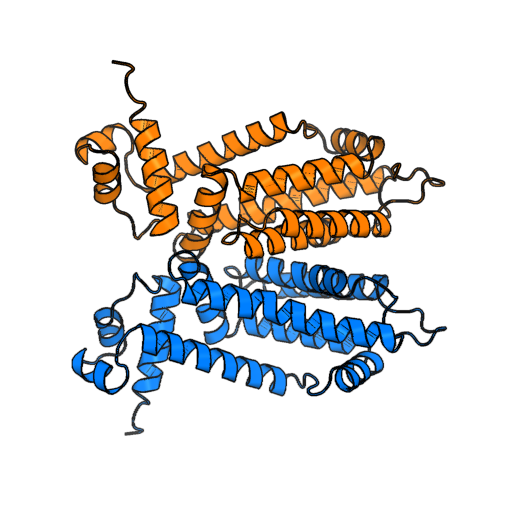 ? -6.594 -2.508 -15.258 1 96.06 190 LEU A N 1
ATOM 1567 C CA . LEU A 1 190 ? -7.559 -3.588 -15.414 1 96.06 190 LEU A CA 1
ATOM 1568 C C . LEU A 1 190 ? -6.98 -4.719 -16.25 1 96.06 190 LEU A C 1
ATOM 1570 O O . LEU A 1 190 ? -7.258 -5.895 -16 1 96.06 190 LEU A O 1
ATOM 1574 N N . GLY A 1 191 ? -6.234 -4.34 -17.25 1 96.19 191 GLY A N 1
ATOM 1575 C CA . GLY A 1 191 ? -5.574 -5.359 -18.047 1 96.19 191 GLY A CA 1
ATOM 1576 C C . GLY A 1 191 ? -4.613 -6.215 -17.25 1 96.19 191 GLY A C 1
ATOM 1577 O O . GLY A 1 191 ? -4.602 -7.441 -17.391 1 96.19 191 GLY A O 1
ATOM 1578 N N . LEU A 1 192 ? -3.84 -5.594 -16.406 1 97.31 192 LEU A N 1
ATOM 1579 C CA . LEU A 1 192 ? -2.906 -6.316 -15.547 1 97.31 192 LEU A CA 1
ATOM 1580 C C . LEU A 1 192 ? -3.652 -7.184 -14.539 1 97.31 192 LEU A C 1
ATOM 1582 O O . LEU A 1 192 ? -3.266 -8.328 -14.289 1 97.31 192 LEU A O 1
ATOM 1586 N N . LEU A 1 193 ? -4.703 -6.641 -13.961 1 97.19 193 LEU A N 1
ATOM 1587 C CA . LEU A 1 193 ? -5.516 -7.395 -13.016 1 97.19 193 LEU A CA 1
ATOM 1588 C C . LEU A 1 193 ? -6.117 -8.633 -13.672 1 97.19 193 LEU A C 1
ATOM 1590 O O . LEU A 1 193 ? -6.102 -9.719 -13.094 1 97.19 193 LEU A O 1
ATOM 1594 N N . GLU A 1 194 ? -6.602 -8.438 -14.844 1 95.75 194 GLU A N 1
ATOM 1595 C CA . GLU A 1 194 ? -7.199 -9.547 -15.578 1 95.75 194 GLU A CA 1
ATOM 1596 C C . GLU A 1 194 ? -6.172 -10.648 -15.844 1 95.75 194 GLU A C 1
ATOM 1598 O O . GLU A 1 194 ? -6.469 -11.836 -15.672 1 95.75 194 GLU A O 1
ATOM 1603 N N . ARG A 1 195 ? -5.043 -10.273 -16.281 1 96 195 ARG A N 1
ATOM 1604 C CA . ARG A 1 195 ? -3.99 -11.258 -16.531 1 96 195 ARG A CA 1
ATOM 1605 C C . ARG A 1 195 ? -3.596 -11.977 -15.234 1 96 195 ARG A C 1
ATOM 1607 O O . ARG A 1 195 ? -3.322 -13.172 -15.25 1 96 195 ARG A O 1
ATOM 1614 N N . HIS A 1 196 ? -3.564 -11.273 -14.141 1 97.06 196 HIS A N 1
ATOM 1615 C CA . HIS A 1 196 ? -3.293 -11.891 -12.852 1 97.06 196 HIS A CA 1
ATOM 1616 C C . HIS A 1 196 ? -4.367 -12.906 -12.484 1 97.06 196 HIS A C 1
ATOM 1618 O O . HIS A 1 196 ? -4.055 -14.023 -12.07 1 97.06 196 HIS A O 1
ATOM 1624 N N . LEU A 1 197 ? -5.598 -12.523 -12.648 1 94.81 197 LEU A N 1
ATOM 1625 C CA . LEU A 1 197 ? -6.699 -13.406 -12.289 1 94.81 197 LEU A CA 1
ATOM 1626 C C . LEU A 1 197 ? -6.688 -14.672 -13.141 1 94.81 197 LEU A C 1
ATOM 1628 O O . LEU A 1 197 ? -6.98 -15.766 -12.648 1 94.81 197 LEU A O 1
ATOM 1632 N N . GLU A 1 198 ? -6.336 -14.539 -14.391 1 93.12 198 GLU A N 1
ATOM 1633 C CA . GLU A 1 198 ? -6.227 -15.695 -15.281 1 93.12 198 GLU A CA 1
ATOM 1634 C C . GLU A 1 198 ? -5.082 -16.609 -14.859 1 93.12 198 GLU A C 1
ATOM 1636 O O . GLU A 1 198 ? -5.242 -17.828 -14.812 1 93.12 198 GLU A O 1
ATOM 1641 N N . HIS A 1 199 ? -4 -16.016 -14.57 1 94.88 199 HIS A N 1
ATOM 1642 C CA . HIS A 1 199 ? -2.85 -16.797 -14.125 1 94.88 199 HIS A CA 1
ATOM 1643 C C . HIS A 1 199 ? -3.141 -17.484 -12.805 1 94.88 199 HIS A C 1
ATOM 1645 O O . HIS A 1 199 ? -2.785 -18.656 -12.625 1 94.88 199 HIS A O 1
ATOM 1651 N N . PHE A 1 200 ? -3.744 -16.766 -11.875 1 94.81 200 PHE A N 1
ATOM 1652 C CA . PHE A 1 200 ? -4.141 -17.328 -10.586 1 94.81 200 PHE A CA 1
ATOM 1653 C C . PHE A 1 200 ? -5.047 -18.531 -10.781 1 94.81 200 PHE A C 1
ATOM 1655 O O . PHE A 1 200 ? -4.859 -19.562 -10.125 1 94.81 200 PHE A O 1
ATOM 1662 N N . ALA A 1 201 ? -5.988 -18.375 -11.641 1 91.69 201 ALA A N 1
ATOM 1663 C CA . ALA A 1 201 ? -6.91 -19.469 -11.938 1 91.69 201 ALA A CA 1
ATOM 1664 C C . ALA A 1 201 ? -6.164 -20.688 -12.484 1 91.69 201 ALA A C 1
ATOM 1666 O O . ALA A 1 201 ? -6.445 -21.812 -12.094 1 91.69 201 ALA A O 1
ATOM 1667 N N . GLN A 1 202 ? -5.234 -20.516 -13.336 1 91.06 202 GLN A N 1
ATOM 1668 C CA . GLN A 1 202 ? -4.453 -21.594 -13.922 1 91.06 202 GLN A CA 1
ATOM 1669 C C . GLN A 1 202 ? -3.686 -22.359 -12.844 1 91.06 202 GLN A C 1
ATOM 1671 O O . GLN A 1 202 ? -3.529 -23.578 -12.938 1 91.06 202 GLN A O 1
ATOM 1676 N N . ILE A 1 203 ? -3.27 -21.672 -11.859 1 92.5 203 ILE A N 1
ATOM 1677 C CA . ILE A 1 203 ? -2.439 -22.266 -10.812 1 92.5 203 ILE A CA 1
ATOM 1678 C C . ILE A 1 203 ? -3.322 -23 -9.812 1 92.5 203 ILE A C 1
ATOM 1680 O O . ILE A 1 203 ? -2.963 -24.094 -9.344 1 92.5 203 ILE A O 1
ATOM 1684 N N . HIS A 1 204 ? -4.484 -22.469 -9.523 1 92.19 204 HIS A N 1
ATOM 1685 C CA . HIS A 1 204 ? -5.16 -22.906 -8.305 1 92.19 204 HIS A CA 1
ATOM 1686 C C . HIS A 1 204 ? -6.41 -23.719 -8.625 1 92.19 204 HIS A C 1
ATOM 1688 O O . HIS A 1 204 ? -6.918 -24.453 -7.773 1 92.19 204 HIS A O 1
ATOM 1694 N N . LEU A 1 205 ? -6.965 -23.516 -9.766 1 89.06 205 LEU A N 1
ATOM 1695 C CA . LEU A 1 205 ? -8.18 -24.234 -10.109 1 89.06 205 LEU A CA 1
ATOM 1696 C C . LEU A 1 205 ? -7.902 -25.734 -10.242 1 89.06 205 LEU A C 1
ATOM 1698 O O . LEU A 1 205 ? -6.871 -26.125 -10.789 1 89.06 205 LEU A O 1
ATOM 1702 N N . ALA A 1 206 ? -8.758 -26.516 -9.781 1 86.25 206 ALA A N 1
ATOM 1703 C CA . ALA A 1 206 ? -8.664 -27.953 -9.93 1 86.25 206 ALA A CA 1
ATOM 1704 C C . ALA A 1 206 ? -9 -28.391 -11.352 1 86.25 206 ALA A C 1
ATOM 1706 O O . ALA A 1 206 ? -9.742 -27.703 -12.055 1 86.25 206 ALA A O 1
ATOM 1707 N N . ASP A 1 207 ? -8.234 -29.469 -11.961 1 72.31 207 ASP A N 1
ATOM 1708 C CA . ASP A 1 207 ? -8.492 -30.031 -13.281 1 72.31 207 ASP A CA 1
ATOM 1709 C C . ASP A 1 207 ? -9.938 -30.5 -13.398 1 72.31 207 ASP A C 1
ATOM 1711 O O . ASP A 1 207 ? -10.508 -31.016 -12.438 1 72.31 207 ASP A O 1
ATOM 1715 N N . ARG A 1 208 ? -10.734 -30.047 -14.492 1 63.97 208 ARG A N 1
ATOM 1716 C CA . ARG A 1 208 ? -12.125 -30.406 -14.75 1 63.97 208 ARG A CA 1
ATOM 1717 C C . ARG A 1 208 ? -12.344 -31.906 -14.531 1 63.97 208 ARG A C 1
ATOM 1719 O O . ARG A 1 208 ? -13.406 -32.312 -14.055 1 63.97 208 ARG A O 1
ATOM 1726 N N . GLU A 1 209 ? -11.492 -32.625 -15.094 1 51.69 209 GLU A N 1
ATOM 1727 C CA . GLU A 1 209 ? -11.742 -34.062 -14.969 1 51.69 209 GLU A CA 1
ATOM 1728 C C . GLU A 1 209 ? -11.922 -34.469 -13.508 1 51.69 209 GLU A C 1
ATOM 1730 O O . GLU A 1 209 ? -12.625 -35.438 -13.203 1 51.69 209 GLU A O 1
ATOM 1735 N N . ASN A 1 210 ? -11.352 -33.719 -12.664 1 47.34 210 ASN A N 1
ATOM 1736 C CA . ASN A 1 210 ? -11.484 -34.062 -11.258 1 47.34 210 ASN A CA 1
ATOM 1737 C C . ASN A 1 210 ? -12.461 -33.156 -10.531 1 47.34 210 ASN A C 1
ATOM 1739 O O . ASN A 1 210 ? -12.359 -32.938 -9.32 1 47.34 210 ASN A O 1
ATOM 1743 N N . GLY A 1 211 ? -13.523 -32.562 -11.312 1 46.75 211 GLY A N 1
ATOM 1744 C CA . GLY A 1 211 ? -14.57 -31.781 -10.688 1 46.75 211 GLY A CA 1
ATOM 1745 C C . GLY A 1 211 ? -14.219 -30.297 -10.562 1 46.75 211 GLY A C 1
ATOM 1746 O O . GLY A 1 211 ? -14.797 -29.594 -9.742 1 46.75 211 GLY A O 1
ATOM 1747 N N . GLY A 1 212 ? -13.211 -29.828 -11.258 1 49.28 212 GLY A N 1
ATOM 1748 C CA . GLY A 1 212 ? -12.68 -28.469 -11.172 1 49.28 212 GLY A CA 1
ATOM 1749 C C . GLY A 1 212 ? -13.562 -27.438 -11.836 1 49.28 212 GLY A C 1
ATOM 1750 O O . GLY A 1 212 ? -14.562 -27.781 -12.477 1 49.28 212 GLY A O 1
ATOM 1751 N N . MET A 1 213 ? -13.461 -26.109 -11.445 1 52.03 213 MET A N 1
ATOM 1752 C CA . MET A 1 213 ? -14.273 -25 -11.922 1 52.03 213 MET A CA 1
ATOM 1753 C C . MET A 1 213 ? -14.133 -24.828 -13.43 1 52.03 213 MET A C 1
ATOM 1755 O O . MET A 1 213 ? -13.055 -25.047 -13.992 1 52.03 213 MET A O 1
ATOM 1759 N N . PRO A 1 214 ? -15.383 -24.766 -14.18 1 46.81 214 PRO A N 1
ATOM 1760 C CA . PRO A 1 214 ? -15.273 -24.484 -15.617 1 46.81 214 PRO A CA 1
ATOM 1761 C C . PRO A 1 214 ? -14.477 -23.219 -15.906 1 46.81 214 PRO A C 1
ATOM 1763 O O . PRO A 1 214 ? -14.477 -22.281 -15.102 1 46.81 214 PRO A O 1
ATOM 1766 N N . LEU A 1 215 ? -13.461 -23.297 -16.844 1 45.53 215 LEU A N 1
ATOM 1767 C CA . LEU A 1 215 ? -12.703 -22.141 -17.281 1 45.53 215 LEU A CA 1
ATOM 1768 C C . LEU A 1 215 ? -13.617 -21.094 -17.906 1 45.53 215 LEU A C 1
ATOM 1770 O O . LEU A 1 215 ? -14.633 -21.438 -18.531 1 45.53 215 LEU A O 1
ATOM 1774 N N . MET B 1 1 ? 35.438 19.734 20.5 1 32.53 1 MET B N 1
ATOM 1775 C CA . MET B 1 1 ? 33.969 19.547 20.547 1 32.53 1 MET B CA 1
ATOM 1776 C C . MET B 1 1 ? 33.469 18.953 19.234 1 32.53 1 MET B C 1
ATOM 1778 O O . MET B 1 1 ? 33.656 19.547 18.172 1 32.53 1 MET B O 1
ATOM 1782 N N . GLU B 1 2 ? 33.438 17.781 18.922 1 41.44 2 GLU B N 1
ATOM 1783 C CA . GLU B 1 2 ? 33.344 17.125 17.625 1 41.44 2 GLU B CA 1
ATOM 1784 C C . GLU B 1 2 ? 32.188 17.734 16.797 1 41.44 2 GLU B C 1
ATOM 1786 O O . GLU B 1 2 ? 31.078 17.875 17.297 1 41.44 2 GLU B O 1
ATOM 1791 N N . ARG B 1 3 ? 32.344 18.75 15.969 1 47.94 3 ARG B N 1
ATOM 1792 C CA . ARG B 1 3 ? 31.531 19.641 15.164 1 47.94 3 ARG B CA 1
ATOM 1793 C C . ARG B 1 3 ? 30.281 18.922 14.664 1 47.94 3 ARG B C 1
ATOM 1795 O O . ARG B 1 3 ? 30.359 17.953 13.914 1 47.94 3 ARG B O 1
ATOM 1802 N N . ARG B 1 4 ? 29.234 18.797 15.508 1 55.31 4 ARG B N 1
ATOM 1803 C CA . ARG B 1 4 ? 27.969 18.078 15.352 1 55.31 4 ARG B CA 1
ATOM 1804 C C . ARG B 1 4 ? 27.359 18.344 13.977 1 55.31 4 ARG B C 1
ATOM 1806 O O . ARG B 1 4 ? 27.219 19.484 13.562 1 55.31 4 ARG B O 1
ATOM 1813 N N . ASN B 1 5 ? 27.438 17.344 12.93 1 83.88 5 ASN B N 1
ATOM 1814 C CA . ASN B 1 5 ? 26.969 17.469 11.555 1 83.88 5 ASN B CA 1
ATOM 1815 C C . ASN B 1 5 ? 25.547 18 11.508 1 83.88 5 ASN B C 1
ATOM 1817 O O . ASN B 1 5 ? 24.578 17.25 11.617 1 83.88 5 ASN B O 1
ATOM 1821 N N . THR B 1 6 ? 25.547 19.438 11.852 1 93.19 6 THR B N 1
ATOM 1822 C CA . THR B 1 6 ? 24.297 20.172 11.898 1 93.19 6 THR B CA 1
ATOM 1823 C C . THR B 1 6 ? 23.406 19.797 10.711 1 93.19 6 THR B C 1
ATOM 1825 O O . THR B 1 6 ? 22.188 19.656 10.852 1 93.19 6 THR B O 1
ATOM 1828 N N . LYS B 1 7 ? 24.078 19.609 9.719 1 95.25 7 LYS B N 1
ATOM 1829 C CA . LYS B 1 7 ? 23.344 19.234 8.516 1 95.25 7 LYS B CA 1
ATOM 1830 C C . LYS B 1 7 ? 22.625 17.906 8.695 1 95.25 7 LYS B C 1
ATOM 1832 O O . LYS B 1 7 ? 21.453 17.766 8.352 1 95.25 7 LYS B O 1
ATOM 1837 N N . GLU B 1 8 ? 23.328 16.984 9.273 1 95.12 8 GLU B N 1
ATOM 1838 C CA . GLU B 1 8 ? 22.766 15.664 9.516 1 95.12 8 GLU B CA 1
ATOM 1839 C C . GLU B 1 8 ? 21.656 15.727 10.562 1 95.12 8 GLU B C 1
ATOM 1841 O O . GLU B 1 8 ? 20.641 15.047 10.43 1 95.12 8 GLU B O 1
ATOM 1846 N N . ALA B 1 9 ? 21.859 16.5 11.508 1 96.44 9 ALA B N 1
ATOM 1847 C CA . ALA B 1 9 ? 20.844 16.656 12.539 1 96.44 9 ALA B CA 1
ATOM 1848 C C . ALA B 1 9 ? 19.562 17.234 11.953 1 96.44 9 ALA B C 1
ATOM 1850 O O . ALA B 1 9 ? 18.453 16.797 12.305 1 96.44 9 ALA B O 1
ATOM 1851 N N . ILE B 1 10 ? 19.734 18.188 11.078 1 97.25 10 ILE B N 1
ATOM 1852 C CA . ILE B 1 10 ? 18.594 18.781 10.414 1 97.25 10 ILE B CA 1
ATOM 1853 C C . ILE B 1 10 ? 17.828 17.719 9.617 1 97.25 10 ILE B C 1
ATOM 1855 O O . ILE B 1 10 ? 16.609 17.625 9.703 1 97.25 10 ILE B O 1
ATOM 1859 N N . LEU B 1 11 ? 18.547 16.938 8.93 1 96.81 11 LEU B N 1
ATOM 1860 C CA . LEU B 1 11 ? 17.953 15.914 8.086 1 96.81 11 LEU B CA 1
ATOM 1861 C C . LEU B 1 11 ? 17.188 14.898 8.93 1 96.81 11 LEU B C 1
ATOM 1863 O O . LEU B 1 11 ? 16.031 14.57 8.625 1 96.81 11 LEU B O 1
ATOM 1867 N N . LEU B 1 12 ? 17.781 14.445 9.977 1 96.56 12 LEU B N 1
ATOM 1868 C CA . LEU B 1 12 ? 17.188 13.391 10.789 1 96.56 12 LEU B CA 1
ATOM 1869 C C . LEU B 1 12 ? 15.969 13.914 11.547 1 96.56 12 LEU B C 1
ATOM 1871 O O . LEU B 1 12 ? 14.945 13.227 11.625 1 96.56 12 LEU B O 1
ATOM 1875 N N . GLU B 1 13 ? 16.047 15.117 12.016 1 97.12 13 GLU B N 1
ATOM 1876 C CA . GLU B 1 13 ? 14.906 15.711 12.695 1 97.12 13 GLU B CA 1
ATOM 1877 C C . GLU B 1 13 ? 13.773 16.016 11.711 1 97.12 13 GLU B C 1
ATOM 1879 O O . GLU B 1 13 ? 12.602 15.852 12.039 1 97.12 13 GLU B O 1
ATOM 1884 N N . ALA B 1 14 ? 14.172 16.484 10.594 1 96.81 14 ALA B N 1
ATOM 1885 C CA . ALA B 1 14 ? 13.164 16.719 9.555 1 96.81 14 ALA B CA 1
ATOM 1886 C C . ALA B 1 14 ? 12.445 15.438 9.188 1 96.81 14 ALA B C 1
ATOM 1888 O O . ALA B 1 14 ? 11.219 15.414 9.07 1 96.81 14 ALA B O 1
ATOM 1889 N N . LEU B 1 15 ? 13.203 14.398 8.984 1 96.38 15 LEU B N 1
ATOM 1890 C CA . LEU B 1 15 ? 12.609 13.109 8.641 1 96.38 15 LEU B CA 1
ATOM 1891 C C . LEU B 1 15 ? 11.633 12.656 9.719 1 96.38 15 LEU B C 1
ATOM 1893 O O . LEU B 1 15 ? 10.539 12.18 9.406 1 96.38 15 LEU B O 1
ATOM 1897 N N . ASP B 1 16 ? 12.031 12.82 10.938 1 95.44 16 ASP B N 1
ATOM 1898 C CA . ASP B 1 16 ? 11.156 12.477 12.055 1 95.44 16 ASP B CA 1
ATOM 1899 C C . ASP B 1 16 ? 9.844 13.258 11.984 1 95.44 16 ASP B C 1
ATOM 1901 O O . ASP B 1 16 ? 8.758 12.672 12.062 1 95.44 16 ASP B O 1
ATOM 1905 N N . LEU B 1 17 ? 9.969 14.516 11.773 1 93.25 17 LEU B N 1
ATOM 1906 C CA . LEU B 1 17 ? 8.797 15.383 11.75 1 93.25 17 LEU B CA 1
ATOM 1907 C C . LEU B 1 17 ? 7.941 15.109 10.516 1 93.25 17 LEU B C 1
ATOM 1909 O O . LEU B 1 17 ? 6.715 15.031 10.609 1 93.25 17 LEU B O 1
ATOM 1913 N N . PHE B 1 18 ? 8.625 14.93 9.391 1 91.31 18 PHE B N 1
ATOM 1914 C CA . PHE B 1 18 ? 7.914 14.648 8.148 1 91.31 18 PHE B CA 1
ATOM 1915 C C . PHE B 1 18 ? 7.156 13.328 8.242 1 91.31 18 PHE B C 1
ATOM 1917 O O . PHE B 1 18 ? 6.047 13.203 7.715 1 91.31 18 PHE B O 1
ATOM 1924 N N . SER B 1 19 ? 7.719 12.383 8.867 1 90.94 19 SER B N 1
ATOM 1925 C CA . SER B 1 19 ? 7.117 11.055 8.938 1 90.94 19 SER B CA 1
ATOM 1926 C C . SER B 1 19 ? 5.938 11.031 9.906 1 90.94 19 SER B C 1
ATOM 1928 O O . SER B 1 19 ? 5.102 10.133 9.852 1 90.94 19 SER B O 1
ATOM 1930 N N . GLU B 1 20 ? 5.832 12.055 10.727 1 85.06 20 GLU B N 1
ATOM 1931 C CA . GLU B 1 20 ? 4.766 12.109 11.727 1 85.06 20 GLU B CA 1
ATOM 1932 C C . GLU B 1 20 ? 3.666 13.086 11.312 1 85.06 20 GLU B C 1
ATOM 1934 O O . GLU B 1 20 ? 2.479 12.766 11.406 1 85.06 20 GLU B O 1
ATOM 1939 N N . ARG B 1 21 ? 4.16 14.227 10.766 1 82.19 21 ARG B N 1
ATOM 1940 C CA . ARG B 1 21 ? 3.209 15.32 10.555 1 82.19 21 ARG B CA 1
ATOM 1941 C C . ARG B 1 21 ? 3 15.586 9.07 1 82.19 21 ARG B C 1
ATOM 1943 O O . ARG B 1 21 ? 2.125 16.359 8.688 1 82.19 21 ARG B O 1
ATOM 1950 N N . GLY B 1 22 ? 3.842 14.938 8.344 1 81.56 22 GLY B N 1
ATOM 1951 C CA . GLY B 1 22 ? 3.82 15.242 6.922 1 81.56 22 GLY B CA 1
ATOM 1952 C C . GLY B 1 22 ? 4.707 16.422 6.555 1 81.56 22 GLY B C 1
ATOM 1953 O O . GLY B 1 22 ? 5.105 17.203 7.422 1 81.56 22 GLY B O 1
ATOM 1954 N N . PHE B 1 23 ? 5.012 16.531 5.297 1 83 23 PHE B N 1
ATOM 1955 C CA . PHE B 1 23 ? 5.855 17.578 4.742 1 83 23 PHE B CA 1
ATOM 1956 C C . PHE B 1 23 ? 5.203 18.938 4.91 1 83 23 PHE B C 1
ATOM 1958 O O . PHE B 1 23 ? 5.832 19.875 5.402 1 83 23 PHE B O 1
ATOM 1965 N N . ASP B 1 24 ? 3.939 19.016 4.594 1 75.5 24 ASP B N 1
ATOM 1966 C CA . ASP B 1 24 ? 3.23 20.297 4.668 1 75.5 24 ASP B CA 1
ATOM 1967 C C . ASP B 1 24 ? 2.908 20.656 6.117 1 75.5 24 ASP B C 1
ATOM 1969 O O . ASP B 1 24 ? 2.807 21.844 6.457 1 75.5 24 ASP B O 1
ATOM 1973 N N . GLY B 1 25 ? 2.797 19.656 6.898 1 79.31 25 GLY B N 1
ATOM 1974 C CA . GLY B 1 25 ? 2.484 19.891 8.305 1 79.31 25 GLY B CA 1
ATOM 1975 C C . GLY B 1 25 ? 3.691 20.297 9.125 1 79.31 25 GLY B C 1
ATOM 1976 O O . GLY B 1 25 ? 3.582 20.516 10.336 1 79.31 25 GLY B O 1
ATOM 1977 N N . THR B 1 26 ? 4.805 20.328 8.438 1 90.38 26 THR B N 1
ATOM 1978 C CA . THR B 1 26 ? 6.051 20.672 9.109 1 90.38 26 THR B CA 1
ATOM 1979 C C . THR B 1 26 ? 6.652 21.953 8.516 1 90.38 26 THR B C 1
ATOM 1981 O O . THR B 1 26 ? 6.719 22.094 7.293 1 90.38 26 THR B O 1
ATOM 1984 N N . SER B 1 27 ? 7.109 22.891 9.414 1 93.69 27 SER B N 1
ATOM 1985 C CA . SER B 1 27 ? 7.719 24.125 8.945 1 93.69 27 SER B CA 1
ATOM 1986 C C . SER B 1 27 ? 9.227 24.141 9.203 1 93.69 27 SER B C 1
ATOM 1988 O O . SER B 1 27 ? 9.734 23.297 9.945 1 93.69 27 SER B O 1
ATOM 1990 N N . ILE B 1 28 ? 9.82 25.062 8.516 1 96.44 28 ILE B N 1
ATOM 1991 C CA . ILE B 1 28 ? 11.242 25.281 8.766 1 96.44 28 ILE B CA 1
ATOM 1992 C C . ILE B 1 28 ? 11.453 25.625 10.234 1 96.44 28 ILE B C 1
ATOM 1994 O O . ILE B 1 28 ? 12.422 25.172 10.852 1 96.44 28 ILE B O 1
ATOM 1998 N N . ARG B 1 29 ? 10.57 26.344 10.781 1 97.12 29 ARG B N 1
ATOM 1999 C CA . ARG B 1 29 ? 10.625 26.703 12.195 1 97.12 29 ARG B CA 1
ATOM 2000 C C . ARG B 1 29 ? 10.562 25.469 13.086 1 97.12 29 ARG B C 1
ATOM 2002 O O . ARG B 1 29 ? 11.312 25.359 14.055 1 97.12 29 ARG B O 1
ATOM 2009 N N . ASP B 1 30 ? 9.688 24.562 12.766 1 96.69 30 ASP B N 1
ATOM 2010 C CA . ASP B 1 30 ? 9.555 23.312 13.508 1 96.69 30 ASP B CA 1
ATOM 2011 C C . ASP B 1 30 ? 10.867 22.531 13.516 1 96.69 30 ASP B C 1
ATOM 2013 O O . ASP B 1 30 ? 11.289 22.031 14.555 1 96.69 30 ASP B O 1
ATOM 2017 N N . ILE B 1 31 ? 11.508 22.453 12.359 1 97.69 31 ILE B N 1
ATOM 2018 C CA . ILE B 1 31 ? 12.742 21.688 12.211 1 97.69 31 ILE B CA 1
ATOM 2019 C C . ILE B 1 31 ? 13.867 22.359 12.992 1 97.69 31 ILE B C 1
ATOM 2021 O O . ILE B 1 31 ? 14.602 21.703 13.727 1 97.69 31 ILE B O 1
ATOM 2025 N N . ALA B 1 32 ? 13.961 23.656 12.828 1 98 32 ALA B N 1
ATOM 2026 C CA . ALA B 1 32 ? 14.992 24.406 13.547 1 98 32 ALA B CA 1
ATOM 2027 C C . ALA B 1 32 ? 14.859 24.219 15.055 1 98 32 ALA B C 1
ATOM 2029 O O . ALA B 1 32 ? 15.844 23.984 15.75 1 98 32 ALA B O 1
ATOM 2030 N N . ARG B 1 33 ? 13.672 24.281 15.531 1 97.94 33 ARG B N 1
ATOM 2031 C CA . ARG B 1 33 ? 13.391 24.094 16.953 1 97.94 33 ARG B CA 1
ATOM 2032 C C . ARG B 1 33 ? 13.789 22.703 17.422 1 97.94 33 ARG B C 1
ATOM 2034 O O . ARG B 1 33 ? 14.375 22.547 18.484 1 97.94 33 ARG B O 1
ATOM 2041 N N . ALA B 1 34 ? 13.523 21.75 16.703 1 96.94 34 ALA B N 1
ATOM 2042 C CA . ALA B 1 34 ? 13.828 20.375 17.062 1 96.94 34 ALA B CA 1
ATOM 2043 C C . ALA B 1 34 ? 15.336 20.141 17.156 1 96.94 34 ALA B C 1
ATOM 2045 O O . ALA B 1 34 ? 15.805 19.375 18 1 96.94 34 ALA B O 1
ATOM 2046 N N . VAL B 1 35 ? 16.031 20.781 16.281 1 96.81 35 VAL B N 1
ATOM 2047 C CA . VAL B 1 35 ? 17.484 20.641 16.25 1 96.81 35 VAL B CA 1
ATOM 2048 C C . VAL B 1 35 ? 18.109 21.516 17.344 1 96.81 35 VAL B C 1
ATOM 2050 O O . VAL B 1 35 ? 19.219 21.234 17.812 1 96.81 35 VAL B O 1
ATOM 2053 N N . GLY B 1 36 ? 17.406 22.609 17.719 1 97.31 36 GLY B N 1
ATOM 2054 C CA . GLY B 1 36 ? 17.922 23.531 18.719 1 97.31 36 GLY B CA 1
ATOM 2055 C C . GLY B 1 36 ? 18.734 24.672 18.125 1 97.31 36 GLY B C 1
ATOM 2056 O O . GLY B 1 36 ? 19.734 25.078 18.703 1 97.31 36 GLY B O 1
ATOM 2057 N N . ILE B 1 37 ? 18.344 25.141 16.938 1 97.06 37 ILE B N 1
ATOM 2058 C CA . ILE B 1 37 ? 19.047 26.25 16.281 1 97.06 37 ILE B CA 1
ATOM 2059 C C . ILE B 1 37 ? 18.031 27.281 15.812 1 97.06 37 ILE B C 1
ATOM 2061 O O . ILE B 1 37 ? 16.812 27.047 15.867 1 97.06 37 ILE B O 1
ATOM 2065 N N . ARG B 1 38 ? 18.594 28.438 15.352 1 96.5 38 ARG B N 1
ATOM 2066 C CA . ARG B 1 38 ? 17.734 29.484 14.773 1 96.5 38 ARG B CA 1
ATOM 2067 C C . ARG B 1 38 ? 17.391 29.156 13.328 1 96.5 38 ARG B C 1
ATOM 2069 O O . ARG B 1 38 ? 18.156 28.484 12.633 1 96.5 38 ARG B O 1
ATOM 2076 N N . GLU B 1 39 ? 16.281 29.609 12.898 1 96.69 39 GLU B N 1
ATOM 2077 C CA . GLU B 1 39 ? 15.875 29.406 11.508 1 96.69 39 GLU B CA 1
ATOM 2078 C C . GLU B 1 39 ? 16.953 29.906 10.539 1 96.69 39 GLU B C 1
ATOM 2080 O O . GLU B 1 39 ? 17.219 29.266 9.531 1 96.69 39 GLU B O 1
ATOM 2085 N N . SER B 1 40 ? 17.547 31.047 10.867 1 96.25 40 SER B N 1
ATOM 2086 C CA . SER B 1 40 ? 18.562 31.625 9.992 1 96.25 40 SER B CA 1
ATOM 2087 C C . SER B 1 40 ? 19.766 30.703 9.844 1 96.25 40 SER B C 1
ATOM 2089 O O . SER B 1 40 ? 20.359 30.625 8.766 1 96.25 40 SER B O 1
ATOM 2091 N N . ALA B 1 41 ? 20.078 30.031 10.859 1 96.12 41 ALA B N 1
ATOM 2092 C CA . ALA B 1 41 ? 21.188 29.078 10.828 1 96.12 41 ALA B CA 1
ATOM 2093 C C . ALA B 1 41 ? 20.859 27.875 9.938 1 96.12 41 ALA B C 1
ATOM 2095 O O . ALA B 1 41 ? 21.734 27.344 9.258 1 96.12 41 ALA B O 1
ATOM 2096 N N . LEU B 1 42 ? 19.609 27.438 10 1 97.31 42 LEU B N 1
ATOM 2097 C CA . LEU B 1 42 ? 19.172 26.312 9.172 1 97.31 42 LEU B CA 1
ATOM 2098 C C . LEU B 1 42 ? 19.328 26.625 7.691 1 97.31 42 LEU B C 1
ATOM 2100 O O . LEU B 1 42 ? 19.734 25.766 6.902 1 97.31 42 LEU B O 1
ATOM 2104 N N . TYR B 1 43 ? 19.156 27.859 7.332 1 96.69 43 TYR B N 1
ATOM 2105 C CA . TYR B 1 43 ? 19.188 28.281 5.934 1 96.69 43 TYR B CA 1
ATOM 2106 C C . TYR B 1 43 ? 20.609 28.328 5.406 1 96.69 43 TYR B C 1
ATOM 2108 O O . TYR B 1 43 ? 20.828 28.391 4.195 1 96.69 43 TYR B O 1
ATOM 2116 N N . LYS B 1 44 ? 21.516 28.312 6.309 1 96.25 44 LYS B N 1
ATOM 2117 C CA . LYS B 1 44 ? 22.922 28.188 5.891 1 96.25 44 LYS B CA 1
ATOM 2118 C C . LYS B 1 44 ? 23.188 26.797 5.301 1 96.25 44 LYS B C 1
ATOM 2120 O O . LYS B 1 44 ? 24.125 26.625 4.523 1 96.25 44 LYS B O 1
ATOM 2125 N N . HIS B 1 45 ? 22.375 25.891 5.648 1 96.69 45 HIS B N 1
ATOM 2126 C CA . HIS B 1 45 ? 22.578 24.516 5.219 1 96.69 45 HIS B CA 1
ATOM 2127 C C . HIS B 1 45 ? 21.594 24.125 4.117 1 96.69 45 HIS B C 1
ATOM 2129 O O . HIS B 1 45 ? 21.938 23.359 3.221 1 96.69 45 HIS B O 1
ATOM 2135 N N . PHE B 1 46 ? 20.328 24.609 4.27 1 97.25 46 PHE B N 1
ATOM 2136 C CA . PHE B 1 46 ? 19.281 24.281 3.312 1 97.25 46 PHE B CA 1
ATOM 2137 C C . PHE B 1 46 ? 18.453 25.516 2.967 1 97.25 46 PHE B C 1
ATOM 2139 O O . PHE B 1 46 ? 18.016 26.25 3.859 1 97.25 46 PHE B O 1
ATOM 2146 N N . VAL B 1 47 ? 18.141 25.672 1.705 1 95.44 47 VAL B N 1
ATOM 2147 C CA . VAL B 1 47 ? 17.453 26.875 1.234 1 95.44 47 VAL B CA 1
ATOM 2148 C C . VAL B 1 47 ? 15.961 26.766 1.516 1 95.44 47 VAL B C 1
ATOM 2150 O O . VAL B 1 47 ? 15.219 27.734 1.337 1 95.44 47 VAL B O 1
ATOM 2153 N N . GLY B 1 48 ? 15.5 25.5 1.959 1 93.81 48 GLY B N 1
ATOM 2154 C CA . GLY B 1 48 ? 14.094 25.297 2.258 1 93.81 48 GLY B CA 1
ATOM 2155 C C . GLY B 1 48 ? 13.734 23.828 2.471 1 93.81 48 GLY B C 1
ATOM 2156 O O . GLY B 1 48 ? 14.602 22.969 2.412 1 93.81 48 GLY B O 1
ATOM 2157 N N . LYS B 1 49 ? 12.523 23.641 2.613 1 92.81 49 LYS B N 1
ATOM 2158 C CA . LYS B 1 49 ? 12.031 22.297 2.92 1 92.81 49 LYS B CA 1
ATOM 2159 C C . LYS B 1 49 ? 12.258 21.344 1.747 1 92.81 49 LYS B C 1
ATOM 2161 O O . LYS B 1 49 ? 12.578 20.172 1.946 1 92.81 49 LYS B O 1
ATOM 2166 N N . GLN B 1 50 ? 12.133 21.922 0.587 1 91.38 50 GLN B N 1
ATOM 2167 C CA . GLN B 1 50 ? 12.312 21.078 -0.592 1 91.38 50 GLN B CA 1
ATOM 2168 C C . GLN B 1 50 ? 13.742 20.562 -0.689 1 91.38 50 GLN B C 1
ATOM 2170 O O . GLN B 1 50 ? 13.961 19.406 -1.068 1 91.38 50 GLN B O 1
ATOM 2175 N N . ALA B 1 51 ? 14.609 21.391 -0.358 1 95.12 51 ALA B N 1
ATOM 2176 C CA . ALA B 1 51 ? 16.016 20.984 -0.369 1 95.12 51 ALA B CA 1
ATOM 2177 C C . ALA B 1 51 ? 16.266 19.891 0.665 1 95.12 51 ALA B C 1
ATOM 2179 O O . ALA B 1 51 ? 17.062 18.969 0.429 1 95.12 51 ALA B O 1
ATOM 2180 N N . ILE B 1 52 ? 15.633 20 1.756 1 96.25 52 ILE B N 1
ATOM 2181 C CA . ILE B 1 52 ? 15.742 18.984 2.795 1 96.25 52 ILE B CA 1
ATOM 2182 C C . ILE B 1 52 ? 15.164 17.672 2.291 1 96.25 52 ILE B C 1
ATOM 2184 O O . ILE B 1 52 ? 15.789 16.609 2.439 1 96.25 52 ILE B O 1
ATOM 2188 N N . PHE B 1 53 ? 14.07 17.734 1.682 1 92.94 53 PHE B N 1
ATOM 2189 C CA . PHE B 1 53 ? 13.43 16.547 1.116 1 92.94 53 PHE B CA 1
ATOM 2190 C C . PHE B 1 53 ? 14.352 15.867 0.114 1 92.94 53 PHE B C 1
ATOM 2192 O O . PHE B 1 53 ? 14.539 14.648 0.17 1 92.94 53 PHE B O 1
ATOM 2199 N N . ASP B 1 54 ? 14.898 16.672 -0.719 1 93.19 54 ASP B N 1
ATOM 2200 C CA . ASP B 1 54 ? 15.789 16.125 -1.741 1 93.19 54 ASP B CA 1
ATOM 2201 C C . ASP B 1 54 ? 17 15.438 -1.109 1 93.19 54 ASP B C 1
ATOM 2203 O O . ASP B 1 54 ? 17.422 14.383 -1.575 1 93.19 54 ASP B O 1
ATOM 2207 N N . ALA B 1 55 ? 17.438 16.047 -0.132 1 95.81 55 ALA B N 1
ATOM 2208 C CA . ALA B 1 55 ? 18.578 15.461 0.564 1 95.81 55 ALA B CA 1
ATOM 2209 C C . ALA B 1 55 ? 18.188 14.148 1.249 1 95.81 55 ALA B C 1
ATOM 2211 O O . ALA B 1 55 ? 18.984 13.203 1.285 1 95.81 55 ALA B O 1
ATOM 2212 N N . LEU B 1 56 ? 17.031 14.094 1.825 1 96.06 56 LEU B N 1
ATOM 2213 C CA . LEU B 1 56 ? 16.531 12.859 2.432 1 96.06 56 LEU B CA 1
ATOM 2214 C C . LEU B 1 56 ? 16.422 11.75 1.394 1 96.06 56 LEU B C 1
ATOM 2216 O O . LEU B 1 56 ? 16.766 10.602 1.668 1 96.06 56 LEU B O 1
ATOM 2220 N N . PHE B 1 57 ? 15.977 12.094 0.236 1 93.94 57 PHE B N 1
ATOM 2221 C CA . PHE B 1 57 ? 15.844 11.133 -0.855 1 93.94 57 PHE B CA 1
ATOM 2222 C C . PHE B 1 57 ? 17.203 10.578 -1.258 1 93.94 57 PHE B C 1
ATOM 2224 O O . PHE B 1 57 ? 17.359 9.367 -1.438 1 93.94 57 PHE B O 1
ATOM 2231 N N . GLU B 1 58 ? 18.141 11.469 -1.37 1 94.69 58 GLU B N 1
ATOM 2232 C CA . GLU B 1 58 ? 19.5 11.031 -1.696 1 94.69 58 GLU B CA 1
ATOM 2233 C C . GLU B 1 58 ? 20.062 10.133 -0.599 1 94.69 58 GLU B C 1
ATOM 2235 O O . GLU B 1 58 ? 20.781 9.172 -0.884 1 94.69 58 GLU B O 1
ATOM 2240 N N . GLY B 1 59 ? 19.766 10.484 0.604 1 95.06 59 GLY B N 1
ATOM 2241 C CA . GLY B 1 59 ? 20.156 9.641 1.723 1 95.06 59 GLY B CA 1
ATOM 2242 C C . GLY B 1 59 ? 19.562 8.25 1.653 1 95.06 59 GLY B C 1
ATOM 2243 O O . GLY B 1 59 ? 20.25 7.262 1.939 1 95.06 59 GLY B O 1
ATOM 2244 N N . MET B 1 60 ? 18.312 8.148 1.27 1 94.88 60 MET B N 1
ATOM 2245 C CA . MET B 1 60 ? 17.656 6.859 1.137 1 94.88 60 MET B CA 1
ATOM 2246 C C . MET B 1 60 ? 18.297 6.023 0.037 1 94.88 60 MET B C 1
ATOM 2248 O O . MET B 1 60 ? 18.516 4.82 0.205 1 94.88 60 MET B O 1
ATOM 2252 N N . LYS B 1 61 ? 18.594 6.652 -1.05 1 93.06 61 LYS B N 1
ATOM 2253 C CA . LYS B 1 61 ? 19.266 5.953 -2.141 1 93.06 61 LYS B CA 1
ATOM 2254 C C . LYS B 1 61 ? 20.594 5.352 -1.674 1 93.06 61 LYS B C 1
ATOM 2256 O O . LYS B 1 61 ? 20.906 4.199 -1.982 1 93.06 61 LYS B O 1
ATOM 2261 N N . ARG B 1 62 ? 21.328 6.133 -0.965 1 94 62 ARG B N 1
ATOM 2262 C CA . ARG B 1 62 ? 22.609 5.668 -0.456 1 94 62 ARG B CA 1
ATOM 2263 C C . ARG B 1 62 ? 22.438 4.504 0.513 1 94 62 ARG B C 1
ATOM 2265 O O . ARG B 1 62 ? 23.156 3.506 0.43 1 94 62 ARG B O 1
ATOM 2272 N N . ARG B 1 63 ? 21.531 4.656 1.354 1 93 63 ARG B N 1
ATOM 2273 C CA . ARG B 1 63 ? 21.281 3.615 2.344 1 93 63 ARG B CA 1
ATOM 2274 C C . ARG B 1 63 ? 20.797 2.33 1.674 1 93 63 ARG B C 1
ATOM 2276 O O . ARG B 1 63 ? 21.156 1.23 2.109 1 93 63 ARG B O 1
ATOM 2283 N N . TYR B 1 64 ? 20 2.469 0.702 1 91.12 64 TYR B N 1
ATOM 2284 C CA . TYR B 1 64 ? 19.531 1.316 -0.06 1 91.12 64 TYR B CA 1
ATOM 2285 C C . TYR B 1 64 ? 20.688 0.593 -0.724 1 91.12 64 TYR B C 1
ATOM 2287 O O . TYR B 1 64 ? 20.781 -0.636 -0.667 1 91.12 64 TYR B O 1
ATOM 2295 N N . GLU B 1 65 ? 21.562 1.354 -1.3 1 90.19 65 GLU B N 1
ATOM 2296 C CA . GLU B 1 65 ? 22.75 0.784 -1.931 1 90.19 65 GLU B CA 1
ATOM 2297 C C . GLU B 1 65 ? 23.641 0.084 -0.905 1 90.19 65 GLU B C 1
ATOM 2299 O O . GLU B 1 65 ? 24.172 -1.002 -1.166 1 90.19 65 GLU B O 1
ATOM 2304 N N . GLU B 1 66 ? 23.766 0.679 0.183 1 92.19 66 GLU B N 1
ATOM 2305 C CA . GLU B 1 66 ? 24.578 0.091 1.25 1 92.19 66 GLU B CA 1
ATOM 2306 C C . GLU B 1 66 ? 23.969 -1.22 1.741 1 92.19 66 GLU B C 1
ATOM 2308 O O . GLU B 1 66 ? 24.688 -2.18 2.018 1 92.19 66 GLU B O 1
ATOM 2313 N N . ALA B 1 67 ? 22.688 -1.214 1.833 1 89.25 67 ALA B N 1
ATOM 2314 C CA . ALA B 1 67 ? 22 -2.422 2.271 1 89.25 67 ALA B CA 1
ATOM 2315 C C . ALA B 1 67 ? 22.172 -3.551 1.261 1 89.25 67 ALA B C 1
ATOM 2317 O O . ALA B 1 67 ? 22.453 -4.691 1.637 1 89.25 67 ALA B O 1
ATOM 2318 N N . THR B 1 68 ? 22.031 -3.209 0.026 1 86 68 THR B N 1
ATOM 2319 C CA . THR B 1 68 ? 22.172 -4.215 -1.018 1 86 68 THR B CA 1
ATOM 2320 C C . THR B 1 68 ? 23.609 -4.766 -1.035 1 86 68 THR B C 1
ATOM 2322 O O . THR B 1 68 ? 23.812 -5.953 -1.287 1 86 68 THR B O 1
ATOM 2325 N N . ASP B 1 69 ? 24.516 -3.904 -0.736 1 87.19 69 ASP B N 1
ATOM 2326 C CA . ASP B 1 69 ? 25.906 -4.336 -0.626 1 87.19 69 ASP B CA 1
ATOM 2327 C C . ASP B 1 69 ? 26.109 -5.254 0.58 1 87.19 69 ASP B C 1
ATOM 2329 O O . ASP B 1 69 ? 26.781 -6.285 0.481 1 87.19 69 ASP B O 1
ATOM 2333 N N . HIS B 1 70 ? 25.547 -4.844 1.577 1 85.25 70 HIS B N 1
ATOM 2334 C CA . HIS B 1 70 ? 25.688 -5.594 2.82 1 85.25 70 HIS B CA 1
ATOM 2335 C C . HIS B 1 70 ? 25.094 -7 2.682 1 85.25 70 HIS B C 1
ATOM 2337 O O . HIS B 1 70 ? 25.656 -7.961 3.217 1 85.25 70 HIS B O 1
ATOM 2343 N N . PHE B 1 71 ? 24.062 -7.07 1.906 1 80.06 71 PHE B N 1
ATOM 2344 C CA . PHE B 1 71 ? 23.391 -8.352 1.742 1 80.06 71 PHE B CA 1
ATOM 2345 C C . PHE B 1 71 ? 23.984 -9.125 0.57 1 80.06 71 PHE B C 1
ATOM 2347 O O . PHE B 1 71 ? 23.5 -10.211 0.233 1 80.06 71 PHE B O 1
ATOM 2354 N N . HIS B 1 72 ? 24.938 -8.539 -0.08 1 77.69 72 HIS B N 1
ATOM 2355 C CA . HIS B 1 72 ? 25.656 -9.156 -1.188 1 77.69 72 HIS B CA 1
ATOM 2356 C C . HIS B 1 72 ? 24.719 -9.484 -2.344 1 77.69 72 HIS B C 1
ATOM 2358 O O . HIS B 1 72 ? 24.828 -10.562 -2.938 1 77.69 72 HIS B O 1
ATOM 2364 N N . LEU B 1 73 ? 23.844 -8.547 -2.605 1 76.75 73 LEU B N 1
ATOM 2365 C CA . LEU B 1 73 ? 22.984 -8.719 -3.773 1 76.75 73 LEU B CA 1
ATOM 2366 C C . LEU B 1 73 ? 23.797 -8.562 -5.062 1 76.75 73 LEU B C 1
ATOM 2368 O O . LEU B 1 73 ? 24.609 -7.648 -5.18 1 76.75 73 LEU B O 1
ATOM 2372 N N . PRO B 1 74 ? 23.562 -9.531 -5.902 1 75.69 74 PRO B N 1
ATOM 2373 C CA . PRO B 1 74 ? 24.297 -9.414 -7.168 1 75.69 74 PRO B CA 1
ATOM 2374 C C . PRO B 1 74 ? 24.031 -8.086 -7.879 1 75.69 74 PRO B C 1
ATOM 2376 O O . PRO B 1 74 ? 22.938 -7.543 -7.801 1 75.69 74 PRO B O 1
ATOM 2379 N N . LYS B 1 75 ? 25.156 -7.641 -8.422 1 78.88 75 LYS B N 1
ATOM 2380 C CA . LYS B 1 75 ? 25.109 -6.402 -9.195 1 78.88 75 LYS B CA 1
ATOM 2381 C C . LYS B 1 75 ? 25.672 -6.602 -10.594 1 78.88 75 LYS B C 1
ATOM 2383 O O . LYS B 1 75 ? 26.453 -7.535 -10.828 1 78.88 75 LYS B O 1
ATOM 2388 N N . GLY B 1 76 ? 25.203 -5.758 -11.438 1 81.88 76 GLY B N 1
ATOM 2389 C CA . GLY B 1 76 ? 25.719 -5.832 -12.797 1 81.88 76 GLY B CA 1
ATOM 2390 C C . GLY B 1 76 ? 24.625 -6.004 -13.836 1 81.88 76 GLY B C 1
ATOM 2391 O O . GLY B 1 76 ? 23.484 -5.559 -13.641 1 81.88 76 GLY B O 1
ATOM 2392 N N . LYS B 1 77 ? 25.078 -6.648 -14.969 1 87.38 77 LYS B N 1
ATOM 2393 C CA . LYS B 1 77 ? 24.125 -6.895 -16.047 1 87.38 77 LYS B CA 1
ATOM 2394 C C . LYS B 1 77 ? 23.156 -8.016 -15.68 1 87.38 77 LYS B C 1
ATOM 2396 O O . LYS B 1 77 ? 23.516 -8.945 -14.945 1 87.38 77 LYS B O 1
ATOM 2401 N N . PHE B 1 78 ? 21.969 -7.898 -16.156 1 86.38 78 PHE B N 1
ATOM 2402 C CA . PHE B 1 78 ? 20.922 -8.859 -15.836 1 86.38 78 PHE B CA 1
ATOM 2403 C C . PHE B 1 78 ? 21.391 -10.289 -16.078 1 86.38 78 PHE B C 1
ATOM 2405 O O . PHE B 1 78 ? 21.062 -11.195 -15.32 1 86.38 78 PHE B O 1
ATOM 2412 N N . ARG B 1 79 ? 22.094 -10.406 -17.141 1 88.62 79 ARG B N 1
ATOM 2413 C CA . ARG B 1 79 ? 22.562 -11.734 -17.484 1 88.62 79 ARG B CA 1
ATOM 2414 C C . ARG B 1 79 ? 23.422 -12.328 -16.359 1 88.62 79 ARG B C 1
ATOM 2416 O O . ARG B 1 79 ? 23.219 -13.484 -15.977 1 88.62 79 ARG B O 1
ATOM 2423 N N . GLU B 1 80 ? 24.297 -11.617 -15.82 1 89.62 80 GLU B N 1
ATOM 2424 C CA . GLU B 1 80 ? 25.172 -12.07 -14.758 1 89.62 80 GLU B CA 1
ATOM 2425 C C . GLU B 1 80 ? 24.406 -12.266 -13.453 1 89.62 80 GLU B C 1
ATOM 2427 O O . GLU B 1 80 ? 24.641 -13.25 -12.734 1 89.62 80 GLU B O 1
ATOM 2432 N N . VAL B 1 81 ? 23.578 -11.383 -13.148 1 86.25 81 VAL B N 1
ATOM 2433 C CA . VAL B 1 81 ? 22.797 -11.445 -11.914 1 86.25 81 VAL B CA 1
ATOM 2434 C C . VAL B 1 81 ? 21.891 -12.672 -11.938 1 86.25 81 VAL B C 1
ATOM 2436 O O . VAL B 1 81 ? 21.812 -13.414 -10.953 1 86.25 81 VAL B O 1
ATOM 2439 N N . ALA B 1 82 ? 21.297 -12.867 -13.031 1 87.88 82 ALA B N 1
ATOM 2440 C CA . ALA B 1 82 ? 20.422 -14.023 -13.203 1 87.88 82 ALA B CA 1
ATOM 2441 C C . ALA B 1 82 ? 21.188 -15.328 -13.016 1 87.88 82 ALA B C 1
ATOM 2443 O O . ALA B 1 82 ? 20.688 -16.266 -12.391 1 87.88 82 ALA B O 1
ATOM 2444 N N . LEU B 1 83 ? 22.344 -15.359 -13.555 1 85.94 83 LEU B N 1
ATOM 2445 C CA . LEU B 1 83 ? 23.188 -16.547 -13.422 1 85.94 83 LEU B CA 1
ATOM 2446 C C . LEU B 1 83 ? 23.531 -16.797 -11.961 1 85.94 83 LEU B C 1
ATOM 2448 O O . LEU B 1 83 ? 23.5 -17.953 -11.5 1 85.94 83 LEU B O 1
ATOM 2452 N N . GLN B 1 84 ? 23.797 -15.773 -11.289 1 84.38 84 GLN B N 1
ATOM 2453 C CA . GLN B 1 84 ? 24.156 -15.906 -9.875 1 84.38 84 GLN B CA 1
ATOM 2454 C C . GLN B 1 84 ? 22.953 -16.406 -9.062 1 84.38 84 GLN B C 1
ATOM 2456 O O . GLN B 1 84 ? 23.094 -17.312 -8.25 1 84.38 84 GLN B O 1
ATOM 2461 N N . TYR B 1 85 ? 21.859 -15.867 -9.281 1 82.69 85 TYR B N 1
ATOM 2462 C CA . TYR B 1 85 ? 20.641 -16.297 -8.586 1 82.69 85 TYR B CA 1
ATOM 2463 C C . TYR B 1 85 ? 20.266 -17.719 -8.992 1 82.69 85 TYR B C 1
ATOM 2465 O O . TYR B 1 85 ? 19.906 -18.547 -8.141 1 82.69 85 TYR B O 1
ATOM 2473 N N . GLY B 1 86 ? 20.344 -17.922 -10.227 1 81.62 86 GLY B N 1
ATOM 2474 C CA . GLY B 1 86 ? 19.984 -19.234 -10.742 1 81.62 86 GLY B CA 1
ATOM 2475 C C . GLY B 1 86 ? 20.859 -20.359 -10.18 1 81.62 86 GLY B C 1
ATOM 2476 O O . GLY B 1 86 ? 20.359 -21.438 -9.867 1 81.62 86 GLY B O 1
ATOM 2477 N N . GLU B 1 87 ? 22.062 -20.062 -10 1 81.88 87 GLU B N 1
ATOM 2478 C CA . GLU B 1 87 ? 23.016 -21.062 -9.516 1 81.88 87 GLU B CA 1
ATOM 2479 C C . GLU B 1 87 ? 22.875 -21.266 -8.008 1 81.88 87 GLU B C 1
ATOM 2481 O O . GLU B 1 87 ? 23.094 -22.375 -7.508 1 81.88 87 GLU B O 1
ATOM 2486 N N . GLN B 1 88 ? 22.531 -20.219 -7.414 1 80.44 88 GLN B N 1
ATOM 2487 C CA . GLN B 1 88 ? 22.453 -20.297 -5.961 1 80.44 88 GLN B CA 1
ATOM 2488 C C . GLN B 1 88 ? 21.094 -20.812 -5.504 1 80.44 88 GLN B C 1
ATOM 2490 O O . GLN B 1 88 ? 20.938 -21.266 -4.371 1 80.44 88 GLN B O 1
ATOM 2495 N N . GLY B 1 89 ? 20.156 -20.719 -6.395 1 77.44 89 GLY B N 1
ATOM 2496 C CA . GLY B 1 89 ? 18.859 -21.344 -6.148 1 77.44 89 GLY B CA 1
ATOM 2497 C C . GLY B 1 89 ? 17.922 -20.484 -5.324 1 77.44 89 GLY B C 1
ATOM 2498 O O . GLY B 1 89 ? 18.188 -19.312 -5.094 1 77.44 89 GLY B O 1
ATOM 2499 N N . VAL B 1 90 ? 16.859 -21.094 -4.84 1 80.38 90 VAL B N 1
ATOM 2500 C CA . VAL B 1 90 ? 15.75 -20.422 -4.168 1 80.38 90 VAL B CA 1
ATOM 2501 C C . VAL B 1 90 ? 16.203 -19.891 -2.816 1 80.38 90 VAL B C 1
ATOM 2503 O O . VAL B 1 90 ? 15.68 -18.875 -2.334 1 80.38 90 VAL B O 1
ATOM 2506 N N . GLY B 1 91 ? 17.219 -20.484 -2.297 1 82.56 91 GLY B N 1
ATOM 2507 C CA . GLY B 1 91 ? 17.75 -20.062 -1.009 1 82.56 91 GLY B CA 1
ATOM 2508 C C . GLY B 1 91 ? 18.266 -18.641 -1.021 1 82.56 91 GLY B C 1
ATOM 2509 O O . GLY B 1 91 ? 18.031 -17.875 -0.08 1 82.56 91 GLY B O 1
ATOM 2510 N N . MET B 1 92 ? 18.922 -18.281 -1.98 1 80.19 92 MET B N 1
ATOM 2511 C CA . MET B 1 92 ? 19.453 -16.922 -2.098 1 80.19 92 MET B CA 1
ATOM 2512 C C . MET B 1 92 ? 18.328 -15.914 -2.264 1 80.19 92 MET B C 1
ATOM 2514 O O . MET B 1 92 ? 18.359 -14.844 -1.659 1 80.19 92 MET B O 1
ATOM 2518 N N . VAL B 1 93 ? 17.359 -16.234 -3.053 1 80.88 93 VAL B N 1
ATOM 2519 C CA . VAL B 1 93 ? 16.219 -15.352 -3.273 1 80.88 93 VAL B CA 1
ATOM 2520 C C . VAL B 1 93 ? 15.469 -15.133 -1.962 1 80.88 93 VAL B C 1
ATOM 2522 O O . VAL B 1 93 ? 15.07 -14.016 -1.641 1 80.88 93 VAL B O 1
ATOM 2525 N N . LYS B 1 94 ? 15.328 -16.188 -1.233 1 86.88 94 LYS B N 1
ATOM 2526 C CA . LYS B 1 94 ? 14.672 -16.109 0.069 1 86.88 94 LYS B CA 1
ATOM 2527 C C . LYS B 1 94 ? 15.453 -15.203 1.02 1 86.88 94 LYS B C 1
ATOM 2529 O O . LYS B 1 94 ? 14.867 -14.336 1.678 1 86.88 94 LYS B O 1
ATOM 2534 N N . HIS B 1 95 ? 16.703 -15.406 1.017 1 85.94 95 HIS B N 1
ATOM 2535 C CA . HIS B 1 95 ? 17.562 -14.617 1.903 1 85.94 95 HIS B CA 1
ATOM 2536 C C . HIS B 1 95 ? 17.516 -13.141 1.542 1 85.94 95 HIS B C 1
ATOM 2538 O O . HIS B 1 95 ? 17.359 -12.289 2.42 1 85.94 95 HIS B O 1
ATOM 2544 N N . MET B 1 96 ? 17.609 -12.891 0.378 1 84.38 96 MET B N 1
ATOM 2545 C CA . MET B 1 96 ? 17.594 -11.508 -0.094 1 84.38 96 MET B CA 1
ATOM 2546 C C . MET B 1 96 ? 16.234 -10.867 0.182 1 84.38 96 MET B C 1
ATOM 2548 O O . MET B 1 96 ? 16.172 -9.734 0.664 1 84.38 96 MET B O 1
ATOM 2552 N N . GLY B 1 97 ? 15.18 -11.586 -0.253 1 89.06 97 GLY B N 1
ATOM 2553 C CA . GLY B 1 97 ? 13.844 -11.062 -0.012 1 89.06 97 GLY B CA 1
ATOM 2554 C C . GLY B 1 97 ? 13.586 -10.75 1.448 1 89.06 97 GLY B C 1
ATOM 2555 O O . GLY B 1 97 ? 13.062 -9.68 1.774 1 89.06 97 GLY B O 1
ATOM 2556 N N . LYS B 1 98 ? 14 -11.602 2.252 1 92.12 98 LYS B N 1
ATOM 2557 C CA . LYS B 1 98 ? 13.789 -11.43 3.686 1 92.12 98 LYS B CA 1
ATOM 2558 C C . LYS B 1 98 ? 14.641 -10.289 4.23 1 92.12 98 LYS B C 1
ATOM 2560 O O . LYS B 1 98 ? 14.18 -9.5 5.059 1 92.12 98 LYS B O 1
ATOM 2565 N N . SER B 1 99 ? 15.867 -10.219 3.787 1 91.06 99 SER B N 1
ATOM 2566 C CA . SER B 1 99 ? 16.766 -9.172 4.258 1 91.06 99 SER B CA 1
ATOM 2567 C C . SER B 1 99 ? 16.281 -7.789 3.842 1 91.06 99 SER B C 1
ATOM 2569 O O . SER B 1 99 ? 16.281 -6.855 4.648 1 91.06 99 SER B O 1
ATOM 2571 N N . MET B 1 100 ? 15.883 -7.723 2.654 1 91.75 100 MET B N 1
ATOM 2572 C CA . MET B 1 100 ? 15.367 -6.449 2.156 1 91.75 100 MET B CA 1
ATOM 2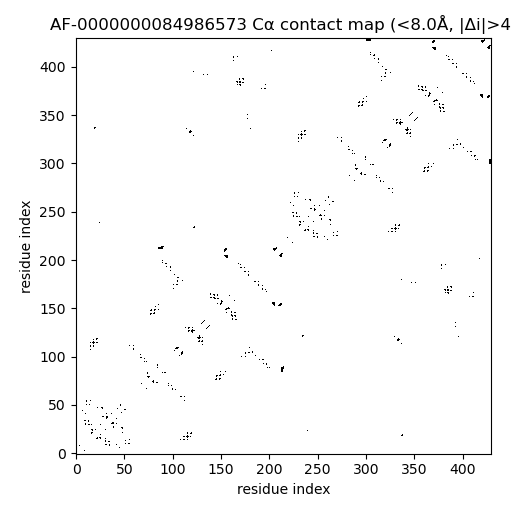573 C C . MET B 1 100 ? 14.07 -6.07 2.865 1 91.75 100 MET B C 1
ATOM 2575 O O . MET B 1 100 ? 13.859 -4.902 3.195 1 91.75 100 MET B O 1
ATOM 2579 N N . PHE B 1 101 ? 13.25 -7.027 3.102 1 95.19 101 PHE B N 1
ATOM 2580 C CA . PHE B 1 101 ? 12.008 -6.809 3.824 1 95.19 101 PHE B CA 1
ATOM 2581 C C . PHE B 1 101 ? 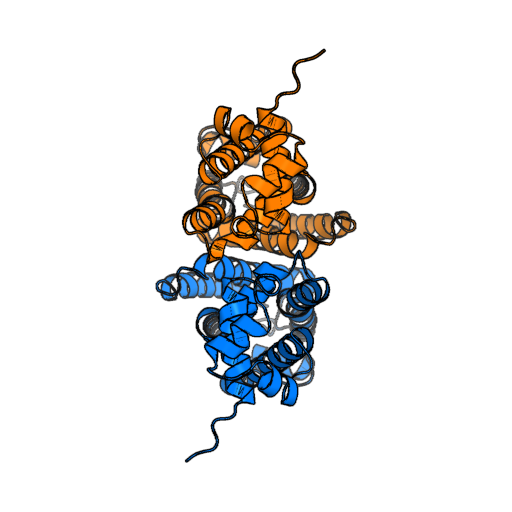12.273 -6.246 5.215 1 95.19 101 PHE B C 1
ATOM 2583 O O . PHE B 1 101 ? 11.672 -5.25 5.613 1 95.19 101 PHE B O 1
ATOM 2590 N N . LEU B 1 102 ? 13.219 -6.863 5.867 1 92.31 102 LEU B N 1
ATOM 2591 C CA . LEU B 1 102 ? 13.555 -6.441 7.219 1 92.31 102 LEU B CA 1
ATOM 2592 C C . LEU B 1 102 ? 14.172 -5.047 7.215 1 92.31 102 LEU B C 1
ATOM 2594 O O . LEU B 1 102 ? 13.898 -4.238 8.102 1 92.31 102 LEU B O 1
ATOM 2598 N N . PHE B 1 103 ? 15 -4.789 6.266 1 93.06 103 PHE B N 1
ATOM 2599 C CA . PHE B 1 103 ? 15.609 -3.469 6.133 1 93.06 103 PHE B CA 1
ATOM 2600 C C . PHE B 1 103 ? 14.547 -2.393 5.973 1 93.06 103 PHE B C 1
ATOM 2602 O O . PHE B 1 103 ? 14.555 -1.392 6.695 1 93.06 103 PHE B O 1
ATOM 2609 N N . LEU B 1 104 ? 13.562 -2.633 5.078 1 92.88 104 LEU B N 1
ATOM 2610 C CA . LEU B 1 104 ? 12.523 -1.644 4.809 1 92.88 104 LEU B CA 1
ATOM 2611 C C . LEU B 1 104 ? 11.578 -1.505 6 1 92.88 104 LEU B C 1
ATOM 2613 O O . LEU B 1 104 ? 11.055 -0.42 6.258 1 92.88 104 LEU B O 1
ATOM 2617 N N . LEU B 1 105 ? 11.414 -2.58 6.77 1 93.5 105 LEU B N 1
ATOM 2618 C CA . LEU B 1 105 ? 10.461 -2.598 7.871 1 93.5 105 LEU B CA 1
ATOM 2619 C C . LEU B 1 105 ? 11.078 -2.027 9.141 1 93.5 105 LEU B C 1
ATOM 2621 O O . LEU B 1 105 ? 10.422 -1.291 9.883 1 93.5 105 LEU B O 1
ATOM 2625 N N . GLN B 1 106 ? 12.406 -2.232 9.336 1 92 106 GLN B N 1
ATOM 2626 C CA . GLN B 1 106 ? 12.969 -2.008 10.664 1 92 106 GLN B CA 1
ATOM 2627 C C . GLN B 1 106 ? 13.969 -0.857 10.648 1 92 106 GLN B C 1
ATOM 2629 O O . GLN B 1 106 ? 14.234 -0.246 11.688 1 92 106 GLN B O 1
ATOM 2634 N N . ASP B 1 107 ? 14.625 -0.676 9.562 1 93.62 107 ASP B N 1
ATOM 2635 C CA . ASP B 1 107 ? 15.57 0.438 9.531 1 93.62 107 ASP B CA 1
ATOM 2636 C C . ASP B 1 107 ? 14.859 1.764 9.797 1 93.62 107 ASP B C 1
ATOM 2638 O O . ASP B 1 107 ? 13.875 2.092 9.133 1 93.62 107 ASP B O 1
ATOM 2642 N N . ASP B 1 108 ? 15.383 2.486 10.68 1 93.62 108 ASP B N 1
ATOM 2643 C CA . ASP B 1 108 ? 14.727 3.703 11.156 1 93.62 108 ASP B CA 1
ATOM 2644 C C . ASP B 1 108 ? 14.562 4.715 10.023 1 93.62 108 ASP B C 1
ATOM 2646 O O . ASP B 1 108 ? 13.484 5.297 9.859 1 93.62 108 ASP B O 1
ATOM 2650 N N . TYR B 1 109 ? 15.57 4.922 9.289 1 95.19 109 TYR B N 1
ATOM 2651 C CA . TYR B 1 109 ? 15.531 5.883 8.195 1 95.19 109 TYR B CA 1
ATOM 2652 C C . TYR B 1 109 ? 14.602 5.414 7.086 1 95.19 109 TYR B C 1
ATOM 2654 O O . TYR B 1 109 ? 13.734 6.168 6.629 1 95.19 109 TYR B O 1
ATOM 2662 N N . ALA B 1 110 ? 14.734 4.133 6.711 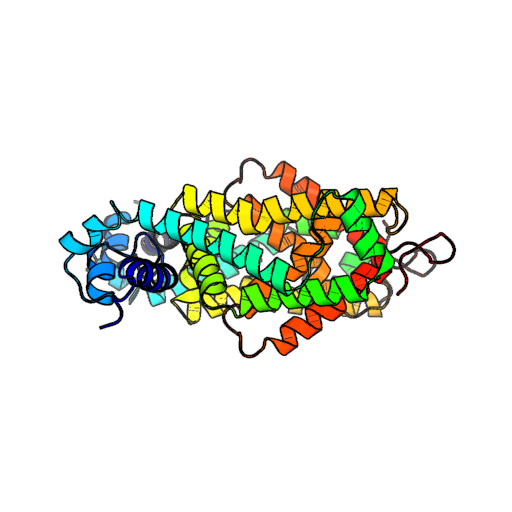1 94.5 110 ALA B N 1
ATOM 2663 C CA . ALA B 1 110 ? 13.961 3.6 5.594 1 94.5 110 ALA B CA 1
ATOM 2664 C C . ALA B 1 110 ? 12.469 3.592 5.914 1 94.5 110 ALA B C 1
ATOM 2666 O O . ALA B 1 110 ? 11.641 3.973 5.074 1 94.5 110 ALA B O 1
ATOM 2667 N N . SER B 1 111 ? 12.164 3.189 7.094 1 94.44 111 SER B N 1
ATOM 2668 C CA . SER B 1 111 ? 10.758 3.125 7.492 1 94.44 111 SER B CA 1
ATOM 2669 C C . SER B 1 111 ? 10.141 4.52 7.57 1 94.44 111 SER B C 1
ATOM 2671 O O . SER B 1 111 ? 9.031 4.742 7.086 1 94.44 111 SER B O 1
ATOM 2673 N N . LYS B 1 112 ? 10.852 5.516 8.109 1 94.12 112 LYS B N 1
ATOM 2674 C CA . LYS B 1 112 ? 10.352 6.883 8.219 1 94.12 112 LYS B CA 1
ATOM 2675 C C . LYS B 1 112 ? 10.234 7.539 6.852 1 94.12 112 LYS B C 1
ATOM 2677 O O . LYS B 1 112 ? 9.297 8.297 6.594 1 94.12 112 LYS B O 1
ATOM 2682 N N . PHE B 1 113 ? 11.203 7.223 6.082 1 94.88 113 PHE B N 1
ATOM 2683 C CA . PHE B 1 113 ? 11.164 7.754 4.727 1 94.88 113 PHE B CA 1
ATOM 2684 C C . PHE B 1 113 ? 9.945 7.238 3.973 1 94.88 113 PHE B C 1
ATOM 2686 O O . PHE B 1 113 ? 9.227 8.008 3.336 1 94.88 113 PHE B O 1
ATOM 2693 N N . ARG B 1 114 ? 9.719 5.934 4.031 1 93.69 114 ARG B N 1
ATOM 2694 C CA . ARG B 1 114 ? 8.555 5.332 3.391 1 93.69 114 ARG B CA 1
ATOM 2695 C C . ARG B 1 114 ? 7.258 5.93 3.932 1 93.69 114 ARG B C 1
ATOM 2697 O O . ARG B 1 114 ? 6.352 6.258 3.164 1 93.69 114 ARG B O 1
ATOM 2704 N N . ARG B 1 115 ? 7.164 6.07 5.207 1 91.81 115 ARG B N 1
ATOM 2705 C CA . ARG B 1 115 ? 5.984 6.656 5.836 1 91.81 115 ARG B CA 1
ATOM 2706 C C . ARG B 1 115 ? 5.762 8.086 5.355 1 91.81 115 ARG B C 1
ATOM 2708 O O . ARG B 1 115 ? 4.637 8.469 5.023 1 91.81 115 ARG B O 1
ATOM 2715 N N . MET B 1 116 ? 6.82 8.828 5.34 1 91.69 116 MET B N 1
ATOM 2716 C CA . MET B 1 116 ? 6.734 10.211 4.867 1 91.69 116 MET B CA 1
ATOM 2717 C C . MET B 1 116 ? 6.172 10.266 3.451 1 91.69 116 MET B C 1
ATOM 2719 O O . MET B 1 116 ? 5.266 11.055 3.168 1 91.69 116 MET B O 1
ATOM 2723 N N . LEU B 1 117 ? 6.676 9.398 2.629 1 93.31 117 LEU B N 1
ATOM 2724 C CA . LEU B 1 117 ? 6.23 9.398 1.239 1 93.31 117 LEU B CA 1
ATOM 2725 C C . LEU B 1 117 ? 4.781 8.938 1.131 1 93.31 117 LEU B C 1
ATOM 2727 O O . LEU B 1 117 ? 4.02 9.453 0.31 1 93.31 117 LEU B O 1
ATOM 2731 N N . THR B 1 118 ? 4.395 7.941 1.939 1 91.94 118 THR B N 1
ATOM 2732 C CA . THR B 1 118 ? 3.021 7.449 1.952 1 91.94 118 THR B CA 1
ATOM 2733 C C . THR B 1 118 ? 2.049 8.57 2.311 1 91.94 118 THR B C 1
ATOM 2735 O O . THR B 1 118 ? 1.007 8.719 1.671 1 91.94 118 THR B O 1
ATOM 2738 N N . ILE B 1 119 ? 2.418 9.352 3.223 1 87.25 119 ILE B N 1
ATOM 2739 C CA . ILE B 1 119 ? 1.575 10.438 3.699 1 87.25 119 ILE B CA 1
ATOM 2740 C C . ILE B 1 119 ? 1.519 11.547 2.648 1 87.25 119 ILE B C 1
ATOM 2742 O O . ILE B 1 119 ? 0.447 12.086 2.365 1 87.25 119 ILE B O 1
ATOM 2746 N N . GLU B 1 120 ? 2.584 11.82 2.004 1 87.12 120 GLU B N 1
ATOM 2747 C CA . GLU B 1 120 ? 2.709 13.031 1.207 1 87.12 120 GLU B CA 1
ATOM 2748 C C . GLU B 1 120 ? 2.324 12.781 -0.248 1 87.12 120 GLU B C 1
ATOM 2750 O O . GLU B 1 120 ? 2.141 13.727 -1.02 1 87.12 120 GLU B O 1
ATOM 2755 N N . GLN B 1 121 ? 2.201 11.547 -0.582 1 88.25 121 GLN B N 1
ATOM 2756 C CA . GLN B 1 121 ? 2.115 11.188 -1.993 1 88.25 121 GLN B CA 1
ATOM 2757 C C . GLN B 1 121 ? 0.914 11.852 -2.658 1 88.25 121 GLN B C 1
ATOM 2759 O O . GLN B 1 121 ? 0.911 12.07 -3.871 1 88.25 121 GLN B O 1
ATOM 2764 N N . PHE B 1 122 ? -0.073 12.32 -1.946 1 83.5 122 PHE B N 1
ATOM 2765 C CA . PHE B 1 122 ? -1.291 12.852 -2.551 1 83.5 122 PHE B CA 1
ATOM 2766 C C . PHE B 1 122 ? -1.291 14.375 -2.531 1 83.5 122 PHE B C 1
ATOM 2768 O O . PHE B 1 122 ? -2.154 15.008 -3.141 1 83.5 122 PHE B O 1
ATOM 2775 N N . LYS B 1 123 ? -0.375 14.961 -1.866 1 80.19 123 LYS B N 1
ATOM 2776 C CA . LYS B 1 123 ? -0.351 16.406 -1.712 1 80.19 123 LYS B CA 1
ATOM 2777 C C . LYS B 1 123 ? 0.83 17.031 -2.461 1 80.19 123 LYS B C 1
ATOM 2779 O O . LYS B 1 123 ? 0.814 18.219 -2.787 1 80.19 123 LYS B O 1
ATOM 2784 N N . ASN B 1 124 ? 1.836 16.219 -2.576 1 83.38 124 ASN B N 1
ATOM 2785 C CA . ASN B 1 124 ? 3.078 16.641 -3.213 1 83.38 124 ASN B CA 1
ATOM 2786 C C . ASN B 1 124 ? 3.416 15.781 -4.422 1 83.38 124 ASN B C 1
ATOM 2788 O O . ASN B 1 124 ? 3.691 14.586 -4.281 1 83.38 124 ASN B O 1
ATOM 2792 N N . THR B 1 125 ? 3.383 16.438 -5.523 1 86.19 125 THR B N 1
ATOM 2793 C CA . THR B 1 125 ? 3.584 15.703 -6.77 1 86.19 125 THR B CA 1
ATOM 2794 C C . THR B 1 125 ? 4.941 15 -6.77 1 86.19 125 THR B C 1
ATOM 2796 O O . THR B 1 125 ? 5.051 13.844 -7.18 1 86.19 125 THR B O 1
ATOM 2799 N N . ARG B 1 126 ? 5.895 15.68 -6.312 1 87.25 126 ARG B N 1
ATOM 2800 C CA . ARG B 1 126 ? 7.23 15.094 -6.289 1 87.25 126 ARG B CA 1
ATOM 2801 C C . ARG B 1 126 ? 7.289 13.898 -5.352 1 87.25 126 ARG B C 1
ATOM 2803 O O . ARG B 1 126 ? 7.824 12.844 -5.707 1 87.25 126 ARG B O 1
ATOM 2810 N N . AL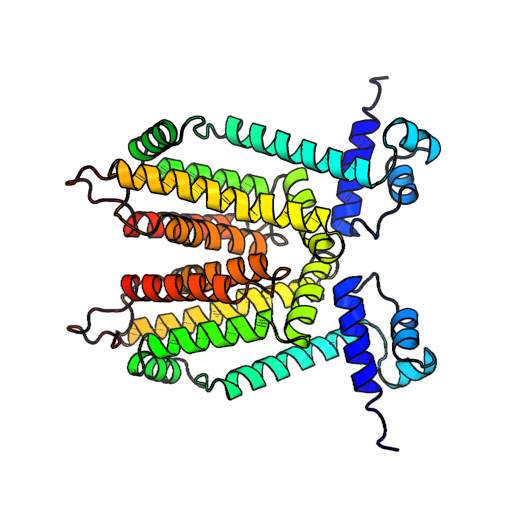A B 1 127 ? 6.758 14.023 -4.133 1 88.06 127 ALA B N 1
ATOM 2811 C CA . ALA B 1 127 ? 6.711 12.914 -3.184 1 88.06 127 ALA B CA 1
ATOM 2812 C C . ALA B 1 127 ? 5.957 11.727 -3.77 1 88.06 127 ALA B C 1
ATOM 2814 O O . ALA B 1 127 ? 6.371 10.578 -3.602 1 88.06 127 ALA B O 1
ATOM 2815 N N . GLY B 1 128 ? 4.887 12.062 -4.453 1 90.62 128 GLY B N 1
ATOM 2816 C CA . GLY B 1 128 ? 4.117 11.016 -5.109 1 90.62 128 GLY B CA 1
ATOM 2817 C C . GLY B 1 128 ? 4.902 10.281 -6.184 1 90.62 128 GLY B C 1
ATOM 2818 O O . GLY B 1 128 ? 4.84 9.055 -6.281 1 90.62 128 GLY B O 1
ATOM 2819 N N . ASP B 1 129 ? 5.625 11.047 -6.945 1 92.44 129 ASP B N 1
ATOM 2820 C CA . ASP B 1 129 ? 6.441 10.461 -8.008 1 92.44 129 ASP B CA 1
ATOM 2821 C C . ASP B 1 129 ? 7.543 9.578 -7.422 1 92.44 129 ASP B C 1
ATOM 2823 O O . ASP B 1 129 ? 7.82 8.492 -7.941 1 92.44 129 ASP B O 1
ATOM 2827 N N . VAL B 1 130 ? 8.125 10.078 -6.371 1 91.81 130 VAL B N 1
ATOM 2828 C CA . VAL B 1 130 ? 9.195 9.312 -5.73 1 91.81 130 VAL B CA 1
ATOM 2829 C C . VAL B 1 130 ? 8.617 8.047 -5.105 1 91.81 130 VAL B C 1
ATOM 2831 O O . VAL B 1 130 ? 9.195 6.965 -5.238 1 91.81 130 VAL B O 1
ATOM 2834 N N . TYR B 1 131 ? 7.512 8.141 -4.457 1 94.06 131 TYR B N 1
ATOM 2835 C CA . TYR B 1 131 ? 6.863 6.973 -3.885 1 94.06 131 TYR B CA 1
ATOM 2836 C C . TYR B 1 131 ? 6.602 5.914 -4.953 1 94.06 131 TYR B C 1
ATOM 2838 O O . TYR B 1 131 ? 7.004 4.758 -4.801 1 94.06 131 TYR B O 1
ATOM 2846 N N . HIS B 1 132 ? 6.051 6.293 -6.047 1 94.94 132 HIS B N 1
ATOM 2847 C CA . HIS B 1 132 ? 5.684 5.391 -7.133 1 94.94 132 HIS B CA 1
ATOM 2848 C C . HIS B 1 132 ? 6.918 4.797 -7.797 1 94.94 132 HIS B C 1
ATOM 2850 O O . HIS B 1 132 ? 6.969 3.592 -8.062 1 94.94 132 HIS B O 1
ATOM 2856 N N . SER B 1 133 ? 7.828 5.645 -8.062 1 92.94 133 SER B N 1
ATOM 2857 C CA . SER B 1 133 ? 9.016 5.156 -8.758 1 92.94 133 SER B CA 1
ATOM 2858 C C . SER B 1 133 ? 9.844 4.25 -7.863 1 92.94 133 SER B C 1
ATOM 2860 O O . SER B 1 133 ? 10.172 3.123 -8.242 1 92.94 133 SER B O 1
ATOM 2862 N N . PHE B 1 134 ? 10.055 4.699 -6.684 1 92.56 134 PHE B N 1
ATOM 2863 C CA . PHE B 1 134 ? 11 4.012 -5.812 1 92.56 134 PHE B CA 1
ATOM 2864 C C . PHE B 1 134 ? 10.391 2.721 -5.273 1 92.56 134 PHE B C 1
ATOM 2866 O O . PHE B 1 134 ? 11.055 1.684 -5.238 1 92.56 134 PHE B O 1
ATOM 2873 N N . PHE B 1 135 ? 9.195 2.699 -4.914 1 94.88 135 PHE B N 1
ATOM 2874 C CA . PHE B 1 135 ? 8.641 1.555 -4.195 1 94.88 135 PHE B CA 1
ATOM 2875 C C . PHE B 1 135 ? 7.824 0.671 -5.129 1 94.88 135 PHE B C 1
ATOM 2877 O O . PHE B 1 135 ? 7.469 -0.453 -4.773 1 94.88 135 PHE B O 1
ATOM 2884 N N . ILE B 1 136 ? 7.586 1.15 -6.363 1 96.56 136 ILE B N 1
ATOM 2885 C CA . ILE B 1 136 ? 6.73 0.317 -7.203 1 96.56 136 ILE B CA 1
ATOM 2886 C C . ILE B 1 136 ? 7.375 0.139 -8.578 1 96.56 136 ILE B C 1
ATOM 2888 O O . ILE B 1 136 ? 7.941 -0.916 -8.867 1 96.56 136 ILE B O 1
ATOM 2892 N N . ASP B 1 137 ? 7.492 1.195 -9.344 1 96.06 137 ASP B N 1
ATOM 2893 C CA . ASP B 1 137 ? 7.859 1.075 -10.75 1 96.06 137 ASP B CA 1
ATOM 2894 C C . ASP B 1 137 ? 9.297 0.572 -10.898 1 96.06 137 ASP B C 1
ATOM 2896 O O . ASP B 1 137 ? 9.57 -0.284 -11.742 1 96.06 137 ASP B O 1
ATOM 2900 N N . ASN B 1 138 ? 10.227 1.153 -10.188 1 93.69 138 ASN B N 1
ATOM 2901 C CA . ASN B 1 138 ? 11.617 0.743 -10.312 1 93.69 138 ASN B CA 1
ATOM 2902 C C . ASN B 1 138 ? 11.82 -0.705 -9.875 1 93.69 138 ASN B C 1
ATOM 2904 O O . ASN B 1 138 ? 12.617 -1.432 -10.461 1 93.69 138 ASN B O 1
ATOM 2908 N N . VAL B 1 139 ? 11.133 -1.13 -8.883 1 93.5 139 VAL B N 1
ATOM 2909 C CA . VAL B 1 139 ? 11.227 -2.506 -8.406 1 93.5 139 VAL B CA 1
ATOM 2910 C C . VAL B 1 139 ? 10.68 -3.459 -9.469 1 93.5 139 VAL B C 1
ATOM 2912 O O . VAL B 1 139 ? 11.344 -4.422 -9.844 1 93.5 139 VAL B O 1
ATOM 2915 N N . LEU B 1 140 ? 9.5 -3.184 -10.016 1 96.69 140 LEU B N 1
ATOM 2916 C CA . LEU B 1 140 ? 8.867 -4.043 -11.016 1 96.69 140 LEU B CA 1
ATOM 2917 C C . LEU B 1 140 ? 9.695 -4.09 -12.297 1 96.69 140 LEU B C 1
ATOM 2919 O O . LEU B 1 140 ? 9.844 -5.152 -12.898 1 96.69 140 LEU B O 1
ATOM 2923 N N . THR B 1 141 ? 10.227 -2.928 -12.664 1 95.19 141 THR B N 1
ATOM 2924 C CA . THR B 1 141 ? 11.055 -2.875 -13.859 1 95.19 141 THR B CA 1
ATOM 2925 C C . THR B 1 141 ? 12.312 -3.719 -13.695 1 95.19 141 THR B C 1
ATOM 2927 O O . THR B 1 141 ? 12.672 -4.496 -14.578 1 95.19 141 THR B O 1
ATOM 2930 N N . PHE B 1 142 ? 12.961 -3.59 -12.617 1 91.38 142 PHE B N 1
ATOM 2931 C CA . PHE B 1 142 ? 14.164 -4.367 -12.336 1 91.38 142 PHE B CA 1
ATOM 2932 C C . PHE B 1 142 ? 13.859 -5.859 -12.336 1 91.38 142 PHE B C 1
ATOM 2934 O O . PHE B 1 142 ? 14.547 -6.641 -12.984 1 91.38 142 PHE B O 1
ATOM 2941 N N . GLU B 1 143 ? 12.852 -6.273 -11.617 1 93.38 143 GLU B N 1
ATOM 2942 C CA . GLU B 1 143 ? 12.508 -7.688 -11.5 1 93.38 143 GLU B CA 1
ATOM 2943 C C . GLU B 1 143 ? 12.023 -8.25 -12.836 1 93.38 143 GLU B C 1
ATOM 2945 O O . GLU B 1 143 ? 12.266 -9.414 -13.148 1 93.38 143 GLU B O 1
ATOM 2950 N N . THR B 1 144 ? 11.305 -7.402 -13.602 1 96.38 144 THR B N 1
ATOM 2951 C CA . THR B 1 144 ? 10.914 -7.82 -14.938 1 96.38 144 THR B CA 1
ATOM 2952 C C . THR B 1 144 ? 12.133 -8.188 -15.773 1 96.38 144 THR B C 1
ATOM 2954 O O . THR B 1 144 ? 12.156 -9.234 -16.422 1 96.38 144 THR B O 1
ATOM 2957 N N . GLY B 1 145 ? 13.141 -7.316 -15.797 1 94.19 145 GLY B N 1
ATOM 2958 C CA . GLY B 1 145 ? 14.383 -7.602 -16.5 1 94.19 145 GLY B CA 1
ATOM 2959 C C . GLY B 1 145 ? 15.086 -8.844 -15.992 1 94.19 145 GLY B C 1
ATOM 2960 O O . GLY B 1 145 ? 15.539 -9.68 -16.781 1 94.19 145 GLY B O 1
ATOM 2961 N N . LEU B 1 146 ? 15.141 -8.961 -14.688 1 91.56 146 LEU B N 1
ATOM 2962 C CA . LEU B 1 146 ? 15.805 -10.102 -14.062 1 91.56 146 LEU B CA 1
ATOM 2963 C C . LEU B 1 146 ? 15.086 -11.406 -14.398 1 91.56 146 LEU B C 1
ATOM 2965 O O . LEU B 1 146 ? 15.711 -12.367 -14.844 1 91.56 146 LEU B O 1
ATOM 2969 N N . PHE B 1 147 ? 13.789 -11.484 -14.234 1 93.94 147 PHE B N 1
ATOM 2970 C CA . PHE B 1 147 ? 13.023 -12.703 -14.461 1 93.94 147 PHE B CA 1
ATOM 2971 C C . PHE B 1 147 ? 13 -13.062 -15.945 1 93.94 147 PHE B C 1
ATOM 2973 O O . PHE B 1 147 ? 13 -14.234 -16.312 1 93.94 147 PHE B O 1
ATOM 2980 N N . GLY B 1 148 ? 12.938 -11.969 -16.781 1 95.19 148 GLY B N 1
ATOM 2981 C CA . GLY B 1 148 ? 13.094 -12.227 -18.203 1 95.19 148 GLY B CA 1
ATOM 2982 C C . GLY B 1 148 ? 14.375 -12.961 -18.531 1 95.19 148 GLY B C 1
ATOM 2983 O O . GLY B 1 148 ? 14.367 -13.914 -19.312 1 95.19 148 GLY B O 1
ATOM 2984 N N . GLU B 1 149 ? 15.453 -12.5 -18 1 94.12 149 GLU B N 1
ATOM 2985 C CA . GLU B 1 149 ? 16.75 -13.148 -18.234 1 94.12 149 GLU B CA 1
ATOM 2986 C C . GLU B 1 149 ? 16.766 -14.555 -17.641 1 94.12 149 GLU B C 1
ATOM 2988 O O . GLU B 1 149 ? 17.359 -15.469 -18.219 1 94.12 149 GLU B O 1
ATOM 2993 N N . MET B 1 150 ? 16.188 -14.75 -16.5 1 91.88 150 MET B N 1
ATOM 2994 C CA . MET B 1 150 ? 16.125 -16.062 -15.859 1 91.88 150 MET B CA 1
ATOM 2995 C C . MET B 1 150 ? 15.336 -17.047 -16.734 1 91.88 150 MET B C 1
ATOM 2997 O O . MET B 1 150 ? 15.656 -18.234 -16.781 1 91.88 150 MET B O 1
ATOM 3001 N N . MET B 1 151 ? 14.289 -16.562 -17.406 1 94.12 151 MET B N 1
ATOM 3002 C CA . MET B 1 151 ? 13.523 -17.375 -18.344 1 94.12 151 MET B CA 1
ATOM 3003 C C . MET B 1 151 ? 14.367 -17.719 -19.578 1 94.12 151 MET B C 1
ATOM 3005 O O . MET B 1 151 ? 14.391 -18.875 -20.016 1 94.12 151 MET B O 1
ATOM 3009 N N . ARG B 1 152 ? 15.055 -16.75 -20.047 1 94.31 152 ARG B N 1
ATOM 3010 C CA . ARG B 1 152 ? 15.906 -16.953 -21.219 1 94.31 152 ARG B CA 1
ATOM 3011 C C . ARG B 1 152 ? 16.984 -17.984 -20.953 1 94.31 152 ARG B C 1
ATOM 3013 O O . ARG B 1 152 ? 17.328 -18.781 -21.828 1 94.31 152 ARG B O 1
ATOM 3020 N N . GLN B 1 153 ? 17.5 -18 -19.719 1 93.06 153 GLN B N 1
ATOM 3021 C CA . GLN B 1 153 ? 18.578 -18.906 -19.359 1 93.06 153 GLN B CA 1
ATOM 3022 C C . GLN B 1 153 ? 18.047 -20.25 -18.906 1 93.06 153 GLN B C 1
ATOM 3024 O O . GLN B 1 153 ? 18.828 -21.156 -18.578 1 93.06 153 GLN B O 1
ATOM 3029 N N . GLY B 1 154 ? 16.781 -20.375 -18.719 1 92.38 154 GLY B N 1
ATOM 3030 C CA . GLY B 1 154 ? 16.172 -21.656 -18.453 1 92.38 154 GLY B CA 1
ATOM 3031 C C . GLY B 1 154 ? 15.984 -21.922 -16.969 1 92.38 154 GLY B C 1
ATOM 3032 O O . GLY B 1 154 ? 15.609 -23.031 -16.578 1 92.38 154 GLY B O 1
ATOM 3033 N N . PHE B 1 155 ? 16.188 -20.938 -16.109 1 90.19 155 PHE B N 1
ATOM 3034 C CA . PHE B 1 155 ? 16 -21.109 -14.68 1 90.19 155 PHE B CA 1
ATOM 3035 C C . PHE B 1 155 ? 14.531 -21.031 -14.305 1 90.19 155 PHE B C 1
ATOM 3037 O O . PHE B 1 155 ? 14.086 -21.703 -13.367 1 90.19 155 PHE B O 1
ATOM 3044 N N . PHE B 1 156 ? 13.789 -20.172 -15 1 92.5 156 PHE B N 1
ATOM 3045 C CA . PHE B 1 156 ? 12.344 -20.047 -14.82 1 92.5 156 PHE B CA 1
ATOM 3046 C C . PHE B 1 156 ? 11.594 -20.609 -16.016 1 92.5 156 PHE B C 1
ATOM 3048 O O . PHE B 1 156 ? 12.086 -20.547 -17.156 1 92.5 156 PHE B O 1
ATOM 3055 N N . LYS B 1 157 ? 10.422 -21.125 -15.75 1 94.19 157 LYS B N 1
ATOM 3056 C CA . LYS B 1 157 ? 9.5 -21.438 -16.844 1 94.19 157 LYS B CA 1
ATOM 3057 C C . LYS B 1 157 ? 9.125 -20.188 -17.625 1 94.19 157 LYS B C 1
ATOM 3059 O O . LYS B 1 157 ? 9.039 -19.094 -17.047 1 94.19 157 LYS B O 1
ATOM 3064 N N . GLN B 1 158 ? 8.836 -20.359 -18.891 1 95.38 158 GLN B N 1
ATOM 3065 C CA . GLN B 1 158 ? 8.43 -19.234 -19.719 1 95.38 158 GLN B CA 1
ATOM 3066 C C . GLN B 1 158 ? 7.09 -18.672 -19.266 1 95.38 158 GLN B C 1
ATOM 3068 O O . GLN B 1 158 ? 6.156 -19.422 -18.969 1 95.38 158 GLN B O 1
ATOM 3073 N N . ALA B 1 159 ? 7.035 -17.406 -19.156 1 96.19 159 ALA B N 1
ATOM 3074 C CA . ALA B 1 159 ? 5.863 -16.656 -18.719 1 96.19 159 ALA B CA 1
ATOM 3075 C C . ALA B 1 159 ? 6.012 -15.172 -19.047 1 96.19 159 ALA B C 1
ATOM 3077 O O . ALA B 1 159 ? 6.992 -14.766 -19.688 1 96.19 159 ALA B O 1
ATOM 3078 N N . ASP B 1 160 ? 4.988 -14.406 -18.797 1 97.06 160 ASP B N 1
ATOM 3079 C CA . ASP B 1 160 ? 5.098 -12.953 -18.906 1 97.06 160 ASP B CA 1
ATOM 3080 C C . ASP B 1 160 ? 5.977 -12.391 -17.781 1 97.06 160 ASP B C 1
ATOM 3082 O O . ASP B 1 160 ? 5.605 -12.445 -16.609 1 97.06 160 ASP B O 1
ATOM 3086 N N . PRO B 1 161 ? 7.121 -11.812 -18.109 1 97.44 161 PRO B N 1
ATOM 3087 C CA . PRO B 1 161 ? 8.062 -11.391 -17.078 1 97.44 161 PRO B CA 1
ATOM 3088 C C . PRO B 1 161 ? 7.488 -10.305 -16.172 1 97.44 161 PRO B C 1
ATOM 3090 O O . PRO B 1 161 ? 7.773 -10.281 -14.969 1 97.44 161 PRO B O 1
ATOM 3093 N N . TYR B 1 162 ? 6.723 -9.398 -16.688 1 98.12 162 TYR B N 1
ATOM 3094 C CA . TYR B 1 162 ? 6.148 -8.336 -15.859 1 98.12 162 TYR B CA 1
ATOM 3095 C C . TYR B 1 162 ? 5.121 -8.898 -14.891 1 98.12 162 TYR B C 1
ATOM 3097 O O . TYR B 1 162 ? 5.086 -8.516 -13.719 1 98.12 162 TYR B O 1
ATOM 3105 N N . LEU B 1 163 ? 4.281 -9.742 -15.391 1 98.06 163 LEU B N 1
ATOM 3106 C CA . LEU B 1 163 ? 3.291 -10.359 -14.516 1 98.06 163 LEU B CA 1
ATOM 3107 C C . LEU B 1 163 ? 3.973 -11.172 -13.414 1 98.06 163 LEU B C 1
ATOM 3109 O O . LEU B 1 163 ? 3.523 -11.164 -12.266 1 98.06 163 LEU B O 1
ATOM 3113 N N . THR B 1 164 ? 5.039 -11.875 -13.812 1 97.25 164 THR B N 1
ATOM 3114 C CA . THR B 1 164 ? 5.812 -12.633 -12.836 1 97.25 164 THR B CA 1
ATOM 3115 C C . THR B 1 164 ? 6.383 -11.711 -11.758 1 97.25 164 THR B C 1
ATOM 3117 O O . THR B 1 164 ? 6.301 -12.016 -10.57 1 97.25 164 THR B O 1
ATOM 3120 N N . ALA B 1 165 ? 6.914 -10.586 -12.164 1 97.12 165 ALA B N 1
ATOM 3121 C CA . ALA B 1 165 ? 7.441 -9.602 -11.227 1 97.12 165 ALA B CA 1
ATOM 3122 C C . ALA B 1 165 ? 6.336 -9.07 -10.312 1 97.12 165 ALA B C 1
ATOM 3124 O O . ALA B 1 165 ? 6.531 -8.961 -9.094 1 97.12 165 ALA B O 1
ATOM 3125 N N . LEU B 1 166 ? 5.188 -8.789 -10.875 1 98.5 166 LEU B N 1
ATOM 3126 C CA . LEU B 1 166 ? 4.043 -8.273 -10.133 1 98.5 166 LEU B CA 1
ATOM 3127 C C . LEU B 1 166 ? 3.605 -9.258 -9.055 1 98.5 166 LEU B C 1
ATOM 3129 O O . LEU B 1 166 ? 3.408 -8.875 -7.898 1 98.5 166 LEU B O 1
ATOM 3133 N N . GLU B 1 167 ? 3.496 -10.477 -9.398 1 98 167 GLU B N 1
ATOM 3134 C CA . GLU B 1 167 ? 3.002 -11.508 -8.484 1 98 167 GLU B CA 1
ATOM 3135 C C . GLU B 1 167 ? 4.055 -11.875 -7.445 1 98 167 GLU B C 1
ATOM 3137 O O . GLU B 1 167 ? 3.725 -12.398 -6.375 1 98 167 GLU B O 1
ATOM 3142 N N . PHE B 1 168 ? 5.344 -11.648 -7.816 1 96.69 168 PHE B N 1
ATOM 3143 C CA . PHE B 1 168 ? 6.422 -11.852 -6.859 1 96.69 168 PHE B CA 1
ATOM 3144 C C . PHE B 1 168 ? 6.43 -10.75 -5.809 1 96.69 168 PHE B C 1
ATOM 3146 O O . PHE B 1 168 ? 6.48 -11.023 -4.609 1 96.69 168 PHE B O 1
ATOM 3153 N N . TYR B 1 169 ? 6.285 -9.547 -6.211 1 97.44 169 TYR B N 1
ATOM 3154 C CA . TYR B 1 169 ? 6.527 -8.375 -5.383 1 97.44 169 TYR B CA 1
ATOM 3155 C C . TYR B 1 169 ? 5.289 -8.008 -4.574 1 97.44 169 TYR B C 1
ATOM 3157 O O . TYR B 1 169 ? 5.395 -7.52 -3.445 1 97.44 169 TYR B O 1
ATOM 3165 N N . ALA B 1 170 ? 4.102 -8.258 -5.121 1 98.69 170 ALA B N 1
ATOM 3166 C CA . ALA B 1 170 ? 2.865 -7.734 -4.543 1 98.69 170 ALA B CA 1
ATOM 3167 C C . ALA B 1 170 ? 2.67 -8.242 -3.117 1 98.69 170 ALA B C 1
ATOM 3169 O O . ALA B 1 170 ? 2.361 -7.461 -2.213 1 98.69 170 ALA B O 1
ATOM 3170 N N . PRO B 1 171 ? 2.893 -9.508 -2.865 1 98.44 171 PRO B N 1
ATOM 3171 C CA . PRO B 1 171 ? 2.768 -9.953 -1.476 1 98.44 171 PRO B CA 1
ATOM 3172 C C . PRO B 1 171 ? 3.807 -9.312 -0.556 1 98.44 171 PRO B C 1
ATOM 3174 O O . PRO B 1 171 ? 3.52 -9.047 0.615 1 98.44 171 PRO B O 1
ATOM 3177 N N . PHE B 1 172 ? 5.031 -9.117 -1.087 1 97.56 172 PHE B N 1
ATOM 3178 C CA . PHE B 1 172 ? 6.055 -8.398 -0.334 1 97.56 172 PHE B CA 1
ATOM 3179 C C . PHE B 1 172 ? 5.559 -7.02 0.079 1 97.56 172 PHE B C 1
ATOM 3181 O O . PHE B 1 172 ? 5.617 -6.66 1.256 1 97.56 172 PHE B O 1
ATOM 3188 N N . PHE B 1 173 ? 5.008 -6.332 -0.819 1 97.94 173 PHE B N 1
ATOM 3189 C CA . PHE B 1 173 ? 4.508 -4.977 -0.61 1 97.94 173 PHE B CA 1
ATOM 3190 C C . PHE B 1 173 ? 3.344 -4.973 0.371 1 97.94 173 PHE B C 1
ATOM 3192 O O . PHE B 1 173 ? 3.299 -4.152 1.288 1 97.94 173 PHE B O 1
ATOM 3199 N N . LEU B 1 174 ? 2.375 -5.863 0.184 1 98.31 174 LEU B N 1
ATOM 3200 C CA . LEU B 1 174 ? 1.201 -5.934 1.046 1 98.31 174 LEU B CA 1
ATOM 3201 C C . LEU B 1 174 ? 1.6 -6.254 2.482 1 98.31 174 LEU B C 1
ATOM 3203 O O . LEU B 1 174 ? 1.069 -5.66 3.426 1 98.31 174 LEU B O 1
ATOM 3207 N N . LEU B 1 175 ? 2.545 -7.16 2.65 1 97.75 175 LEU B N 1
ATOM 3208 C CA . LEU B 1 175 ? 2.99 -7.527 3.992 1 97.75 175 LEU B CA 1
ATOM 3209 C C . LEU B 1 175 ? 3.723 -6.367 4.656 1 97.75 175 LEU B C 1
ATOM 3211 O O . LEU B 1 175 ? 3.582 -6.148 5.863 1 97.75 175 LEU B O 1
ATOM 3215 N N . LEU B 1 176 ? 4.516 -5.656 3.846 1 96.31 176 LEU B N 1
ATOM 3216 C CA . LEU B 1 176 ? 5.176 -4.473 4.383 1 96.31 176 LEU B CA 1
ATOM 3217 C C . LEU B 1 176 ? 4.156 -3.453 4.879 1 96.31 176 LEU B C 1
ATOM 3219 O O . LEU B 1 176 ? 4.305 -2.896 5.969 1 96.31 176 LEU B O 1
ATOM 3223 N N . THR B 1 177 ? 3.102 -3.24 4.137 1 96.06 177 THR B N 1
ATOM 3224 C CA . THR B 1 177 ? 2.037 -2.314 4.504 1 96.06 177 THR B CA 1
ATOM 3225 C C . THR B 1 177 ? 1.289 -2.812 5.738 1 96.06 177 THR B C 1
ATOM 3227 O O . THR B 1 177 ? 1.033 -2.043 6.668 1 96.06 177 THR B O 1
ATOM 3230 N N . ARG B 1 178 ? 1.018 -4.09 5.793 1 95.75 178 ARG B N 1
ATOM 3231 C CA . ARG B 1 178 ? 0.239 -4.691 6.875 1 95.75 178 ARG B CA 1
ATOM 3232 C C . ARG B 1 178 ? 0.98 -4.594 8.203 1 95.75 178 ARG B C 1
ATOM 3234 O O . ARG B 1 178 ? 0.367 -4.355 9.242 1 95.75 178 ARG B O 1
ATOM 3241 N N . TYR B 1 179 ? 2.266 -4.664 8.133 1 94.94 179 TYR B N 1
ATOM 3242 C CA . TYR B 1 179 ? 3.004 -4.828 9.383 1 94.94 179 TYR B CA 1
ATOM 3243 C C . TYR B 1 179 ? 3.799 -3.57 9.719 1 94.94 179 TYR B C 1
ATOM 3245 O O . TYR B 1 179 ? 4.559 -3.549 10.688 1 94.94 179 TYR B O 1
ATOM 3253 N N . ASP B 1 180 ? 3.646 -2.559 8.922 1 92.44 180 ASP B N 1
ATOM 3254 C CA . ASP B 1 180 ? 4.383 -1.312 9.102 1 92.44 180 ASP B CA 1
ATOM 3255 C C . ASP B 1 180 ? 4.168 -0.738 10.5 1 92.44 180 ASP B C 1
ATOM 3257 O O . ASP B 1 180 ? 5.102 -0.203 11.102 1 92.44 180 ASP B O 1
ATOM 3261 N N . ARG B 1 181 ? 2.979 -0.888 11.078 1 90.38 181 ARG B N 1
ATOM 3262 C CA . ARG B 1 181 ? 2.652 -0.35 12.398 1 90.38 181 ARG B CA 1
ATOM 3263 C C . ARG B 1 181 ? 2.766 -1.425 13.469 1 90.38 181 ARG B C 1
ATOM 3265 O O . ARG B 1 181 ? 2.355 -1.214 14.617 1 90.38 181 ARG B O 1
ATOM 3272 N N . GLN B 1 182 ? 3.186 -2.602 13.062 1 91.06 182 GLN B N 1
ATOM 3273 C CA . GLN B 1 182 ? 3.279 -3.74 13.969 1 91.06 182 GLN B CA 1
ATOM 3274 C C . GLN B 1 182 ? 4.637 -4.43 13.852 1 91.06 182 GLN B C 1
ATOM 3276 O O . GLN B 1 182 ? 4.703 -5.648 13.664 1 91.06 182 GLN B O 1
ATOM 3281 N N . THR B 1 183 ? 5.672 -3.656 14.055 1 87.81 183 THR B N 1
ATOM 3282 C CA . THR B 1 183 ? 7.023 -4.141 13.789 1 87.81 183 THR B CA 1
ATOM 3283 C C . THR B 1 183 ? 7.418 -5.223 14.789 1 87.81 183 THR B C 1
ATOM 3285 O O . THR B 1 183 ? 8.359 -5.98 14.555 1 87.81 183 THR B O 1
ATOM 3288 N N . ASP B 1 184 ? 6.656 -5.344 15.836 1 91.19 184 ASP B N 1
ATOM 3289 C CA . ASP B 1 184 ? 6.902 -6.379 16.828 1 91.19 184 ASP B CA 1
ATOM 3290 C C . ASP B 1 184 ? 6.457 -7.75 16.328 1 91.19 184 ASP B C 1
ATOM 3292 O O . ASP B 1 184 ? 6.812 -8.781 16.906 1 91.19 184 ASP B O 1
ATOM 3296 N N . ARG B 1 185 ? 5.762 -7.766 15.258 1 93.81 185 ARG B N 1
ATOM 3297 C CA . ARG B 1 185 ? 5.289 -9.016 14.688 1 93.81 185 ARG B CA 1
ATOM 3298 C C . ARG B 1 185 ? 6.055 -9.359 13.414 1 93.81 185 ARG B C 1
ATOM 3300 O O . ARG B 1 185 ? 5.516 -10.008 12.516 1 93.81 185 ARG B O 1
ATOM 3307 N N . GLU B 1 186 ? 7.266 -8.883 13.352 1 93.81 186 GLU B N 1
ATOM 3308 C CA . GLU B 1 186 ? 8.086 -9.07 12.156 1 93.81 186 GLU B CA 1
ATOM 3309 C C . GLU B 1 186 ? 8.273 -10.547 11.836 1 93.81 186 GLU B C 1
ATOM 3311 O O . GLU B 1 186 ? 8.367 -10.93 10.672 1 93.81 186 GLU B O 1
ATOM 3316 N N . GLN B 1 187 ? 8.305 -11.414 12.82 1 95.12 187 GLN B N 1
ATOM 3317 C CA . GLN B 1 187 ? 8.516 -12.836 12.586 1 95.12 187 GLN B CA 1
ATOM 3318 C C . GLN B 1 187 ? 7.332 -13.453 11.844 1 95.12 187 GLN B C 1
ATOM 3320 O O . GLN B 1 187 ? 7.512 -14.328 10.992 1 95.12 187 GLN B O 1
ATOM 3325 N N . GLU B 1 188 ? 6.156 -13.031 12.219 1 96.38 188 GLU B N 1
ATOM 3326 C CA . GLU B 1 188 ? 4.969 -13.469 11.484 1 96.38 188 GLU B CA 1
ATOM 3327 C C . GLU B 1 188 ? 5.035 -13.039 10.023 1 96.38 188 GLU B C 1
ATOM 3329 O O . GLU B 1 188 ? 4.754 -13.836 9.125 1 96.38 188 GLU B O 1
ATOM 3334 N N . ALA B 1 189 ? 5.422 -11.82 9.805 1 96.56 189 ALA B N 1
ATOM 3335 C CA . ALA B 1 189 ? 5.555 -11.289 8.445 1 96.56 189 ALA B CA 1
ATOM 3336 C C . ALA B 1 189 ? 6.582 -12.078 7.648 1 96.56 189 ALA B C 1
ATOM 3338 O O . ALA B 1 189 ? 6.332 -12.453 6.5 1 96.56 189 ALA B O 1
ATOM 3339 N N . LEU B 1 190 ? 7.66 -12.383 8.297 1 96.19 190 LEU B N 1
ATOM 3340 C CA . LEU B 1 190 ? 8.734 -13.109 7.633 1 96.19 190 LEU B CA 1
ATOM 3341 C C . LEU B 1 190 ? 8.312 -14.539 7.312 1 96.19 190 LEU B C 1
ATOM 3343 O O . LEU B 1 190 ? 8.688 -15.086 6.277 1 96.19 190 LEU B O 1
ATOM 3347 N N . GLY B 1 191 ? 7.586 -15.109 8.211 1 96.31 191 GLY B N 1
ATOM 3348 C CA . GLY B 1 191 ? 7.062 -16.438 7.949 1 96.31 191 GLY B CA 1
ATOM 3349 C C . GLY B 1 191 ? 6.152 -16.5 6.738 1 96.31 191 GLY B C 1
ATOM 3350 O O . GLY B 1 191 ? 6.266 -17.406 5.91 1 96.31 191 GLY B O 1
ATOM 3351 N N . LEU B 1 192 ? 5.281 -15.531 6.617 1 97.38 192 LEU B N 1
ATOM 3352 C CA . LEU B 1 192 ? 4.383 -15.453 5.473 1 97.38 192 LEU B CA 1
ATOM 3353 C C . LEU B 1 192 ? 5.164 -15.188 4.188 1 97.38 192 LEU B C 1
ATOM 3355 O O . LEU B 1 192 ? 4.879 -15.789 3.148 1 97.38 192 LEU B O 1
ATOM 3359 N N . LEU B 1 193 ? 6.125 -14.297 4.262 1 97.25 193 LEU B N 1
ATOM 3360 C CA . LEU B 1 193 ? 6.961 -13.992 3.105 1 97.25 193 LEU B CA 1
ATOM 3361 C C . LEU B 1 193 ? 7.711 -15.227 2.637 1 97.25 193 LEU B C 1
ATOM 3363 O O . LEU B 1 193 ? 7.777 -15.508 1.436 1 97.25 193 LEU B O 1
ATOM 3367 N N . GLU B 1 194 ? 8.234 -15.93 3.57 1 95.94 194 GLU B N 1
ATOM 3368 C CA . GLU B 1 194 ? 8.977 -17.141 3.238 1 95.94 194 GLU B CA 1
ATOM 3369 C C . GLU B 1 194 ? 8.078 -18.172 2.543 1 95.94 194 GLU B C 1
ATOM 3371 O O . GLU B 1 194 ? 8.477 -18.781 1.555 1 95.94 194 GLU B O 1
ATOM 3376 N N . ARG B 1 195 ? 6.938 -18.375 3.059 1 96.06 195 ARG B N 1
ATOM 3377 C CA . ARG B 1 195 ? 6 -19.297 2.441 1 96.06 195 ARG B CA 1
ATOM 3378 C C . ARG B 1 195 ? 5.617 -18.844 1.038 1 96.06 195 ARG B C 1
ATOM 3380 O O . ARG B 1 195 ? 5.465 -19.656 0.13 1 96.06 195 ARG B O 1
ATOM 3387 N N . HIS B 1 196 ? 5.457 -17.562 0.849 1 97.06 196 HIS B N 1
ATOM 3388 C CA . HIS B 1 196 ? 5.188 -17.031 -0.478 1 97.06 196 HIS B CA 1
ATOM 3389 C C . HIS B 1 196 ? 6.34 -17.312 -1.436 1 97.06 196 HIS B C 1
ATOM 3391 O O . HIS B 1 196 ? 6.121 -17.75 -2.562 1 97.06 196 HIS B O 1
ATOM 3397 N N . LEU B 1 197 ? 7.535 -17.047 -0.984 1 94.81 197 LEU B N 1
ATOM 3398 C CA . LEU B 1 197 ? 8.703 -17.25 -1.841 1 94.81 197 LEU B CA 1
ATOM 3399 C C . LEU B 1 197 ? 8.859 -18.719 -2.229 1 94.81 197 LEU B C 1
ATOM 3401 O O . LEU B 1 197 ? 9.227 -19.016 -3.363 1 94.81 197 LEU B O 1
ATOM 3405 N N . GLU B 1 198 ? 8.555 -19.594 -1.328 1 93.06 198 GLU B N 1
ATOM 3406 C CA . GLU B 1 198 ? 8.602 -21.031 -1.614 1 93.06 198 GLU B CA 1
ATOM 3407 C C . GLU B 1 198 ? 7.535 -21.422 -2.635 1 93.06 198 GLU B C 1
ATOM 3409 O O . GLU B 1 198 ? 7.816 -22.172 -3.574 1 93.06 198 GLU B O 1
ATOM 3414 N N . HIS B 1 199 ? 6.383 -20.938 -2.414 1 94.75 199 HIS B N 1
ATOM 3415 C CA . HIS B 1 199 ? 5.297 -21.219 -3.344 1 94.75 199 HIS B CA 1
ATOM 3416 C C . HIS B 1 199 ? 5.594 -20.656 -4.73 1 94.75 199 HIS B C 1
ATOM 3418 O O . HIS B 1 199 ? 5.352 -21.312 -5.742 1 94.75 199 HIS B O 1
ATOM 3424 N N . PHE B 1 200 ? 6.07 -19.422 -4.766 1 94.75 200 PHE B N 1
ATOM 3425 C CA . PHE B 1 200 ? 6.457 -18.781 -6.016 1 94.75 200 PHE B CA 1
ATOM 3426 C C . PHE B 1 200 ? 7.488 -19.625 -6.762 1 94.75 200 PHE B C 1
ATOM 3428 O O . PHE B 1 200 ? 7.379 -19.812 -7.973 1 94.75 200 PHE B O 1
ATOM 3435 N N . ALA B 1 201 ? 8.461 -20.062 -6.035 1 91.62 201 ALA B N 1
ATOM 3436 C CA . ALA B 1 201 ? 9.5 -20.906 -6.625 1 91.62 201 ALA B CA 1
ATOM 3437 C C . ALA B 1 201 ? 8.906 -22.172 -7.211 1 91.62 201 ALA B C 1
ATOM 3439 O O . ALA B 1 201 ? 9.273 -22.594 -8.312 1 91.62 201 ALA B O 1
ATOM 3440 N N . GLN B 1 202 ? 8 -22.812 -6.555 1 90.88 202 GLN B N 1
ATOM 3441 C CA . GLN B 1 202 ? 7.363 -24.031 -7.02 1 90.88 202 GLN B CA 1
ATOM 3442 C C . GLN B 1 202 ? 6.629 -23.797 -8.336 1 90.88 202 GLN B C 1
ATOM 3444 O O . GLN B 1 202 ? 6.602 -24.688 -9.203 1 90.88 202 GLN B O 1
ATOM 3449 N N . ILE B 1 203 ? 6.09 -22.656 -8.484 1 92.31 203 ILE B N 1
ATOM 3450 C CA . ILE B 1 203 ? 5.277 -22.328 -9.656 1 92.31 203 ILE B CA 1
ATOM 3451 C C . ILE B 1 203 ? 6.18 -21.969 -10.828 1 92.31 203 ILE B C 1
ATOM 3453 O O . ILE B 1 203 ? 5.91 -22.359 -11.969 1 92.31 203 ILE B O 1
ATOM 3457 N N . HIS B 1 204 ? 7.27 -21.297 -10.578 1 92.12 204 HIS B N 1
ATOM 3458 C CA . HIS B 1 204 ? 7.93 -20.594 -11.672 1 92.12 204 HIS B CA 1
ATOM 3459 C C . HIS B 1 204 ? 9.273 -21.234 -12.008 1 92.12 204 HIS B C 1
ATOM 3461 O O . HIS B 1 204 ? 9.805 -21.031 -13.102 1 92.12 204 HIS B O 1
ATOM 3467 N N . LEU B 1 205 ? 9.859 -21.906 -11.078 1 88.69 205 LEU B N 1
ATOM 3468 C CA . LEU B 1 205 ? 11.156 -22.516 -11.344 1 88.69 205 LEU B CA 1
ATOM 3469 C C . LEU B 1 205 ? 11.031 -23.625 -12.383 1 88.69 205 LEU B C 1
ATOM 3471 O O . LEU B 1 205 ? 10.078 -24.391 -12.359 1 88.69 205 LEU B O 1
ATOM 3475 N N . ALA B 1 206 ? 11.945 -23.703 -13.227 1 85.88 206 ALA B N 1
ATOM 3476 C CA . ALA B 1 206 ? 12 -24.781 -14.219 1 85.88 206 ALA B CA 1
ATOM 3477 C C . ALA B 1 206 ? 12.445 -26.094 -13.578 1 85.88 206 ALA B C 1
ATOM 3479 O O . ALA B 1 206 ? 13.148 -26.094 -12.562 1 85.88 206 ALA B O 1
ATOM 3480 N N . ASP B 1 207 ? 11.82 -27.328 -14.016 1 71.69 207 ASP B N 1
ATOM 3481 C CA . ASP B 1 207 ? 12.203 -28.656 -13.547 1 71.69 207 ASP B CA 1
ATOM 3482 C C . ASP B 1 207 ? 13.688 -28.922 -13.773 1 71.69 207 ASP B C 1
ATOM 3484 O O . ASP B 1 207 ? 14.258 -28.469 -14.773 1 71.69 207 ASP B O 1
ATOM 3488 N N . ARG B 1 208 ? 14.5 -29.328 -12.656 1 63.31 208 ARG B N 1
ATOM 3489 C CA . ARG B 1 208 ? 15.93 -29.625 -12.727 1 63.31 208 ARG B CA 1
ATOM 3490 C C . ARG B 1 208 ? 16.266 -30.453 -13.969 1 63.31 208 ARG B C 1
ATOM 3492 O O . ARG B 1 208 ? 17.328 -30.266 -14.57 1 63.31 208 ARG B O 1
ATOM 3499 N N . GLU B 1 209 ? 15.523 -31.453 -14.109 1 51.22 209 GLU B N 1
ATOM 3500 C CA . GLU B 1 209 ? 15.875 -32.281 -15.25 1 51.22 209 GLU B CA 1
ATOM 3501 C C . GLU B 1 209 ? 16 -31.469 -16.531 1 51.22 209 GLU B C 1
ATOM 3503 O O . GLU B 1 209 ? 16.75 -31.828 -17.438 1 51.22 209 GLU B O 1
ATOM 3508 N N . ASN B 1 210 ? 15.312 -30.406 -16.547 1 46.91 210 ASN B N 1
ATOM 3509 C CA . ASN B 1 210 ? 15.406 -29.594 -17.75 1 46.91 210 ASN B CA 1
ATOM 3510 C C . ASN B 1 210 ? 16.266 -28.344 -17.531 1 46.91 210 ASN B C 1
ATOM 3512 O O . ASN B 1 210 ? 16.078 -27.328 -18.203 1 46.91 210 ASN B O 1
ATOM 3516 N N . GLY B 1 211 ? 17.312 -28.422 -16.562 1 46.41 211 GLY B N 1
ATOM 3517 C CA . GLY B 1 211 ? 18.25 -27.328 -16.359 1 46.41 211 GLY B CA 1
ATOM 3518 C C . GLY B 1 211 ? 17.781 -26.312 -15.344 1 46.41 211 GLY B C 1
ATOM 3519 O O . GLY B 1 211 ? 18.25 -25.172 -15.32 1 46.41 211 GLY B O 1
ATOM 3520 N N . GLY B 1 212 ? 16.766 -26.625 -14.539 1 48.47 212 GLY B N 1
ATOM 3521 C CA . GLY B 1 212 ? 16.094 -25.719 -13.609 1 48.47 212 GLY B CA 1
ATOM 3522 C C . GLY B 1 212 ? 16.906 -25.453 -12.352 1 48.47 212 GLY B C 1
ATOM 3523 O O . GLY B 1 212 ? 17.953 -26.062 -12.141 1 48.47 212 GLY B O 1
ATOM 3524 N N . MET B 1 213 ? 16.656 -24.297 -11.609 1 52 213 MET B N 1
ATOM 3525 C CA . MET B 1 213 ? 17.375 -23.844 -10.438 1 52 213 MET B CA 1
ATOM 3526 C C . MET B 1 213 ? 17.328 -24.875 -9.32 1 52 213 MET B C 1
ATOM 3528 O O . MET B 1 213 ? 16.312 -25.578 -9.164 1 52 213 MET B O 1
ATOM 3532 N N . PRO B 1 214 ? 18.594 -25.234 -8.711 1 46.31 214 PRO B N 1
ATOM 3533 C CA . PRO B 1 214 ? 18.547 -26.141 -7.551 1 46.31 214 PRO B CA 1
ATOM 3534 C C . PRO B 1 214 ? 17.641 -25.609 -6.441 1 46.31 214 PRO B C 1
ATOM 3536 O O . PRO B 1 214 ? 17.469 -24.406 -6.289 1 46.31 214 PRO B O 1
ATOM 3539 N N . LEU B 1 215 ? 16.688 -26.469 -5.953 1 43.62 215 LEU B N 1
ATOM 3540 C CA . LEU B 1 215 ? 15.844 -26.125 -4.816 1 43.62 215 LEU B CA 1
ATOM 3541 C C . LEU B 1 215 ? 16.688 -25.812 -3.59 1 43.62 215 LEU B C 1
ATOM 3543 O O . LEU B 1 215 ? 17.766 -26.375 -3.412 1 43.62 215 LEU B O 1
#

pLDDT: mean 89.5, std 11.53, range [32.44, 98.69]

Organism: NCBI:txid537013

Sequence (430 aa):
MERRNTKEAILLEALDLFSERGFDGTSIRDIARAVGIRESALYKHFVGKQAIFDALFEGMKRRYEEATDHFHLPKGKFREVALQYGEQGVGMVKHMGKSMFLFLLQDDYASKFRRMLTIEQFKNTRAGDVYHSFFIDNVLTFETGLFGEMMRQGFFKQADPYLTALEFYAPFFLLLTRYDRQTDREQEALGLLERHLEHFAQIHLADRENGGMPLMERRNTKEAILLEALDLFSERGFDGTSIRDIARAVGIRESALYKHFVGKQAIFDALFEGMKRRYEEATDHFHLPKGKFREVALQYGEQGVGMVKHMGKSMFLFLLQDDYASKFRRMLTIEQFKNTRAGDVYHSFFIDNVLTFETGLFGEMMRQGFFKQADPYLTALEFYAPFFLLLTRYDRQTDREQEALGLLERHLEHFAQIHLADRENGGMPL

Radius of gyration: 23.88 Å; Cα contacts (8 Å, |Δi|>4): 479; chains: 2; bounding box: 70×66×42 Å